Protein AF-A0A1V4W195-F1 (afdb_monomer_lite)

Secondary structure (DSSP, 8-state):
--EEEEEEETTEEEEEE---EEEE-HHHHHHHTTT---S-EEEEES----EEEETTEEEEEEE--EE--TTSS----EEHHHHHHHHHHHHHTT--HHHHHHHHHHHHHHHHTT--EEEEEEEE-TTS-EEEEEEESSS--EEEESTTSPP---EEEEES-HHHHHHHTTS---GGG--HHHHHHHHHHHHHHHHTSGGG-TT----S-SPEEEEEE-TTS-EEEEEESS--TT-----EE------------PPPSS---EEETTEEES--EE-SSTT-SSEEEE-SSTTPPEEEEETTEEEEEEESGGG-EEEEEETTTTEEEEEEEEESTTTSSSEEEEE-B-TT--B-------S------SS-----S----SS-----SS--EEEEEETTEEEEEEPP--SB-EEEE-TTTSEEEEBTTEEEEEPPHHHHTTBPPP-SSS--EEEEEESSS--EEEEEE-SSEEEEEESSTT--EEEEEEEEEEBTT-TT-BS---HHHHHHHHHHHHHHTT-SPPPPPP--------

Foldseek 3Di:
DWKWKWFDEPFWIKIKIWAWDKAADPVQVVCVVVLQDDPRIGTPDGHHDQWFDQQLKIKGKDFDQWDPPPPDPDPDIDGPLVLSLVLSVCVVVVDFPVCSQVVSQVVCCVVCVLGWMKMKIWAAGPVLKTKIWIDISPRPTDIAIDPPGDHDRDMDIDDPQPQLCVVPVPDDDDSHPDDPVRSVLVRLVSVCCVQVVQVVDPSGHNSGHAWMWMWIHGRPRDIWIWIARDDDVVDPDGTDGDDRDNPNPPDDDDDDDDDQFDDDPNDGAQDKDWDDDVPDQFIWIDHRDLAAFGFTGDNVATAWTWHPPQVIKIWGDDRVVSWTQWMKHWDCDDPHPTDIDTFGAIPVGHGDDDDDDDPDDDDDDPPDDDDPDDDDDPDDDDDPPDADWDWDQDPVGIDTAHFDDDLAGKGKDCPPPQKFKDAQFKDKDFADPRVLRFFDFADPQKHKDKDKAWPDPWDKDWDDDDRGITMIGTPDGGDTGMMGMMIMTHTPPRGPRGNDDDVVVVVVVVVVVCVVVVNDDDPDDDPPPPPDDD

Radius of gyration: 39.79 Å; chains: 1; bounding box: 86×90×101 Å

Sequence (534 aa):
MTIALVTAVPQGIILASESRTINGSPEWYANFEKGIYSDDFKVLGDNHPKVHKVGRYGLIYSGVSSLTLSGFGLTSDWTSDQEIANLQCVAANGASFRVLAETFYKRLSTVLNGRGFSFVLCGYDVGGNQVWAEGGSDVPFSINGGPGVRPYYCFQALGAVDVIRKLISDELIRFERMSLQEALTFTLFTISVGCKYLKWFDRLPEVSGGPIYVAVIMPGGGIRGFKFPEYDPAVPGGAIPWQIPDITLQNGSASAGGTCGREIGGNIYASKIRSGEEGATTYTELGAGGSDPLTVVENGKTALNVWASGGGLVQWYDTVLNNMVGQILPTEAYFGSGGLKIHARNNTGTTKNIAIVGDTIYLDSDTEVNVQGNLFVSGRLDVIGRPKNAVEETSQGLVALAAVESPEVLYMDRAPKGVAELVNGECRVDLDPLFLECIIPNSEETPWNIICTPKGPFTLYETEIGDTYFIIKSHEPEINGKFSWVLLAVRKNMAGIRLQKRPELEAKIQEMKLRKAGLVSPAPVAEESQSSPA

Structure (mmCIF, N/CA/C/O backbone):
data_AF-A0A1V4W195-F1
#
_entry.id   AF-A0A1V4W195-F1
#
loop_
_atom_site.group_PDB
_atom_site.id
_atom_site.type_symbol
_atom_site.label_atom_id
_atom_site.label_alt_id
_atom_site.label_comp_id
_atom_site.label_asym_id
_atom_site.label_entity_id
_atom_site.label_seq_id
_atom_site.pdbx_PDB_ins_code
_atom_site.Cartn_x
_atom_site.Cartn_y
_atom_site.Cartn_z
_atom_site.occupancy
_atom_site.B_iso_or_equiv
_atom_site.auth_seq_id
_atom_site.auth_comp_id
_atom_site.auth_asym_id
_atom_site.auth_atom_id
_atom_site.pdbx_PDB_model_num
ATOM 1 N N . MET A 1 1 ? -25.950 25.151 26.278 1.00 69.62 1 MET A N 1
ATOM 2 C CA . MET A 1 1 ? -25.431 26.042 25.215 1.00 69.62 1 MET A CA 1
ATOM 3 C C . MET A 1 1 ? -23.948 25.810 25.049 1.00 69.62 1 MET A C 1
ATOM 5 O O . MET A 1 1 ? -23.298 25.414 26.009 1.00 69.62 1 MET A O 1
ATOM 9 N N . THR A 1 2 ? -23.435 25.904 23.828 1.00 83.25 2 THR A N 1
ATOM 10 C CA . THR A 1 2 ? -22.053 25.528 23.504 1.00 83.25 2 THR A CA 1
ATOM 11 C C . THR A 1 2 ? -21.606 26.249 22.249 1.00 83.25 2 THR A C 1
ATOM 13 O O . THR A 1 2 ? -22.432 26.422 21.358 1.00 83.25 2 THR A O 1
ATOM 16 N N . ILE A 1 3 ? -20.332 26.623 22.155 1.00 91.81 3 ILE A N 1
ATOM 17 C CA . ILE A 1 3 ? -19.717 26.942 20.863 1.00 91.81 3 ILE A CA 1
ATOM 18 C C . ILE A 1 3 ? -18.861 25.761 20.452 1.00 91.81 3 ILE A C 1
ATOM 20 O O . ILE A 1 3 ? -17.918 25.383 21.144 1.00 91.81 3 ILE A O 1
ATOM 24 N N . ALA A 1 4 ? -19.225 25.192 19.312 1.00 93.56 4 ALA A N 1
ATOM 25 C CA . ALA A 1 4 ? -18.619 24.001 18.759 1.00 93.56 4 ALA A CA 1
ATOM 26 C C . ALA A 1 4 ? -18.336 24.241 17.276 1.00 93.56 4 ALA A C 1
ATOM 28 O O . ALA A 1 4 ? -19.238 24.604 16.525 1.00 93.56 4 ALA A O 1
ATOM 29 N N . LEU A 1 5 ? -17.087 24.070 16.860 1.00 96.00 5 LEU A N 1
ATOM 30 C CA . LEU A 1 5 ? -16.614 24.327 15.507 1.00 96.00 5 LEU A CA 1
ATOM 31 C C . LEU A 1 5 ? -16.087 23.045 14.877 1.00 96.00 5 LEU A C 1
ATOM 33 O O . LEU A 1 5 ? -15.430 22.241 15.542 1.00 96.00 5 LEU A O 1
ATOM 37 N N . VAL A 1 6 ? -16.328 22.893 13.580 1.00 96.94 6 VAL A N 1
ATOM 38 C CA . VAL A 1 6 ? -15.704 21.863 12.754 1.00 96.94 6 VAL A CA 1
ATOM 39 C C . VAL A 1 6 ? -15.113 22.513 11.512 1.00 96.94 6 VAL A C 1
ATOM 41 O O . VAL A 1 6 ? -15.837 23.134 10.738 1.00 96.94 6 VAL A O 1
ATOM 44 N N . THR A 1 7 ? -13.810 22.347 11.309 1.00 97.50 7 THR A N 1
ATOM 45 C CA . THR A 1 7 ? -13.084 22.831 10.128 1.00 97.50 7 THR A CA 1
ATOM 46 C C . THR A 1 7 ? -12.507 21.638 9.385 1.00 97.50 7 THR A C 1
ATOM 48 O O . THR A 1 7 ? -11.735 20.869 9.955 1.00 97.50 7 THR A O 1
ATOM 51 N N . ALA A 1 8 ? -12.863 21.473 8.116 1.00 97.12 8 ALA A N 1
ATOM 52 C CA . ALA A 1 8 ? -12.384 20.385 7.277 1.00 97.12 8 ALA A CA 1
ATOM 53 C C . ALA A 1 8 ? -11.541 20.916 6.114 1.00 97.12 8 ALA A C 1
ATOM 55 O O . ALA A 1 8 ? -11.979 21.786 5.361 1.00 97.12 8 ALA A O 1
ATOM 56 N N . VAL A 1 9 ? -10.339 20.361 5.962 1.00 97.44 9 VAL A N 1
ATOM 57 C CA . VAL A 1 9 ? -9.357 20.701 4.922 1.00 97.44 9 VAL A CA 1
ATOM 58 C C . VAL A 1 9 ? -8.800 19.416 4.294 1.00 97.44 9 VAL A C 1
ATOM 60 O O . VAL A 1 9 ? -8.978 18.341 4.869 1.00 97.44 9 VAL A O 1
ATOM 63 N N . PRO A 1 10 ? -8.087 19.470 3.152 1.00 95.62 10 PRO A N 1
ATOM 64 C CA . PRO A 1 10 ? -7.585 18.262 2.483 1.00 95.62 10 PRO A CA 1
ATOM 65 C C . PRO A 1 10 ? -6.725 17.348 3.365 1.00 95.62 10 PRO A C 1
ATOM 67 O O . PRO A 1 10 ? -6.684 16.139 3.162 1.00 95.62 10 PRO A O 1
ATOM 70 N N . GLN A 1 11 ? -6.033 17.925 4.348 1.00 95.94 11 GLN A N 1
ATOM 71 C CA . GLN A 1 11 ? -5.110 17.210 5.229 1.00 95.94 11 GLN A CA 1
ATOM 72 C C . GLN A 1 11 ? -5.768 16.647 6.500 1.00 95.94 11 GLN A C 1
ATOM 74 O O . GLN A 1 11 ? -5.116 15.890 7.216 1.00 95.94 11 GLN A O 1
ATOM 79 N N . GLY A 1 12 ? -7.015 17.010 6.823 1.00 96.81 12 GLY A N 1
ATOM 80 C CA . GLY A 1 12 ? -7.633 16.610 8.088 1.00 96.81 12 GLY A CA 1
ATOM 81 C C . GLY A 1 12 ? -8.916 17.356 8.454 1.00 96.81 12 GLY A C 1
ATOM 82 O O . GLY A 1 12 ? -9.318 18.318 7.804 1.00 96.81 12 GLY A O 1
ATOM 83 N N . ILE A 1 13 ? -9.552 16.901 9.532 1.00 98.00 13 ILE A N 1
ATOM 84 C CA . ILE A 1 13 ? -10.736 17.526 10.134 1.00 98.00 13 ILE A CA 1
ATOM 85 C C . ILE A 1 13 ? -10.390 17.954 11.556 1.00 98.00 13 ILE A C 1
ATOM 87 O O . ILE A 1 13 ? -9.764 17.200 12.298 1.00 98.00 13 ILE A O 1
ATOM 91 N N . ILE A 1 14 ? -10.807 19.151 11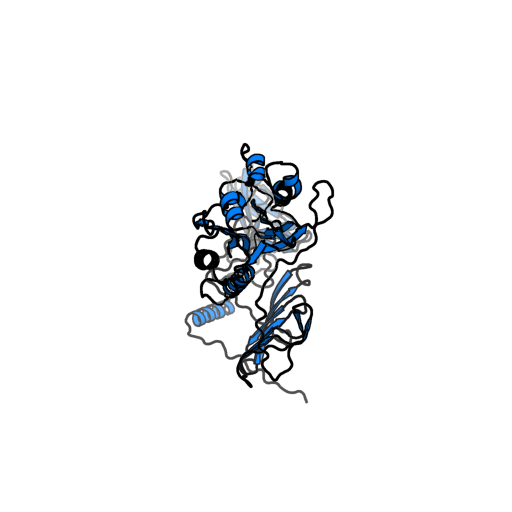.945 1.00 98.00 14 ILE A N 1
ATOM 92 C CA . ILE A 1 14 ? -10.555 19.734 13.258 1.00 98.00 14 ILE A CA 1
ATOM 93 C C . ILE A 1 14 ? -11.896 19.994 13.919 1.00 98.00 14 ILE A C 1
ATOM 95 O O . ILE A 1 14 ? -12.706 20.741 13.385 1.00 98.00 14 ILE A O 1
ATOM 99 N N . LEU A 1 15 ? -12.118 19.389 15.080 1.00 97.69 15 LEU A N 1
ATOM 100 C CA . LEU A 1 15 ? -13.276 19.634 15.928 1.00 97.69 15 LEU A CA 1
ATOM 101 C C . LEU A 1 15 ? -12.787 20.430 17.128 1.00 97.69 15 LEU A C 1
ATOM 103 O O . LEU A 1 15 ? -11.827 20.010 17.768 1.00 97.69 15 LEU A O 1
ATOM 107 N N . ALA A 1 16 ? -13.427 21.547 17.448 1.00 96.38 16 ALA A N 1
ATOM 108 C CA . ALA A 1 16 ? -13.076 22.358 18.605 1.00 96.38 16 ALA A CA 1
ATOM 109 C C . ALA A 1 16 ? -14.325 22.769 19.375 1.00 96.38 16 ALA A C 1
ATOM 111 O O . ALA A 1 16 ? -15.290 23.230 18.778 1.00 96.38 16 ALA A O 1
ATOM 112 N N . SER A 1 17 ? -14.302 22.649 20.698 1.00 95.50 17 SER A N 1
ATOM 113 C CA . SER A 1 17 ? -15.376 23.141 21.559 1.00 95.50 17 SER A CA 1
ATOM 114 C C . SER A 1 17 ? -14.816 23.797 22.807 1.00 95.50 17 SER A C 1
ATOM 116 O O . SER A 1 17 ? -13.797 23.365 23.340 1.00 95.50 17 SER A O 1
ATOM 118 N N . GLU A 1 18 ? -15.528 24.789 23.322 1.00 93.81 18 GLU A N 1
ATOM 119 C CA . GLU A 1 18 ? -15.371 25.223 24.710 1.00 93.81 18 GLU A CA 1
ATOM 120 C C . GLU A 1 18 ? -16.038 24.220 25.673 1.00 93.81 18 GLU A C 1
ATOM 122 O O . GLU A 1 18 ? -16.618 23.220 25.231 1.00 93.81 18 GLU A O 1
ATOM 127 N N . SER A 1 19 ? -15.922 24.439 26.984 1.00 92.50 19 SER A N 1
ATOM 128 C CA . SER A 1 19 ? -16.259 23.426 27.996 1.00 92.50 19 SER A CA 1
ATOM 129 C C . SER A 1 19 ? -17.131 23.902 29.155 1.00 92.50 19 SER A C 1
ATOM 131 O O . SER A 1 19 ? -17.394 23.135 30.091 1.00 92.50 19 SER A O 1
ATOM 133 N N . ARG A 1 20 ? -17.634 25.135 29.084 1.00 92.19 20 ARG A N 1
ATOM 134 C CA . ARG A 1 20 ? -18.584 25.688 30.045 1.00 92.19 20 ARG A CA 1
ATOM 135 C C . ARG A 1 20 ? -19.942 25.022 29.905 1.00 92.19 20 ARG A C 1
ATOM 137 O O . ARG A 1 20 ? -20.515 24.917 28.824 1.00 92.19 20 ARG A O 1
ATOM 144 N N . THR A 1 21 ? -20.492 24.591 31.026 1.00 89.81 21 THR A N 1
ATOM 145 C CA . THR A 1 21 ? -21.859 24.092 31.144 1.00 89.81 21 THR A CA 1
ATOM 146 C C . THR A 1 21 ? -22.643 25.068 32.000 1.00 89.81 21 THR A C 1
ATOM 148 O O . THR A 1 21 ? -22.179 25.474 33.064 1.00 89.81 21 THR A O 1
ATOM 151 N N . ILE A 1 22 ? -23.835 25.440 31.544 1.00 90.75 22 ILE A N 1
ATOM 152 C CA . ILE A 1 22 ? -24.716 26.386 32.229 1.00 90.75 22 ILE A CA 1
ATOM 153 C C . ILE A 1 22 ? -26.100 25.780 32.445 1.00 90.75 22 ILE A C 1
ATOM 155 O O . ILE A 1 22 ? -26.500 24.866 31.724 1.00 90.75 22 ILE A O 1
ATOM 159 N N . ASN A 1 23 ? -26.836 26.342 33.395 1.00 88.56 23 ASN A N 1
ATOM 160 C CA . ASN A 1 23 ? -28.235 26.049 33.655 1.00 88.56 23 ASN A CA 1
ATOM 161 C C . ASN A 1 23 ? -29.032 27.354 33.699 1.00 88.56 23 ASN A C 1
ATOM 163 O O . ASN A 1 23 ? -28.739 28.210 34.534 1.00 88.56 23 ASN A O 1
ATOM 167 N N . GLY A 1 24 ? -30.006 27.503 32.808 1.00 85.81 24 GLY A N 1
ATOM 168 C CA . GLY A 1 24 ? -30.933 28.635 32.790 1.00 85.81 24 GLY A CA 1
ATOM 169 C C . GLY A 1 24 ? -32.322 28.239 33.285 1.00 85.81 24 GLY A C 1
ATOM 170 O O . GLY A 1 24 ? -32.658 27.055 33.361 1.00 85.81 24 GLY A O 1
ATOM 171 N N . SER A 1 25 ? -33.155 29.227 33.604 1.00 86.00 25 SER A N 1
ATOM 172 C CA . SER A 1 25 ? -34.590 28.992 33.790 1.00 86.00 25 SER A CA 1
ATOM 173 C C . SER A 1 25 ? -35.258 28.619 32.448 1.00 86.00 25 SER A C 1
ATOM 175 O O . SER A 1 25 ? -34.724 28.933 31.380 1.00 86.00 25 SER A O 1
ATOM 177 N N . PRO A 1 26 ? -36.434 27.960 32.438 1.00 83.94 26 PRO A N 1
ATOM 178 C CA . PRO A 1 26 ? -37.172 27.707 31.195 1.00 83.94 26 PRO A CA 1
ATOM 179 C C . PRO A 1 26 ? -37.472 28.984 30.394 1.00 83.94 26 PRO A C 1
ATOM 181 O O . PRO A 1 26 ? -37.399 28.976 29.167 1.00 83.94 26 PRO A O 1
ATOM 184 N N . GLU A 1 27 ? -37.767 30.088 31.088 1.00 87.31 27 GLU A N 1
ATOM 185 C CA . GLU A 1 27 ? -37.973 31.404 30.474 1.00 87.31 27 GLU A CA 1
ATOM 186 C C . GLU A 1 27 ? -36.683 31.940 29.845 1.00 87.31 27 GLU A C 1
ATOM 188 O O . GLU A 1 27 ? -36.710 32.434 28.717 1.00 87.31 27 GLU A O 1
ATOM 193 N N . TRP A 1 28 ? -35.545 31.773 30.526 1.00 88.62 28 TRP A N 1
ATOM 194 C CA . TRP A 1 28 ? -34.241 32.130 29.979 1.00 88.62 28 TRP A CA 1
ATOM 195 C C . TRP A 1 28 ? -33.955 31.392 28.668 1.00 88.62 28 TRP A C 1
ATOM 197 O O . TRP A 1 28 ? -33.602 32.037 27.685 1.00 88.62 28 TRP A O 1
ATOM 207 N N . TYR A 1 29 ? -34.177 30.072 28.605 1.00 83.31 29 TYR A N 1
ATOM 208 C CA . TYR A 1 29 ? -33.985 29.301 27.367 1.00 83.31 29 TYR A CA 1
ATOM 209 C C . TYR A 1 29 ? -34.897 29.791 26.233 1.00 83.31 29 TYR A C 1
ATOM 211 O O . TYR A 1 29 ? -34.421 30.019 25.122 1.00 83.31 29 TYR A O 1
ATOM 219 N N . ALA A 1 30 ? -36.181 30.030 26.522 1.00 83.94 30 ALA A N 1
ATOM 220 C CA . ALA A 1 30 ? -37.142 30.518 25.532 1.00 83.94 30 ALA A CA 1
ATOM 221 C C . ALA A 1 30 ? -36.809 31.928 25.006 1.00 83.94 30 ALA A C 1
ATOM 223 O O . ALA A 1 30 ? -37.109 32.251 23.854 1.00 83.94 30 ALA A O 1
ATOM 224 N N . ASN A 1 31 ? -36.214 32.786 25.840 1.00 86.62 31 ASN A N 1
ATOM 225 C CA . ASN A 1 31 ? -35.727 34.107 25.441 1.00 86.62 31 ASN A CA 1
ATOM 226 C C . ASN A 1 31 ? -34.426 34.003 24.640 1.00 86.62 31 ASN A C 1
ATOM 228 O O . ASN A 1 31 ? -34.291 34.646 23.597 1.00 86.62 31 ASN A O 1
ATOM 232 N N . PHE A 1 32 ? -33.513 33.139 25.075 1.00 83.00 32 PHE A N 1
ATOM 233 C CA . PHE A 1 32 ? -32.243 32.901 24.405 1.00 83.00 32 PHE A CA 1
ATOM 234 C C . PHE A 1 32 ? -32.446 32.407 22.964 1.00 83.00 32 PHE A C 1
ATOM 236 O O . PHE A 1 32 ? -31.820 32.932 22.047 1.00 83.00 32 PHE A O 1
ATOM 243 N N . GLU A 1 33 ? -33.370 31.467 22.732 1.00 80.06 33 GLU A N 1
ATOM 244 C CA . GLU A 1 33 ? -33.729 30.973 21.387 1.00 80.06 33 GLU A CA 1
ATOM 245 C C . GLU A 1 33 ? -34.257 32.078 20.454 1.00 80.06 33 GLU A C 1
ATOM 247 O O . GLU A 1 33 ? -34.138 31.982 19.234 1.00 80.06 33 GLU A O 1
ATOM 252 N N . LYS A 1 34 ? -34.793 33.166 21.019 1.00 83.38 34 LYS A N 1
ATOM 253 C CA . LYS A 1 34 ? -35.262 34.350 20.280 1.00 83.38 34 LYS A CA 1
ATOM 254 C C . LYS A 1 34 ? -34.175 35.418 20.105 1.00 83.38 34 LYS A C 1
ATOM 256 O O . LYS A 1 34 ? -34.474 36.508 19.619 1.00 83.38 34 LYS A O 1
ATOM 261 N N . GLY A 1 35 ? -32.938 35.150 20.531 1.00 82.88 35 GLY A N 1
ATOM 262 C CA . GLY A 1 35 ? -31.846 36.129 20.550 1.00 82.88 35 GLY A CA 1
ATOM 263 C C . GLY A 1 35 ? -32.025 37.228 21.605 1.00 82.88 35 GLY A C 1
ATOM 264 O O . GLY A 1 35 ? -31.441 38.308 21.482 1.00 82.88 35 GLY A O 1
ATOM 265 N N . ILE A 1 36 ? -32.859 36.985 22.623 1.00 86.00 36 ILE A N 1
ATOM 266 C CA . ILE A 1 36 ? -33.042 37.871 23.774 1.00 86.00 36 ILE A CA 1
ATOM 267 C C . ILE A 1 36 ? -32.133 37.361 24.885 1.00 86.00 36 ILE A C 1
ATOM 269 O O . ILE A 1 36 ? -32.417 36.373 25.561 1.00 86.00 36 ILE A O 1
ATOM 273 N N . TYR A 1 37 ? -31.013 38.044 25.048 1.00 86.19 37 TYR A N 1
ATOM 274 C CA . TYR A 1 37 ? -29.955 37.621 25.941 1.00 86.19 37 TYR A CA 1
ATOM 275 C C . TYR A 1 37 ? -30.055 38.267 27.330 1.00 86.19 37 TYR A C 1
ATOM 277 O O . TYR A 1 37 ? -30.402 39.441 27.450 1.00 86.19 37 TYR A O 1
ATOM 285 N N . SER A 1 38 ? -29.732 37.503 28.377 1.00 86.94 38 SER A N 1
ATOM 286 C CA . SER A 1 38 ? -29.614 37.984 29.761 1.00 86.94 38 SER A CA 1
ATOM 287 C C . SER A 1 38 ? -28.643 37.114 30.565 1.00 86.94 38 SER A C 1
ATOM 289 O O . SER A 1 38 ? -28.371 35.971 30.183 1.00 86.94 38 SER A O 1
ATOM 291 N N . ASP A 1 39 ? -28.177 37.633 31.701 1.00 86.31 39 ASP A N 1
ATOM 292 C CA . ASP A 1 39 ? -27.274 36.932 32.626 1.00 86.31 39 ASP A CA 1
ATOM 293 C C . ASP A 1 39 ? -28.004 36.018 33.631 1.00 86.31 39 ASP A C 1
ATOM 295 O O . ASP A 1 39 ? -27.411 35.562 34.607 1.00 86.31 39 ASP A O 1
ATOM 299 N N . ASP A 1 40 ? -29.292 35.723 33.408 1.00 89.12 40 ASP A N 1
ATOM 300 C CA . ASP A 1 40 ? -30.110 34.865 34.282 1.00 89.12 40 ASP A CA 1
ATOM 301 C C . ASP A 1 40 ? -29.837 33.361 34.055 1.00 89.12 40 ASP A C 1
ATOM 303 O O . ASP A 1 40 ? -30.704 32.569 33.679 1.00 89.12 40 ASP A O 1
ATOM 307 N N . PHE A 1 41 ? -28.580 32.958 34.251 1.00 90.44 41 PHE A N 1
ATOM 308 C CA . PHE A 1 41 ? -28.137 31.566 34.212 1.00 90.44 41 PHE A CA 1
ATOM 309 C C . PHE A 1 41 ? -27.050 31.293 35.259 1.00 90.44 41 PHE A C 1
ATOM 311 O O . PHE A 1 41 ? -26.327 32.178 35.710 1.00 90.44 41 PHE A O 1
ATOM 318 N N . LYS A 1 42 ? -26.891 30.020 35.630 1.00 91.38 42 LYS A N 1
ATOM 319 C CA . LYS A 1 42 ? -25.843 29.545 36.538 1.00 91.38 42 LYS A CA 1
ATOM 320 C C . LYS A 1 42 ? -24.805 28.733 35.777 1.00 91.38 42 LYS A C 1
ATOM 322 O O . LYS A 1 42 ? -25.154 27.760 35.115 1.00 91.38 42 LYS A O 1
ATOM 327 N N . VAL A 1 43 ? -23.525 29.058 35.938 1.00 91.12 43 VAL A N 1
ATOM 328 C CA . VAL A 1 43 ? -22.429 28.186 35.491 1.00 91.12 43 VAL A CA 1
ATOM 329 C C . VAL A 1 43 ? -22.373 26.950 36.394 1.00 91.12 43 VAL A C 1
ATOM 331 O O . VAL A 1 43 ? -22.222 27.060 37.610 1.00 91.12 43 VAL A O 1
ATOM 334 N N . LEU A 1 44 ? -22.534 25.769 35.799 1.00 88.56 44 LEU A N 1
ATOM 335 C CA . LEU A 1 44 ? -22.442 24.476 36.480 1.00 88.56 44 LEU A CA 1
ATOM 336 C C . LEU A 1 44 ? -20.999 23.961 36.541 1.00 88.56 44 LEU A C 1
ATOM 338 O O . LEU A 1 44 ? -20.634 23.281 37.496 1.00 88.56 44 LEU A O 1
ATOM 342 N N . GLY A 1 45 ? -20.180 24.287 35.539 1.00 88.31 45 GLY A N 1
ATOM 343 C CA . GLY A 1 45 ? -18.763 23.932 35.493 1.00 88.31 45 GLY A CA 1
ATOM 344 C C . GLY A 1 45 ? -18.099 24.375 34.192 1.00 88.31 45 GLY A C 1
ATOM 345 O O . GLY A 1 45 ? -18.778 24.533 33.186 1.00 88.31 45 GLY A O 1
ATOM 346 N N . ASP A 1 46 ? -16.776 24.533 34.216 1.00 89.06 46 ASP A N 1
ATOM 347 C CA . ASP A 1 46 ? -15.965 25.077 33.111 1.00 89.06 46 ASP A CA 1
ATOM 348 C C . ASP A 1 46 ? -14.954 24.054 32.571 1.00 89.06 46 ASP A C 1
ATOM 350 O O . ASP A 1 46 ? -13.862 24.413 32.155 1.00 89.06 46 ASP A O 1
ATOM 354 N N . ASN A 1 47 ? -15.251 22.756 32.654 1.00 89.88 47 ASN A N 1
ATOM 355 C CA . ASN A 1 47 ? -14.303 21.706 32.263 1.00 89.88 47 ASN A CA 1
ATOM 356 C C . ASN A 1 47 ? -14.997 20.445 31.718 1.00 89.88 47 ASN A C 1
ATOM 358 O O . ASN A 1 47 ? -14.487 19.336 31.875 1.00 89.88 47 ASN A O 1
ATOM 362 N N . HIS A 1 48 ? -16.177 20.606 31.115 1.00 88.94 48 HIS A N 1
ATOM 363 C CA . HIS A 1 48 ? -16.917 19.516 30.488 1.00 88.94 48 HIS A CA 1
ATOM 364 C C . HIS A 1 48 ? -16.556 19.426 28.998 1.00 88.94 48 HIS A C 1
ATOM 366 O O . HIS A 1 48 ? -16.957 20.306 28.232 1.00 88.94 48 HIS A O 1
ATOM 372 N N . PRO A 1 49 ? -15.804 18.408 28.544 1.00 91.00 49 PRO A N 1
ATOM 373 C CA . PRO A 1 49 ? -15.498 18.264 27.127 1.00 91.00 49 PRO A CA 1
ATOM 374 C C . PRO A 1 49 ? -16.779 18.006 26.332 1.00 91.00 49 PRO A C 1
ATOM 376 O O . PRO A 1 49 ? -17.707 17.367 26.820 1.00 91.00 49 PRO A O 1
ATOM 379 N N . LYS A 1 50 ? -16.820 18.520 25.105 1.00 92.81 50 LYS A N 1
ATOM 380 C CA . LYS A 1 50 ? -17.961 18.359 24.181 1.00 92.81 50 LYS A CA 1
ATOM 381 C C . LYS A 1 50 ? -17.537 17.824 22.816 1.00 92.81 50 LYS A C 1
ATOM 383 O O . LYS A 1 50 ? -18.341 17.701 21.896 1.00 92.81 50 LYS A O 1
ATOM 388 N N . VAL A 1 51 ? -16.243 17.532 22.702 1.00 95.06 51 VAL A N 1
ATOM 389 C CA . VAL A 1 51 ? -15.621 16.798 21.608 1.00 95.06 51 VAL A CA 1
ATOM 390 C C . VAL A 1 51 ? -15.328 15.402 22.140 1.00 95.06 51 VAL A C 1
ATOM 392 O O . VAL A 1 51 ? -14.766 15.252 23.221 1.00 95.06 51 VAL A O 1
ATOM 395 N N . HIS A 1 52 ? -15.710 14.378 21.397 1.00 95.00 52 HIS A N 1
ATOM 396 C CA . HIS A 1 52 ? -15.601 12.987 21.808 1.00 95.00 52 HIS A CA 1
ATOM 397 C C . HIS A 1 52 ? -15.073 12.153 20.649 1.00 95.00 52 HIS A C 1
ATOM 399 O O . HIS A 1 52 ? -15.258 12.486 19.477 1.00 95.00 52 HIS A O 1
ATOM 405 N N . LYS A 1 53 ? -14.411 11.048 20.976 1.00 94.62 53 LYS A N 1
ATOM 406 C CA . LYS A 1 53 ? -13.980 10.054 19.997 1.00 94.62 53 LYS A CA 1
ATOM 407 C C . LYS A 1 53 ? -14.997 8.921 19.986 1.00 94.62 53 LYS A C 1
ATOM 409 O O . LYS A 1 53 ? -15.343 8.398 21.038 1.00 94.62 53 LYS A O 1
ATOM 414 N N . VAL A 1 54 ? -15.455 8.524 18.806 1.00 94.56 54 VAL A N 1
ATOM 415 C CA . VAL A 1 54 ? -16.399 7.417 18.612 1.00 94.56 54 VAL A CA 1
ATOM 416 C C . VAL A 1 54 ? -15.802 6.478 17.571 1.00 94.56 54 VAL A C 1
ATOM 418 O O . VAL A 1 54 ? -15.889 6.713 16.364 1.00 94.56 54 VAL A O 1
ATOM 421 N N . GLY A 1 55 ? -15.110 5.434 18.033 1.00 92.44 55 GLY A N 1
ATOM 422 C CA . GLY A 1 55 ? -14.307 4.579 17.158 1.00 92.44 55 GLY A CA 1
ATOM 423 C C . GLY A 1 55 ? -13.214 5.381 16.438 1.00 92.44 55 GLY A C 1
ATOM 424 O O . GLY A 1 55 ? -12.309 5.916 17.075 1.00 92.44 55 GLY A O 1
ATOM 425 N N . ARG A 1 56 ? -13.300 5.474 15.105 1.00 93.56 56 ARG A N 1
ATOM 426 C CA . ARG A 1 56 ? -12.377 6.262 14.255 1.00 93.56 56 ARG A CA 1
ATOM 427 C C . ARG A 1 56 ? -12.910 7.644 13.861 1.00 93.56 56 ARG A C 1
ATOM 429 O O . ARG A 1 56 ? -12.310 8.310 13.021 1.00 93.56 56 ARG A O 1
ATOM 436 N N . TYR A 1 57 ? -14.048 8.042 14.419 1.00 96.75 57 TYR A N 1
ATOM 437 C CA . TYR A 1 57 ? -14.735 9.288 14.098 1.00 96.75 57 TYR A CA 1
ATOM 438 C C . TYR A 1 57 ? -14.654 10.253 15.284 1.00 96.75 57 TYR A C 1
ATOM 440 O O . TYR A 1 57 ? -14.547 9.831 16.439 1.00 96.75 57 TYR A O 1
ATOM 448 N N . GLY A 1 58 ? -14.700 11.551 15.004 1.00 96.69 58 GLY A N 1
ATOM 449 C CA . GLY A 1 58 ? -14.917 12.583 16.010 1.00 96.69 58 GLY A CA 1
ATOM 450 C C . GLY A 1 58 ? -16.389 12.958 16.063 1.00 96.69 58 GLY A C 1
ATOM 451 O O . GLY A 1 58 ? -17.042 13.101 15.030 1.00 96.69 58 GLY A O 1
ATOM 452 N N . LEU A 1 59 ? -16.894 13.123 17.275 1.00 97.00 59 LEU A N 1
ATOM 453 C CA . LEU A 1 59 ? -18.225 13.616 17.573 1.00 97.00 59 LEU A CA 1
ATOM 454 C C . LEU A 1 59 ? -18.085 14.950 18.301 1.00 97.00 59 LEU A C 1
ATOM 456 O O . LEU A 1 59 ? -17.336 15.046 19.269 1.00 97.00 59 LEU A O 1
ATOM 460 N N . ILE A 1 60 ? -18.827 15.960 17.872 1.00 95.50 60 ILE A N 1
ATOM 461 C CA . ILE A 1 60 ? -19.022 17.190 18.635 1.00 95.50 60 ILE A CA 1
ATOM 462 C C . ILE A 1 60 ? -20.513 17.378 18.889 1.00 95.50 60 ILE A C 1
ATOM 464 O O . ILE A 1 60 ? -21.325 17.195 17.981 1.00 95.50 60 ILE A O 1
ATOM 468 N N . TYR A 1 61 ? -20.872 17.693 20.131 1.00 92.12 61 TYR A N 1
ATOM 469 C CA . TYR A 1 61 ? -22.259 17.788 20.581 1.00 92.12 61 TYR A CA 1
ATOM 470 C C . TYR A 1 61 ? -22.510 19.115 21.302 1.00 92.12 61 TYR A C 1
ATOM 472 O O . TYR A 1 61 ? -21.742 19.531 22.166 1.00 92.12 61 TYR A O 1
ATOM 480 N N . SER A 1 62 ? -23.615 19.769 20.955 1.00 89.81 62 SER A N 1
ATOM 481 C CA . SER A 1 62 ? -24.117 20.985 21.589 1.00 89.81 62 SER A CA 1
ATOM 482 C C . SER A 1 62 ? -25.579 20.775 21.958 1.00 89.81 62 SER A C 1
ATOM 484 O O . SER A 1 62 ? -26.391 20.421 21.108 1.00 89.81 62 SER A O 1
ATOM 486 N N . GLY A 1 63 ? -25.941 20.999 23.217 1.00 86.69 63 GLY A N 1
ATOM 487 C CA . GLY A 1 63 ? -27.325 20.844 23.652 1.00 86.69 63 GLY A CA 1
ATOM 488 C C . GLY A 1 63 ? -27.450 20.621 25.148 1.00 86.69 63 GLY A C 1
ATOM 489 O O . GLY A 1 63 ? -26.618 21.080 25.937 1.00 86.69 63 GLY A O 1
ATOM 490 N N . VAL A 1 64 ? -28.515 19.922 25.523 1.00 83.81 64 VAL A N 1
ATOM 491 C CA . VAL A 1 64 ? -28.791 19.495 26.897 1.00 83.81 64 VAL A CA 1
ATOM 492 C C . VAL A 1 64 ? -27.797 18.402 27.301 1.00 83.81 64 VAL A C 1
ATOM 494 O O . VAL A 1 64 ? -27.699 17.384 26.621 1.00 83.81 64 VAL A O 1
ATOM 497 N N . SER A 1 65 ? -27.051 18.597 28.391 1.00 78.56 65 SER A N 1
ATOM 498 C CA . SER A 1 65 ? -26.067 17.616 28.885 1.00 78.56 65 SER A CA 1
ATOM 499 C C . SER A 1 65 ? -26.642 16.635 29.910 1.00 78.56 65 SER A C 1
ATOM 501 O O . SER A 1 65 ? -26.127 15.531 30.066 1.00 78.56 65 SER A O 1
ATOM 503 N N . SER A 1 66 ? -27.725 17.008 30.597 1.00 76.12 66 SER A N 1
ATOM 504 C CA . SER A 1 66 ? -28.427 16.131 31.536 1.00 76.12 66 SER A CA 1
ATOM 505 C C . SER A 1 66 ? -29.911 16.471 31.636 1.00 76.12 66 SER A C 1
ATOM 507 O O . SER A 1 66 ? -30.317 17.621 31.454 1.00 76.12 66 SER A O 1
ATOM 509 N N . LEU A 1 67 ? -30.720 15.454 31.926 1.00 65.56 67 LEU A N 1
ATOM 510 C CA . LEU A 1 67 ? -32.135 15.576 32.247 1.00 65.56 67 LEU A CA 1
ATOM 511 C C . LEU A 1 67 ? -32.405 14.843 33.558 1.00 65.56 67 LEU A C 1
ATOM 513 O O . LEU A 1 67 ? -32.442 13.614 33.586 1.00 65.56 67 LEU A O 1
ATOM 517 N N . THR A 1 68 ? -32.639 15.599 34.630 1.00 58.75 68 THR A N 1
ATOM 518 C CA . THR A 1 68 ? -33.239 15.074 35.858 1.00 58.75 68 THR A CA 1
ATOM 519 C C . THR A 1 68 ? -34.758 15.162 35.713 1.00 58.75 68 THR A C 1
ATOM 521 O O . THR A 1 68 ? -35.372 16.222 35.823 1.00 58.75 68 THR A O 1
ATOM 524 N N . LEU A 1 69 ? -35.386 14.039 35.371 1.00 51.31 69 LEU A N 1
ATOM 525 C CA . LEU A 1 69 ? -36.829 13.934 35.126 1.00 51.31 69 LEU A CA 1
ATOM 526 C C . LEU A 1 69 ? -37.625 13.793 36.440 1.00 51.31 69 LEU A C 1
ATOM 528 O O . LEU A 1 69 ? -38.458 12.903 36.587 1.00 51.31 69 LEU A O 1
ATOM 532 N N . SER A 1 70 ? -37.426 14.686 37.412 1.00 43.34 70 SER A N 1
ATOM 533 C CA . SER A 1 70 ? -38.322 14.764 38.573 1.00 43.34 70 SER A CA 1
ATOM 534 C C . SER A 1 70 ? -39.590 15.549 38.206 1.00 43.34 70 SER A C 1
ATOM 536 O O . SER A 1 70 ? -39.664 16.764 38.350 1.00 43.34 70 SER A O 1
ATOM 538 N N . GLY A 1 71 ? -40.608 14.847 37.693 1.00 39.53 71 GLY A N 1
ATOM 539 C CA . GLY A 1 71 ? -41.945 15.435 37.499 1.00 39.53 71 GLY A CA 1
ATOM 540 C C . GLY A 1 71 ? -42.874 14.763 36.483 1.00 39.53 71 GLY A C 1
ATOM 541 O O . GLY A 1 71 ? -44.058 15.079 36.478 1.00 39.53 71 GLY A O 1
ATOM 542 N N . PHE A 1 72 ? -42.387 13.831 35.653 1.00 43.38 72 PHE A N 1
ATOM 543 C CA . PHE A 1 72 ? -43.176 13.268 34.537 1.00 43.38 72 PHE A CA 1
ATOM 544 C C . PHE A 1 72 ? -43.218 11.727 34.461 1.00 43.38 72 PHE A C 1
ATOM 546 O O . PHE A 1 72 ? -43.593 11.174 33.432 1.00 43.38 72 PHE A O 1
ATOM 553 N N . GLY A 1 73 ? -42.874 11.009 35.538 1.00 41.44 73 GLY A N 1
ATOM 554 C CA . GLY A 1 73 ? -43.126 9.560 35.631 1.00 41.44 73 GLY A CA 1
ATOM 555 C C . GLY A 1 73 ? -42.206 8.641 34.809 1.00 41.44 73 GLY A C 1
ATOM 556 O O . GLY A 1 73 ? -42.564 7.491 34.578 1.00 41.44 73 GLY A O 1
ATOM 557 N N . LEU A 1 74 ? -41.021 9.107 34.398 1.00 41.84 74 LEU A N 1
ATOM 558 C CA . LEU A 1 74 ? -39.959 8.284 33.800 1.00 41.84 74 LEU A CA 1
ATOM 559 C C . LEU A 1 74 ? -38.750 8.262 34.750 1.00 41.84 74 LEU A C 1
ATOM 561 O O . LEU A 1 74 ? -38.311 9.310 35.213 1.00 41.84 74 LEU A O 1
ATOM 565 N N . THR A 1 75 ? -38.253 7.071 35.089 1.00 43.59 75 THR A N 1
ATOM 566 C CA . THR A 1 75 ? -37.444 6.809 36.298 1.00 43.59 75 THR A CA 1
ATOM 567 C C . THR A 1 75 ? -35.930 6.718 36.072 1.00 43.59 75 THR A C 1
ATOM 569 O O . THR A 1 75 ? -35.258 6.001 36.811 1.00 43.59 75 THR A O 1
ATOM 572 N N . SER A 1 76 ? -35.358 7.387 35.071 1.00 56.47 76 SER A N 1
ATOM 573 C CA . SER A 1 76 ? -33.900 7.358 34.875 1.00 56.47 76 SER A CA 1
ATOM 574 C C . SER A 1 76 ? -33.333 8.722 34.518 1.00 56.47 76 SER A C 1
ATOM 576 O O . SER A 1 76 ? -33.805 9.361 33.576 1.00 56.47 76 SER A O 1
ATOM 578 N N . ASP A 1 77 ? -32.290 9.118 35.244 1.00 73.75 77 ASP A N 1
ATOM 579 C CA . ASP A 1 77 ? -31.428 10.239 34.891 1.00 73.75 77 ASP A CA 1
ATOM 580 C C . ASP A 1 77 ? -30.789 9.960 33.526 1.00 73.75 77 ASP A C 1
ATOM 582 O O . ASP A 1 77 ? -30.164 8.918 33.325 1.00 73.75 77 ASP A O 1
ATOM 586 N N . TRP A 1 78 ? -30.979 10.869 32.570 1.00 83.94 78 TRP A N 1
ATOM 587 C CA . TRP A 1 78 ? -30.328 10.795 31.264 1.00 83.94 78 TRP A CA 1
ATOM 588 C C . TRP A 1 78 ? -29.171 11.789 31.205 1.00 83.94 78 TRP A C 1
ATOM 590 O O . TRP A 1 78 ? -29.318 12.935 31.641 1.00 83.94 78 TRP A O 1
ATOM 600 N N . THR A 1 79 ? -28.045 11.382 30.618 1.00 85.25 79 THR A N 1
ATOM 601 C CA . THR A 1 79 ? -26.905 12.267 30.347 1.00 85.25 79 THR A CA 1
ATOM 602 C C . THR A 1 79 ? -26.379 12.078 28.930 1.00 85.25 79 THR A C 1
ATOM 604 O O . THR A 1 79 ? -26.436 10.982 28.364 1.00 85.25 79 THR A O 1
ATOM 607 N N . SER A 1 80 ? -25.812 13.142 28.357 1.00 84.75 80 SER A N 1
ATOM 608 C CA . SER A 1 80 ? -25.126 13.057 27.065 1.00 84.75 80 SER A CA 1
ATOM 609 C C . SER A 1 80 ? -23.961 12.068 27.109 1.00 84.75 80 SER A C 1
ATOM 611 O O . SER A 1 80 ? -23.746 11.335 26.146 1.00 84.75 80 SER A O 1
ATOM 613 N N . ASP A 1 81 ? -23.254 11.992 28.238 1.00 86.00 81 ASP A N 1
ATOM 614 C CA . ASP A 1 81 ? -22.119 11.085 28.427 1.00 86.00 81 ASP A CA 1
ATOM 615 C C . ASP A 1 81 ? -22.536 9.616 28.317 1.00 86.00 81 ASP A C 1
ATOM 617 O O . ASP A 1 81 ? -21.834 8.821 27.692 1.00 86.00 81 ASP A O 1
ATOM 621 N N . GLN A 1 82 ? -23.709 9.254 28.849 1.00 87.06 82 GLN A N 1
ATOM 622 C CA . GLN A 1 82 ? -24.242 7.900 28.722 1.00 87.06 82 GLN A CA 1
ATOM 623 C C . GLN A 1 82 ? -24.581 7.557 27.266 1.00 87.06 82 GLN A C 1
ATOM 625 O O . GLN A 1 82 ? -24.331 6.436 26.822 1.00 87.06 82 GLN A O 1
ATOM 630 N N . GLU A 1 83 ? -25.125 8.499 26.492 1.00 88.56 83 GLU A N 1
ATOM 631 C CA . GLU A 1 83 ? -25.397 8.255 25.069 1.00 88.56 83 GLU A CA 1
ATOM 632 C C . GLU A 1 83 ? -24.131 8.165 24.229 1.00 88.56 83 GLU A C 1
ATOM 634 O O . GLU A 1 83 ? -24.058 7.344 23.314 1.00 88.56 83 GLU A O 1
ATOM 639 N N . ILE A 1 84 ? -23.116 8.956 24.561 1.00 90.50 84 ILE A N 1
ATOM 640 C CA . ILE A 1 84 ? -21.811 8.884 23.906 1.00 90.50 84 ILE A CA 1
ATOM 641 C C . ILE A 1 84 ? -21.141 7.540 24.218 1.00 90.50 84 ILE A C 1
ATOM 643 O O . ILE A 1 84 ? -20.644 6.894 23.297 1.00 90.50 84 ILE A O 1
ATOM 647 N N . ALA A 1 85 ? -21.209 7.071 25.467 1.00 87.44 85 ALA A N 1
ATOM 648 C CA . ALA A 1 85 ? -20.731 5.745 25.862 1.00 87.44 85 ALA A CA 1
ATOM 649 C C . ALA A 1 85 ? -21.463 4.621 25.107 1.00 87.44 85 ALA A C 1
ATOM 651 O O . ALA A 1 85 ? -20.838 3.716 24.553 1.00 87.44 85 ALA A O 1
ATOM 652 N N . ASN A 1 86 ? -22.794 4.707 25.000 1.00 88.44 86 ASN A N 1
ATOM 653 C CA . ASN A 1 86 ? -23.585 3.756 24.213 1.00 88.44 86 ASN A CA 1
ATOM 654 C C . ASN A 1 86 ? -23.150 3.753 22.741 1.00 88.44 86 ASN A C 1
ATOM 656 O O . ASN A 1 86 ? -23.005 2.692 22.132 1.00 88.44 86 ASN A O 1
ATOM 660 N N . LEU A 1 87 ? -22.908 4.932 22.164 1.00 91.94 87 LEU A N 1
ATOM 661 C CA . LEU A 1 87 ? -22.455 5.059 20.785 1.00 91.94 87 LEU A CA 1
ATOM 662 C C . LEU A 1 87 ? -21.044 4.481 20.584 1.00 91.94 87 LEU A C 1
ATOM 664 O O . LEU A 1 87 ? -20.781 3.853 19.557 1.00 91.94 87 LEU A O 1
ATOM 668 N N . GLN A 1 88 ? -20.155 4.631 21.568 1.00 90.69 88 GLN A N 1
ATOM 669 C CA . GLN A 1 88 ? -18.837 3.991 21.576 1.00 90.69 88 GLN A CA 1
ATOM 670 C C . GLN A 1 88 ? -18.955 2.463 21.584 1.00 90.69 88 GLN A C 1
ATOM 672 O O . GLN A 1 88 ? -18.271 1.810 20.796 1.00 90.69 88 GLN A O 1
ATOM 677 N N . CYS A 1 89 ? -19.872 1.885 22.368 1.00 87.12 89 CYS A N 1
ATOM 678 C CA . CYS A 1 89 ? -20.146 0.444 22.328 1.00 87.12 89 CYS A CA 1
ATOM 679 C C . CYS A 1 89 ? -20.632 -0.016 20.943 1.00 87.12 89 CYS A C 1
ATOM 681 O O . CYS A 1 89 ? -20.175 -1.037 20.430 1.00 87.12 89 CYS A O 1
ATOM 683 N N . VAL A 1 90 ? -21.521 0.749 20.300 1.00 89.75 90 VAL A N 1
ATOM 684 C CA . VAL A 1 90 ? -21.985 0.448 18.933 1.00 89.75 90 VAL A CA 1
ATOM 685 C C . VAL A 1 90 ? -20.820 0.505 17.936 1.00 89.75 90 VAL A C 1
ATOM 687 O O . VAL A 1 90 ? -20.705 -0.367 17.075 1.00 89.75 90 VAL A O 1
ATOM 690 N N . ALA A 1 91 ? -19.915 1.476 18.077 1.00 91.25 91 ALA A N 1
ATOM 691 C CA . ALA A 1 91 ? -18.729 1.591 17.229 1.00 91.25 91 ALA A CA 1
ATOM 692 C C . ALA A 1 91 ? -17.739 0.434 17.442 1.00 91.25 91 ALA A C 1
ATOM 694 O O . ALA A 1 91 ? -17.206 -0.096 16.467 1.00 91.25 91 ALA A O 1
ATOM 695 N N . ALA A 1 92 ? -17.522 0.011 18.692 1.00 88.44 92 ALA A N 1
ATOM 696 C CA . ALA A 1 92 ? -16.652 -1.113 19.041 1.00 88.44 92 ALA A CA 1
ATOM 697 C C . ALA A 1 92 ? -17.134 -2.443 18.435 1.00 88.44 92 ALA A C 1
ATOM 699 O O . ALA A 1 92 ? -16.319 -3.280 18.059 1.00 88.44 92 ALA A O 1
ATOM 700 N N . ASN A 1 93 ? -18.447 -2.593 18.241 1.00 90.88 93 ASN A N 1
ATOM 701 C CA . ASN A 1 93 ? -19.057 -3.740 17.563 1.00 90.88 93 ASN A CA 1
ATOM 702 C C . ASN A 1 93 ? -18.971 -3.676 16.023 1.00 90.88 93 ASN A C 1
ATOM 704 O O . ASN A 1 93 ? -19.640 -4.444 15.333 1.00 90.88 93 ASN A O 1
ATOM 708 N N . GLY A 1 94 ? -18.173 -2.762 15.459 1.00 91.50 94 GLY A N 1
ATOM 709 C CA . GLY A 1 94 ? -17.924 -2.682 14.018 1.00 91.50 94 GLY A CA 1
ATOM 710 C C . GLY A 1 94 ? -19.039 -2.013 13.211 1.00 91.50 94 GLY A C 1
ATOM 711 O O . GLY A 1 94 ? -19.112 -2.202 11.996 1.00 91.50 94 GLY A O 1
ATOM 712 N N . ALA A 1 95 ? -19.914 -1.231 13.852 1.00 92.94 95 ALA A N 1
ATOM 713 C CA . ALA A 1 95 ? -20.971 -0.512 13.149 1.00 92.94 95 ALA A CA 1
ATOM 714 C C . ALA A 1 95 ? -20.412 0.470 12.103 1.00 92.94 95 ALA A C 1
ATOM 716 O O . ALA A 1 95 ? -19.402 1.148 12.313 1.00 92.94 95 ALA A O 1
ATOM 717 N N . SER A 1 96 ? -21.110 0.579 10.970 1.00 95.06 96 SER A N 1
ATOM 718 C CA . SER A 1 96 ? -20.764 1.548 9.928 1.00 95.06 96 SER A CA 1
ATOM 719 C C . SER A 1 96 ? -21.014 2.988 10.393 1.00 95.06 96 SER A C 1
ATOM 721 O O . SER A 1 96 ? -21.832 3.238 11.280 1.00 95.06 96 SER A O 1
ATOM 723 N N . PHE A 1 97 ? -20.359 3.956 9.744 1.00 96.56 97 PHE A N 1
ATOM 724 C CA . PHE A 1 97 ? -20.569 5.383 10.013 1.00 96.56 97 PHE A CA 1
ATOM 725 C C . PHE A 1 97 ? -22.051 5.785 9.959 1.00 96.56 97 PHE A C 1
ATOM 727 O O . PHE A 1 97 ? -22.545 6.470 10.851 1.00 96.56 97 PHE A O 1
ATOM 734 N N . ARG A 1 98 ? -22.772 5.305 8.936 1.00 96.50 98 ARG A N 1
ATOM 735 C CA . ARG A 1 98 ? -24.207 5.557 8.764 1.00 96.50 98 ARG A CA 1
ATOM 736 C C . ARG A 1 98 ? -25.014 5.054 9.959 1.00 96.50 98 ARG A C 1
ATOM 738 O O . ARG A 1 98 ? -25.822 5.802 10.496 1.00 96.50 98 ARG A O 1
ATOM 745 N N . VAL A 1 99 ? -24.756 3.820 10.396 1.00 96.50 99 VAL A N 1
ATOM 746 C CA . VAL A 1 99 ? -25.454 3.215 11.541 1.00 96.50 99 VAL A CA 1
ATOM 747 C C . VAL A 1 99 ? -25.191 4.011 12.817 1.00 96.50 99 VAL A C 1
ATOM 749 O O . VAL A 1 99 ? -26.128 4.252 13.576 1.00 96.50 99 VAL A O 1
ATOM 752 N N . LEU A 1 100 ? -23.954 4.464 13.043 1.00 96.88 100 LEU A N 1
ATOM 753 C CA . LEU A 1 100 ? -23.621 5.319 14.185 1.00 96.88 100 LEU A CA 1
ATOM 754 C C . LEU A 1 100 ? -24.405 6.638 14.147 1.00 96.88 100 LEU A C 1
ATOM 756 O O . LEU A 1 100 ? -25.067 6.983 15.125 1.00 96.88 100 LEU A O 1
ATOM 760 N N . ALA A 1 101 ? -24.379 7.340 13.012 1.00 97.38 101 ALA A N 1
ATOM 761 C CA . ALA A 1 101 ? -25.064 8.619 12.843 1.00 97.38 101 ALA A CA 1
ATOM 762 C C . ALA A 1 101 ? -26.586 8.505 13.045 1.00 97.38 101 ALA A C 1
ATOM 764 O O . ALA A 1 101 ? -27.171 9.269 13.814 1.00 97.38 101 ALA A O 1
ATOM 765 N N . GLU A 1 102 ? -27.222 7.525 12.394 1.00 97.25 102 GLU A N 1
ATOM 766 C CA . GLU A 1 102 ? -28.669 7.289 12.479 1.00 97.25 102 GLU A CA 1
ATOM 767 C C . GLU A 1 102 ? -29.089 6.876 13.895 1.00 97.25 102 GLU A C 1
ATOM 769 O O . GLU A 1 102 ? -30.094 7.367 14.415 1.00 97.25 102 GLU A O 1
ATOM 774 N N . THR A 1 103 ? -28.300 6.017 14.551 1.00 95.25 103 THR A N 1
ATOM 775 C CA . THR A 1 103 ? -28.560 5.587 15.933 1.00 95.25 103 THR A CA 1
ATOM 776 C C . THR A 1 103 ? -28.510 6.775 16.883 1.00 95.25 103 THR A C 1
ATOM 778 O O . THR A 1 103 ? -29.437 6.969 17.670 1.00 95.25 103 THR A O 1
ATOM 781 N N . PHE A 1 104 ? -27.462 7.597 16.790 1.00 95.56 104 PHE A N 1
ATOM 782 C CA . PHE A 1 104 ? -27.298 8.749 17.667 1.00 95.56 104 PHE A CA 1
ATOM 783 C C . PHE A 1 104 ? -28.420 9.774 17.469 1.00 95.56 104 PHE A C 1
ATOM 785 O O . PHE A 1 104 ? -29.074 10.157 18.440 1.00 95.56 104 PHE A O 1
ATOM 792 N N . TYR A 1 105 ? -28.732 10.137 16.218 1.00 96.00 105 TYR A N 1
ATOM 793 C CA . TYR A 1 105 ? -29.825 11.064 15.916 1.00 96.00 105 TYR A CA 1
ATOM 794 C C . TYR A 1 105 ? -31.181 10.551 16.415 1.00 96.00 105 TYR A C 1
ATOM 796 O O . TYR A 1 105 ? -31.924 11.290 17.066 1.00 96.00 105 TYR A O 1
ATOM 804 N N . LYS A 1 106 ? -31.506 9.276 16.164 1.00 94.44 106 LYS A N 1
ATOM 805 C CA . LYS A 1 106 ? -32.772 8.675 16.603 1.00 94.44 106 LYS A CA 1
ATOM 806 C C . LYS A 1 106 ? -32.908 8.685 18.126 1.00 94.44 106 LYS A C 1
ATOM 808 O O . LYS A 1 106 ? -33.988 8.978 18.638 1.00 94.44 106 LYS A O 1
ATOM 813 N N . ARG A 1 107 ? -31.835 8.382 18.865 1.00 91.31 107 ARG A N 1
ATOM 814 C CA . ARG A 1 107 ? -31.879 8.408 20.335 1.00 91.31 107 ARG A CA 1
ATOM 815 C C . ARG A 1 107 ? -32.007 9.826 20.873 1.00 91.31 107 ARG A C 1
ATOM 817 O O . ARG A 1 107 ? -32.891 10.053 21.694 1.00 91.31 107 ARG A O 1
ATOM 824 N N . LEU A 1 108 ? -31.216 10.775 20.370 1.00 90.75 108 LEU A N 1
ATOM 825 C CA . LEU A 1 108 ? -31.309 12.174 20.796 1.00 90.75 108 LEU A CA 1
ATOM 826 C C . LEU A 1 108 ? -32.693 12.765 20.512 1.00 90.75 108 LEU A C 1
ATOM 828 O O . LEU A 1 108 ? -33.309 13.312 21.419 1.00 90.75 108 LEU A O 1
ATOM 832 N N . SER A 1 109 ? -33.224 12.591 19.300 1.00 90.81 109 SER A N 1
ATOM 833 C CA . SER A 1 109 ? -34.565 13.085 18.943 1.00 90.81 109 SER A CA 1
ATOM 834 C C . SER A 1 109 ? -35.672 12.486 19.816 1.00 90.81 109 SER A C 1
ATOM 836 O O . SER A 1 109 ? -36.601 13.197 20.195 1.00 90.81 109 SER A O 1
ATOM 838 N N . THR A 1 110 ? -35.547 11.211 20.197 1.00 89.19 110 THR A N 1
ATOM 839 C CA . THR A 1 110 ? -36.515 10.539 21.076 1.00 89.19 110 THR A CA 1
ATOM 840 C C . THR A 1 110 ? -36.419 11.036 22.517 1.00 89.19 110 THR A C 1
ATOM 842 O O . THR A 1 110 ? -37.433 11.377 23.118 1.00 89.19 110 THR A O 1
ATOM 845 N N . VAL A 1 111 ? -35.211 11.069 23.090 1.00 86.19 111 VAL A N 1
ATOM 846 C CA . VAL A 1 111 ? -35.020 11.391 24.512 1.00 86.19 111 VAL A CA 1
ATOM 847 C C . VAL A 1 111 ? -35.204 12.880 24.782 1.00 86.19 111 VAL A C 1
ATOM 849 O O . VAL A 1 111 ? -35.812 13.263 25.781 1.00 86.19 111 VAL A O 1
ATOM 852 N N . LEU A 1 112 ? -34.693 13.728 23.891 1.00 85.62 112 LEU A N 1
ATOM 853 C CA . LEU A 1 112 ? -34.755 15.173 24.066 1.00 85.62 112 LEU A CA 1
ATOM 854 C C . LEU A 1 112 ? -36.117 15.745 23.666 1.00 85.62 112 LEU A C 1
ATOM 856 O O . LEU A 1 112 ? -36.460 16.814 24.160 1.00 85.62 112 LEU A O 1
ATOM 860 N N . ASN A 1 113 ? -36.905 15.034 22.849 1.00 83.56 113 ASN A N 1
ATOM 861 C CA . ASN A 1 113 ? -38.315 15.317 22.550 1.00 83.56 113 ASN A CA 1
ATOM 862 C C . ASN A 1 113 ? -38.619 16.817 22.339 1.00 83.56 113 ASN A C 1
ATOM 864 O O . ASN A 1 113 ? -39.376 17.429 23.093 1.00 83.56 113 ASN A O 1
ATOM 868 N N . GLY A 1 114 ? -37.968 17.426 21.346 1.00 78.19 114 GLY A N 1
ATOM 869 C CA . GLY A 1 114 ? -38.144 18.845 21.016 1.00 78.19 114 GLY A CA 1
ATOM 870 C C . GLY A 1 114 ? -37.283 19.824 21.822 1.00 78.19 114 GLY A C 1
ATOM 871 O O . GLY A 1 114 ? -37.368 21.023 21.588 1.00 78.19 114 GLY A O 1
ATOM 872 N N . ARG A 1 115 ? -36.428 19.355 22.740 1.00 82.31 115 ARG A N 1
ATOM 873 C CA . ARG A 1 115 ? -35.393 20.199 23.361 1.00 82.31 115 ARG A CA 1
ATOM 874 C C . ARG A 1 115 ? -34.227 20.410 22.394 1.00 82.31 115 ARG A C 1
ATOM 876 O O . ARG A 1 115 ? -33.840 19.485 21.681 1.00 82.31 115 ARG A O 1
ATOM 883 N N . GLY A 1 116 ? -33.650 21.611 22.417 1.00 83.94 116 GLY A N 1
ATOM 884 C CA . GLY A 1 116 ? -32.572 22.015 21.519 1.00 83.94 116 GLY A CA 1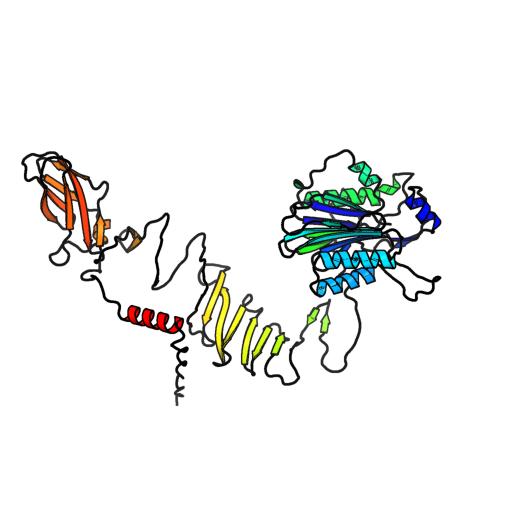
ATOM 885 C C . GLY A 1 116 ? -31.325 21.132 21.616 1.00 83.94 116 GLY A C 1
ATOM 886 O O . GLY A 1 116 ? -30.718 20.999 22.685 1.00 83.94 116 GLY A O 1
ATOM 887 N N . PHE A 1 117 ? -30.916 20.560 20.484 1.00 90.56 117 PHE A N 1
ATOM 888 C CA . PHE A 1 117 ? -29.632 19.876 20.340 1.00 90.56 117 PHE A CA 1
ATOM 889 C C . PHE A 1 117 ? -29.091 20.007 18.922 1.00 90.56 117 PHE A C 1
ATOM 891 O O . PHE A 1 117 ? -29.838 20.205 17.967 1.00 90.56 117 PHE A O 1
ATOM 898 N N . SER A 1 118 ? -27.783 19.844 18.783 1.00 93.12 118 SER A N 1
ATOM 899 C CA . SER A 1 118 ? -27.109 19.683 17.506 1.00 93.12 118 SER A CA 1
ATOM 900 C C . SER A 1 118 ? -25.836 18.868 17.687 1.00 93.12 118 SER A C 1
ATOM 902 O O . SER A 1 118 ? -25.167 18.951 18.719 1.00 93.12 118 SER A O 1
ATOM 904 N N . PHE A 1 119 ? -25.490 18.073 16.684 1.00 95.50 119 PHE A N 1
ATOM 905 C CA . PHE A 1 119 ? -24.223 17.366 16.649 1.00 95.50 119 PHE A CA 1
ATOM 906 C C . PHE A 1 119 ? -23.634 17.345 15.244 1.00 95.50 119 PHE A C 1
ATOM 908 O O . PHE A 1 119 ? -24.351 17.444 14.246 1.00 95.50 119 PHE A O 1
ATOM 915 N N . VAL A 1 120 ? -22.320 17.137 15.193 1.00 96.88 120 VAL A N 1
ATOM 916 C CA . VAL A 1 120 ? -21.608 16.712 13.988 1.00 96.88 120 VAL A CA 1
ATOM 917 C C . VAL A 1 120 ? -20.790 15.475 14.335 1.00 96.88 120 VAL A C 1
ATOM 919 O O . VAL A 1 120 ? -19.982 15.487 15.264 1.00 96.88 120 VAL A O 1
ATOM 922 N N . LEU A 1 121 ? -21.003 14.401 13.582 1.00 97.56 121 LEU A N 1
ATOM 923 C CA . LEU A 1 121 ? -20.176 13.202 13.585 1.00 97.56 121 LEU A CA 1
ATOM 924 C C . LEU A 1 121 ? -19.392 13.194 12.272 1.00 97.56 121 LEU A C 1
ATOM 926 O O . LEU A 1 121 ? -19.985 13.282 11.202 1.00 97.56 121 LEU A O 1
ATOM 930 N N . CYS A 1 122 ? -18.067 13.110 12.320 1.00 97.62 122 CYS A N 1
ATOM 931 C CA . CYS A 1 122 ? -17.248 13.178 11.111 1.00 97.62 122 CYS A CA 1
ATOM 932 C C . CYS A 1 122 ? -15.939 12.396 11.242 1.00 97.62 122 CYS A C 1
ATOM 934 O O . CYS A 1 122 ? -15.484 12.068 12.338 1.00 97.62 122 CYS A O 1
ATOM 936 N N . GLY A 1 123 ? -15.326 12.072 10.108 1.00 96.94 123 GLY A N 1
ATOM 937 C CA . GLY A 1 123 ? -14.024 11.415 10.062 1.00 96.94 123 GLY A CA 1
ATOM 938 C C . GLY A 1 123 ? -13.740 10.825 8.691 1.00 96.94 123 GLY A C 1
ATOM 939 O O . GLY A 1 123 ? -14.183 11.367 7.679 1.00 96.94 123 GLY A O 1
ATOM 940 N N . TYR A 1 124 ? -13.023 9.704 8.672 1.00 96.00 124 TYR A N 1
ATOM 941 C CA . TYR A 1 124 ? -12.694 8.971 7.453 1.00 96.00 124 TYR A CA 1
ATOM 942 C C . TYR A 1 124 ? -13.194 7.529 7.554 1.00 96.00 124 TYR A C 1
ATOM 944 O O . TYR A 1 124 ? -13.031 6.881 8.593 1.00 96.00 124 TYR A O 1
ATOM 952 N N . ASP A 1 125 ? -13.816 7.029 6.487 1.00 93.75 125 ASP A N 1
ATOM 953 C CA . ASP A 1 125 ? -14.235 5.631 6.394 1.00 93.75 125 ASP A CA 1
ATOM 954 C C . ASP A 1 125 ? -13.028 4.677 6.252 1.00 93.75 125 ASP A C 1
ATOM 956 O O . ASP A 1 125 ? -11.861 5.071 6.327 1.00 93.75 125 ASP A O 1
ATOM 960 N N . VAL A 1 126 ? -13.291 3.378 6.090 1.00 89.94 126 VAL A N 1
ATOM 961 C CA . VAL A 1 126 ? -12.232 2.369 5.896 1.00 89.94 126 VAL A CA 1
ATOM 962 C C . VAL A 1 126 ? -11.443 2.547 4.597 1.00 89.94 126 VAL A C 1
ATOM 964 O O . VAL A 1 126 ? -10.301 2.104 4.537 1.00 89.94 126 VAL A O 1
ATOM 967 N N . GLY A 1 127 ? -12.022 3.207 3.593 1.00 91.62 127 GLY A N 1
ATOM 968 C CA . GLY A 1 127 ? -11.375 3.533 2.324 1.00 91.62 127 GLY A CA 1
ATOM 969 C C . GLY A 1 127 ? -10.654 4.882 2.332 1.00 91.62 127 GLY A C 1
ATOM 970 O O . GLY A 1 127 ? -10.137 5.288 1.298 1.00 91.62 127 GLY A O 1
ATOM 971 N N . GLY A 1 128 ? -10.623 5.587 3.468 1.00 92.50 128 GLY A N 1
ATOM 972 C CA . GLY A 1 128 ? -10.020 6.914 3.569 1.00 92.50 128 GLY A CA 1
ATOM 973 C C . GLY A 1 128 ? -10.875 8.038 2.978 1.00 92.50 128 GLY A C 1
ATOM 974 O O . GLY A 1 128 ? -10.382 9.158 2.862 1.00 92.50 128 GLY A O 1
ATOM 975 N N . ASN A 1 129 ? -12.142 7.787 2.632 1.00 93.94 129 ASN A N 1
ATOM 976 C CA . ASN A 1 129 ? -13.049 8.842 2.182 1.00 93.94 129 ASN A CA 1
ATOM 977 C C . ASN A 1 129 ? -13.585 9.607 3.387 1.00 93.94 129 ASN A C 1
ATOM 979 O O . ASN A 1 129 ? -13.964 9.014 4.400 1.00 93.94 129 ASN A O 1
ATOM 983 N N . GLN A 1 130 ? -13.663 10.928 3.260 1.00 95.31 130 GLN A N 1
ATOM 984 C CA . GLN A 1 130 ? -14.280 11.763 4.279 1.00 95.31 130 GLN A CA 1
ATOM 985 C C . GLN A 1 130 ? -15.768 11.417 4.412 1.00 95.31 130 GLN A C 1
ATOM 987 O O . GLN A 1 130 ? -16.477 11.295 3.412 1.00 95.31 130 GLN A O 1
ATOM 992 N N . VAL A 1 131 ? -16.237 11.283 5.649 1.00 96.44 131 VAL A N 1
ATOM 993 C CA . VAL A 1 131 ? -17.642 11.052 5.997 1.00 96.44 131 VAL A CA 1
ATOM 994 C C . VAL A 1 131 ? -18.106 12.090 7.010 1.00 96.44 131 VAL A C 1
ATOM 996 O O . VAL A 1 131 ? -17.350 12.497 7.897 1.00 96.44 131 VAL A O 1
ATOM 999 N N . TRP A 1 132 ? -19.348 12.535 6.854 1.00 96.75 132 TRP A N 1
ATOM 1000 C CA . TRP A 1 132 ? -19.936 13.626 7.618 1.00 96.75 132 TRP A CA 1
ATOM 1001 C C . TRP A 1 132 ? -21.404 13.338 7.899 1.00 96.75 132 TRP A C 1
ATOM 1003 O O . TRP A 1 132 ? -22.146 12.959 7.000 1.00 96.75 132 TRP A O 1
ATOM 1013 N N . ALA A 1 133 ? -21.839 13.531 9.134 1.00 96.94 133 ALA A N 1
ATOM 1014 C CA . ALA A 1 133 ? -23.237 13.490 9.505 1.00 96.94 133 ALA A CA 1
ATOM 1015 C C . ALA A 1 133 ? -23.528 14.628 10.470 1.00 96.94 133 ALA A C 1
ATOM 1017 O O . ALA A 1 133 ? -22.765 14.872 11.405 1.00 96.94 133 ALA A O 1
ATOM 1018 N N . GLU A 1 134 ? -24.643 15.301 10.251 1.00 96.12 134 GLU A N 1
ATOM 1019 C CA . GLU A 1 134 ? -25.112 16.379 11.108 1.00 96.12 134 GLU A CA 1
ATOM 1020 C C . GLU A 1 134 ? -26.606 16.234 11.351 1.00 96.12 134 GLU A C 1
ATOM 1022 O O . GLU A 1 134 ? -27.345 15.675 10.538 1.00 96.12 134 GLU A O 1
ATOM 1027 N N . GLY A 1 135 ? -27.052 16.726 12.495 1.00 94.75 135 GLY A N 1
ATOM 1028 C CA . GLY A 1 135 ? -28.462 16.748 12.838 1.00 94.75 135 GLY A CA 1
ATOM 1029 C C . GLY A 1 135 ? -28.697 17.541 14.107 1.00 94.75 135 GLY A C 1
ATOM 1030 O O . GLY A 1 135 ? -27.794 17.722 14.926 1.00 94.75 135 GLY A O 1
ATOM 1031 N N . GLY A 1 136 ? -29.922 18.017 14.272 1.00 91.75 136 GLY A N 1
ATOM 1032 C CA . GLY A 1 136 ? -30.338 18.740 15.462 1.00 91.75 136 GLY A CA 1
ATOM 1033 C C . GLY A 1 136 ? -31.851 18.833 15.584 1.00 91.75 136 GLY A C 1
ATOM 1034 O O . GLY A 1 136 ? -32.578 18.235 14.792 1.00 91.75 136 GLY A O 1
ATOM 1035 N N . SER A 1 137 ? -32.309 19.606 16.567 1.00 89.06 137 SER A N 1
ATOM 1036 C CA . SER A 1 137 ? -33.715 20.012 16.698 1.00 89.06 137 SER A CA 1
ATOM 1037 C C . SER A 1 137 ? -34.186 20.796 15.472 1.00 89.06 137 SER A C 1
ATOM 1039 O O . SER A 1 137 ? -35.264 20.532 14.949 1.00 89.06 137 SER A O 1
ATOM 1041 N N . ASP A 1 138 ? -33.331 21.696 14.982 1.00 85.69 138 ASP A N 1
ATOM 1042 C CA . ASP A 1 138 ? -33.653 22.658 13.918 1.00 85.69 138 ASP A CA 1
ATOM 1043 C C . ASP A 1 138 ? -32.853 22.417 12.630 1.00 85.69 138 ASP A C 1
ATOM 1045 O O . ASP A 1 138 ? -32.957 23.169 11.661 1.00 85.69 138 ASP A O 1
ATOM 1049 N N . VAL A 1 139 ? -32.032 21.364 12.612 1.00 85.56 139 VAL A N 1
ATOM 1050 C CA . VAL A 1 139 ? -31.190 20.988 11.473 1.00 85.56 139 VAL A CA 1
ATOM 1051 C C . VAL A 1 139 ? -31.642 19.617 10.978 1.00 85.56 139 VAL A C 1
ATOM 1053 O O . VAL A 1 139 ? -31.543 18.648 11.742 1.00 85.56 139 VAL A O 1
ATOM 1056 N N . PRO A 1 140 ? -32.124 19.502 9.723 1.00 91.75 140 PRO A N 1
ATOM 1057 C CA . PRO A 1 140 ? -32.461 18.215 9.136 1.00 91.75 140 PRO A CA 1
ATOM 1058 C C . PRO A 1 140 ? -31.284 17.253 9.239 1.00 91.75 140 PRO A C 1
ATOM 1060 O O . PRO A 1 140 ? -30.144 17.621 8.956 1.00 91.75 140 PRO A O 1
ATOM 1063 N N . PHE A 1 141 ? -31.565 16.013 9.631 1.00 96.25 141 PHE A N 1
ATOM 1064 C CA . PHE A 1 141 ? -30.535 14.989 9.667 1.00 96.25 141 PHE A CA 1
ATOM 1065 C C . PHE A 1 141 ? -30.009 14.723 8.256 1.00 96.25 141 PHE A C 1
ATOM 1067 O O . PHE A 1 141 ? -30.781 14.405 7.348 1.00 96.25 141 PHE A O 1
ATOM 1074 N N . SER A 1 142 ? -28.697 14.844 8.078 1.00 96.19 142 SER A N 1
ATOM 1075 C CA . SER A 1 142 ? -28.034 14.600 6.804 1.00 96.19 142 SER A CA 1
ATOM 1076 C C . SER A 1 142 ? -26.773 13.764 6.996 1.00 96.19 142 SER A C 1
ATOM 1078 O O . SER A 1 142 ? -26.110 13.815 8.034 1.00 96.19 142 SER A O 1
ATOM 1080 N N . ILE A 1 143 ? -26.459 12.959 5.982 1.00 95.00 143 ILE A N 1
ATOM 1081 C CA . ILE A 1 143 ? -25.224 12.183 5.892 1.00 95.00 143 ILE A CA 1
ATOM 1082 C C . ILE A 1 143 ? -24.612 12.474 4.526 1.00 95.00 143 ILE A C 1
ATOM 1084 O O . ILE A 1 143 ? -25.248 12.237 3.500 1.00 95.00 143 ILE A O 1
ATOM 1088 N N . ASN A 1 144 ? -23.374 12.951 4.526 1.00 93.69 144 ASN A N 1
ATOM 1089 C CA . ASN A 1 144 ? -22.594 13.308 3.352 1.00 93.69 144 ASN A CA 1
ATOM 1090 C C . ASN A 1 144 ? -21.246 12.568 3.350 1.00 93.69 144 ASN A C 1
ATOM 1092 O O . ASN A 1 144 ? -20.758 12.106 4.386 1.00 93.69 144 ASN A O 1
ATOM 1096 N N . GLY A 1 145 ? -20.621 12.486 2.176 1.00 90.38 145 GLY A N 1
ATOM 1097 C CA . GLY A 1 145 ? -19.326 11.826 1.993 1.00 90.38 145 GLY A CA 1
ATOM 1098 C C . GLY A 1 145 ? -19.418 10.324 1.700 1.00 90.38 145 GLY A C 1
ATOM 1099 O O . GLY A 1 145 ? -20.485 9.798 1.381 1.00 90.38 145 GLY A O 1
ATOM 1100 N N . GLY A 1 146 ? -18.278 9.639 1.792 1.00 88.25 146 GLY A N 1
ATOM 1101 C CA . GLY A 1 146 ? -18.118 8.229 1.422 1.00 88.25 146 GLY A CA 1
ATOM 1102 C C . GLY A 1 146 ? -17.637 8.007 -0.022 1.00 88.25 146 GLY A C 1
ATOM 1103 O O . GLY A 1 146 ? -17.304 8.965 -0.726 1.00 88.25 146 GLY A O 1
ATOM 1104 N N . PRO A 1 147 ? -17.567 6.741 -0.475 1.00 84.19 147 PRO A N 1
ATOM 1105 C CA . PRO A 1 147 ? -16.993 6.392 -1.772 1.00 84.19 147 PRO A CA 1
ATOM 1106 C C . PRO A 1 147 ? -17.692 7.111 -2.933 1.00 84.19 147 PRO A C 1
ATOM 1108 O O . PRO A 1 147 ? -18.911 7.041 -3.076 1.00 84.19 147 PRO A O 1
ATOM 1111 N N . GLY A 1 148 ? -16.911 7.792 -3.776 1.00 83.94 148 GLY A N 1
ATOM 1112 C CA . GLY A 1 148 ? -17.415 8.502 -4.959 1.00 83.94 148 GLY A CA 1
ATOM 1113 C C . GLY A 1 148 ? -18.018 9.886 -4.688 1.00 83.94 148 GLY A C 1
ATOM 1114 O O . GLY A 1 148 ? -18.439 10.554 -5.632 1.00 83.94 148 GLY A O 1
ATOM 1115 N N . VAL A 1 149 ? -18.033 10.350 -3.436 1.00 87.88 149 VAL A N 1
ATOM 1116 C CA . VAL A 1 149 ? -18.482 11.701 -3.075 1.00 87.88 149 VAL A CA 1
ATOM 1117 C C . VAL A 1 149 ? -17.274 12.630 -2.969 1.00 87.88 149 VAL A C 1
ATOM 1119 O O . VAL A 1 149 ? -16.215 12.243 -2.477 1.00 87.88 149 VAL A O 1
ATOM 1122 N N . ARG A 1 150 ? -17.408 13.872 -3.453 1.00 84.38 150 ARG A N 1
ATOM 1123 C CA . ARG A 1 150 ? -16.337 14.869 -3.318 1.00 84.38 150 ARG A CA 1
ATOM 1124 C C . ARG A 1 150 ? -16.067 15.155 -1.831 1.00 84.38 150 ARG A C 1
ATOM 1126 O O . ARG A 1 150 ? -17.031 15.262 -1.073 1.00 84.38 150 ARG A O 1
ATOM 1133 N N . PRO A 1 151 ? -14.794 15.320 -1.424 1.00 82.69 151 PRO A N 1
ATOM 1134 C CA . PRO A 1 151 ? -14.452 15.725 -0.066 1.00 82.69 151 PRO A CA 1
ATOM 1135 C C . PRO A 1 151 ? -15.176 17.010 0.343 1.00 82.69 151 PRO A C 1
ATOM 1137 O O . PRO A 1 151 ? -15.393 17.908 -0.476 1.00 82.69 151 PRO A O 1
ATOM 1140 N N . TYR A 1 152 ? -15.537 17.086 1.617 1.00 84.38 152 TYR A N 1
ATOM 1141 C CA . TYR A 1 152 ? -16.293 18.181 2.202 1.00 84.38 152 TYR A CA 1
ATOM 1142 C C . TYR A 1 152 ? -15.323 19.127 2.922 1.00 84.38 152 TYR A C 1
ATOM 1144 O O . TYR A 1 152 ? -15.011 18.936 4.097 1.00 84.38 152 TYR A O 1
ATOM 1152 N N . TYR A 1 153 ? -14.795 20.122 2.199 1.00 91.19 153 TYR A N 1
ATOM 1153 C CA . TYR A 1 153 ? -13.932 21.165 2.768 1.00 91.19 153 TYR A CA 1
ATOM 1154 C C . TYR A 1 153 ? -14.786 22.351 3.202 1.00 91.19 153 TYR A C 1
ATOM 1156 O O . TYR A 1 153 ? -15.298 23.096 2.366 1.00 91.19 153 TYR A O 1
ATOM 1164 N N . CYS A 1 154 ? -14.994 22.496 4.505 1.00 93.31 154 CYS A N 1
ATOM 1165 C CA . CYS A 1 154 ? -15.975 23.429 5.039 1.00 93.31 154 CYS A CA 1
ATOM 1166 C C . CYS A 1 154 ? -15.600 23.932 6.431 1.00 93.31 154 CYS A C 1
ATOM 1168 O O . CYS A 1 154 ? -14.722 23.391 7.107 1.00 93.31 154 CYS A O 1
ATOM 1170 N N . PHE A 1 155 ? -16.373 24.912 6.883 1.00 93.31 155 PHE A N 1
ATOM 1171 C CA . PHE A 1 155 ? -16.448 25.328 8.270 1.00 93.31 155 PHE A CA 1
ATOM 1172 C C . PHE A 1 155 ? -17.897 25.251 8.741 1.00 93.31 155 PHE A C 1
ATOM 1174 O O . PHE A 1 155 ? -18.784 25.821 8.108 1.00 93.31 155 PHE A O 1
ATOM 1181 N N . GLN A 1 156 ? -18.119 24.555 9.851 1.00 92.94 156 GLN A N 1
ATOM 1182 C CA . GLN A 1 156 ? -19.415 24.429 10.504 1.00 92.94 156 GLN A CA 1
ATOM 1183 C C . GLN A 1 156 ? -19.304 24.979 11.922 1.00 92.94 156 GLN A C 1
ATOM 1185 O O . GLN A 1 156 ? -18.401 24.604 12.669 1.00 92.94 156 GLN A O 1
ATOM 1190 N N . ALA A 1 157 ? -20.242 25.841 12.304 1.00 91.44 157 ALA A N 1
ATOM 1191 C CA . ALA A 1 157 ? -20.311 26.419 13.639 1.00 91.44 157 ALA A CA 1
ATOM 1192 C C . ALA A 1 157 ? -21.669 26.101 14.275 1.00 91.44 157 ALA A C 1
ATOM 1194 O O . ALA A 1 157 ? -22.719 26.381 13.693 1.00 91.44 157 ALA A O 1
ATOM 1195 N N . LEU A 1 158 ? -21.638 25.522 15.472 1.00 88.06 158 LEU A N 1
ATOM 1196 C CA . LEU A 1 158 ? -22.797 25.074 16.237 1.00 88.06 158 LEU A CA 1
ATOM 1197 C C . LEU A 1 158 ? -22.989 25.941 17.486 1.00 88.06 158 LEU A C 1
ATOM 1199 O O . LEU A 1 158 ? -22.022 26.303 18.160 1.00 88.06 158 LEU A O 1
ATOM 1203 N N . GLY A 1 159 ? -24.255 26.201 17.821 1.00 83.31 159 GLY A N 1
ATOM 1204 C CA . GLY A 1 159 ? -24.683 26.925 19.019 1.00 83.31 159 GLY A CA 1
ATOM 1205 C C . GLY A 1 159 ? -24.602 28.449 18.904 1.00 83.31 159 GLY A C 1
ATOM 1206 O O . GLY A 1 159 ? -25.029 29.007 17.897 1.00 83.31 159 GLY A O 1
ATOM 1207 N N . ALA A 1 160 ? -24.125 29.137 19.948 1.00 79.38 160 ALA A N 1
ATOM 1208 C CA . ALA A 1 160 ? -24.182 30.603 20.054 1.00 79.38 160 ALA A CA 1
ATOM 1209 C C . ALA A 1 160 ? -23.077 31.288 19.225 1.00 79.38 160 ALA A C 1
ATOM 1211 O O . ALA A 1 160 ? -22.074 31.759 19.753 1.00 79.38 160 ALA A O 1
ATOM 1212 N N . VAL A 1 161 ? -23.243 31.299 17.901 1.00 83.25 161 VAL A N 1
ATOM 1213 C CA . VAL A 1 161 ? -22.171 31.627 16.943 1.00 83.25 161 VAL A CA 1
ATOM 1214 C C . VAL A 1 161 ? -22.354 32.976 16.243 1.00 83.25 161 VAL A C 1
ATOM 1216 O O . VAL A 1 161 ? -21.721 33.213 15.221 1.00 83.25 161 VAL A O 1
ATOM 1219 N N . ASP A 1 162 ? -23.189 33.879 16.760 1.00 84.31 162 ASP A N 1
ATOM 1220 C CA . ASP A 1 162 ? -23.515 35.156 16.097 1.00 84.31 162 ASP A CA 1
ATOM 1221 C C . ASP A 1 162 ? -22.278 36.012 15.786 1.00 84.31 162 ASP A C 1
ATOM 1223 O O . ASP A 1 162 ? -22.141 36.540 14.682 1.00 84.31 162 ASP A O 1
ATOM 1227 N N . VAL A 1 163 ? -21.352 36.129 16.744 1.00 84.12 163 VAL A N 1
ATOM 1228 C CA . VAL A 1 163 ? -20.095 36.880 16.559 1.00 84.12 163 VAL A CA 1
ATOM 1229 C C . VAL A 1 163 ? -19.211 36.199 15.524 1.00 84.12 163 VAL A C 1
ATOM 1231 O O . VAL A 1 163 ? -18.653 36.863 14.656 1.00 84.12 163 VAL A O 1
ATOM 1234 N N . ILE A 1 164 ? -19.128 34.869 15.580 1.00 85.50 164 ILE A N 1
ATOM 1235 C CA . ILE A 1 164 ? -18.350 34.067 14.634 1.00 85.50 164 ILE A CA 1
ATOM 1236 C C . ILE A 1 164 ? -18.912 34.221 13.221 1.00 85.50 164 ILE A C 1
ATOM 1238 O O . ILE A 1 164 ? -18.149 34.438 12.290 1.00 85.50 164 ILE A O 1
ATOM 1242 N N . ARG A 1 165 ? -20.239 34.168 13.055 1.00 86.19 165 ARG A N 1
ATOM 1243 C CA . ARG A 1 165 ? -20.893 34.363 11.756 1.00 86.19 165 ARG A CA 1
ATOM 1244 C C . ARG A 1 165 ? -20.575 35.738 11.186 1.00 86.19 165 ARG A C 1
ATOM 1246 O O . ARG A 1 165 ? -20.216 35.811 10.022 1.00 86.19 165 ARG A O 1
ATOM 1253 N N . LYS A 1 166 ? -20.630 36.799 11.997 1.00 85.62 166 LYS A N 1
ATOM 1254 C CA . LYS A 1 166 ? -20.250 38.157 11.565 1.00 85.62 166 LYS A CA 1
ATOM 1255 C C . LYS A 1 166 ? -18.774 38.283 11.196 1.00 85.62 166 LYS A C 1
ATOM 1257 O O . LYS A 1 166 ? -18.446 39.047 10.302 1.00 85.62 166 LYS A O 1
ATOM 1262 N N . LEU A 1 167 ? -17.890 37.548 11.873 1.00 83.69 167 LEU A N 1
ATOM 1263 C CA . LEU A 1 167 ? -16.455 37.557 11.580 1.00 83.69 167 LEU A CA 1
ATOM 1264 C C . LEU A 1 167 ? -16.145 37.021 10.173 1.00 83.69 167 LEU A C 1
ATOM 1266 O O . LEU A 1 167 ? -15.130 37.400 9.598 1.00 83.69 167 LEU A O 1
ATOM 1270 N N . ILE A 1 168 ? -16.997 36.143 9.634 1.00 86.50 168 ILE A N 1
ATOM 1271 C CA . ILE A 1 168 ? -16.728 35.410 8.388 1.00 86.50 168 ILE A CA 1
ATOM 1272 C C . ILE A 1 168 ? -17.797 35.594 7.299 1.00 86.50 168 ILE A C 1
ATOM 1274 O O . ILE A 1 168 ? -17.665 34.994 6.237 1.00 86.50 168 ILE A O 1
ATOM 1278 N N . SER A 1 169 ? -18.865 36.365 7.538 1.00 81.88 169 SER A N 1
ATOM 1279 C CA . SER A 1 169 ? -20.052 36.387 6.662 1.00 81.88 169 SER A CA 1
ATOM 1280 C C . SER A 1 169 ? -19.798 36.950 5.268 1.00 81.88 169 SER A C 1
ATOM 1282 O O . SER A 1 169 ? -20.493 36.562 4.332 1.00 81.88 169 SER A O 1
ATOM 1284 N N . ASP A 1 170 ? -18.818 37.841 5.135 1.00 83.44 170 ASP A N 1
ATOM 1285 C CA . ASP A 1 170 ? -18.609 38.624 3.913 1.00 83.44 170 ASP A CA 1
ATOM 1286 C C . ASP A 1 170 ? -17.444 38.090 3.063 1.00 83.44 170 ASP A C 1
ATOM 1288 O O . ASP A 1 170 ? -17.132 38.646 2.012 1.00 83.44 170 ASP A O 1
ATOM 1292 N N . GLU A 1 171 ? -16.815 36.989 3.486 1.00 82.25 171 GLU A N 1
ATOM 1293 C CA . GLU A 1 171 ? -15.599 36.460 2.872 1.00 82.25 171 GLU A CA 1
ATOM 1294 C C . GLU A 1 171 ? -15.781 35.027 2.366 1.00 82.25 171 GLU A C 1
ATOM 1296 O O . GLU A 1 171 ? -16.294 34.142 3.055 1.00 82.25 171 GLU A O 1
ATOM 1301 N N . LEU A 1 172 ? -15.284 34.760 1.155 1.00 85.88 172 LEU A N 1
ATOM 1302 C CA . LEU A 1 172 ? -15.196 33.397 0.636 1.00 85.88 172 LEU A CA 1
ATOM 1303 C C . LEU A 1 172 ? -13.922 32.733 1.167 1.00 85.88 172 LEU A C 1
ATOM 1305 O O . LEU A 1 172 ? -12.846 32.841 0.570 1.00 85.88 172 LEU A O 1
ATOM 1309 N N . ILE A 1 173 ? -14.050 32.006 2.273 1.00 90.75 173 ILE A N 1
ATOM 1310 C CA . ILE A 1 173 ? -12.930 31.259 2.846 1.00 90.75 173 ILE A CA 1
ATOM 1311 C C . ILE A 1 173 ? -12.662 29.997 2.016 1.00 90.75 173 ILE A C 1
ATOM 1313 O O . ILE A 1 173 ? -13.517 29.126 1.866 1.00 90.75 173 ILE A O 1
ATOM 1317 N N . ARG A 1 174 ? -11.440 29.886 1.486 1.00 94.00 174 ARG A N 1
ATOM 1318 C CA . ARG A 1 174 ? -10.984 28.757 0.660 1.00 94.00 174 ARG A CA 1
ATOM 1319 C C . ARG A 1 174 ? -10.314 27.673 1.500 1.00 94.00 174 ARG A C 1
ATOM 1321 O O . ARG A 1 174 ? -9.086 27.577 1.541 1.00 94.00 174 ARG A O 1
ATOM 1328 N N . PHE A 1 175 ? -11.120 26.868 2.188 1.00 94.31 175 PHE A N 1
ATOM 1329 C CA . PHE A 1 175 ? -10.641 25.783 3.056 1.00 94.31 175 PHE A CA 1
ATOM 1330 C C . PHE A 1 175 ? -9.808 24.734 2.309 1.00 94.31 175 PHE A C 1
ATOM 1332 O O . PHE A 1 175 ? -8.901 24.140 2.884 1.00 94.31 175 PHE A O 1
ATOM 1339 N N . GLU A 1 176 ? -10.036 24.552 1.007 1.00 94.81 176 GLU A N 1
ATOM 1340 C CA . GLU A 1 176 ? -9.265 23.635 0.166 1.00 94.81 176 GLU A CA 1
ATOM 1341 C C . GLU A 1 176 ? -7.795 24.047 -0.016 1.00 94.81 176 GLU A C 1
ATOM 1343 O O . GLU A 1 176 ? -6.985 23.247 -0.481 1.00 94.81 176 GLU A O 1
ATOM 1348 N N . ARG A 1 177 ? -7.447 25.293 0.332 1.00 95.62 177 ARG A N 1
ATOM 1349 C CA . ARG A 1 177 ? -6.085 25.840 0.233 1.00 95.62 177 ARG A CA 1
ATOM 1350 C C . ARG A 1 177 ? -5.365 25.933 1.572 1.00 95.62 177 ARG A C 1
ATOM 1352 O O . ARG A 1 177 ? -4.176 26.230 1.577 1.00 95.62 177 ARG A O 1
ATOM 1359 N N . MET A 1 178 ? -6.067 25.711 2.679 1.00 97.19 178 MET A N 1
ATOM 1360 C CA . MET A 1 178 ? -5.473 25.774 4.009 1.00 97.19 178 MET A CA 1
ATOM 1361 C C . MET A 1 178 ? -4.708 24.486 4.312 1.00 97.19 178 MET A C 1
ATOM 1363 O O . MET A 1 178 ? -5.218 23.375 4.144 1.00 97.19 178 MET A O 1
ATOM 1367 N N . SER A 1 179 ? -3.492 24.637 4.823 1.00 96.31 179 SER A N 1
ATOM 1368 C CA . SER A 1 179 ? -2.796 23.566 5.529 1.00 96.31 179 SER A CA 1
ATOM 1369 C C . SER A 1 179 ? -3.528 23.206 6.825 1.00 96.31 179 SER A C 1
ATOM 1371 O O . SER A 1 179 ? -4.308 23.988 7.376 1.00 96.31 179 SER A O 1
ATOM 1373 N N . LEU A 1 180 ? -3.240 22.025 7.369 1.00 95.31 180 LEU A N 1
ATOM 1374 C CA . LEU A 1 180 ? -3.808 21.584 8.640 1.00 95.31 180 LEU A CA 1
ATOM 1375 C C . LEU A 1 180 ? -3.450 22.524 9.801 1.00 95.31 180 LEU A C 1
ATOM 1377 O O . LEU A 1 180 ? -4.265 22.752 10.692 1.00 95.31 180 LEU A O 1
ATOM 1381 N N . GLN A 1 181 ? -2.240 23.086 9.789 1.00 93.50 181 GLN A N 1
ATOM 1382 C CA . GLN A 1 181 ? -1.788 24.025 10.815 1.00 93.50 181 GLN A CA 1
ATOM 1383 C C . GLN A 1 181 ? -2.538 25.363 10.728 1.00 93.50 181 GLN A C 1
ATOM 1385 O O . GLN A 1 181 ? -2.954 25.901 11.758 1.00 93.50 181 GLN A O 1
ATOM 1390 N N . GLU A 1 182 ? -2.750 25.886 9.518 1.00 94.00 182 GLU A N 1
ATOM 1391 C CA . GLU A 1 182 ? -3.557 27.093 9.299 1.00 94.00 182 GLU A CA 1
ATOM 1392 C C . GLU A 1 182 ? -5.008 26.857 9.712 1.00 94.00 182 GLU A C 1
ATOM 1394 O O . GLU A 1 182 ? -5.574 27.677 10.428 1.00 94.00 182 GLU A O 1
ATOM 1399 N N . ALA A 1 183 ? -5.581 25.703 9.359 1.00 96.06 183 ALA A N 1
ATOM 1400 C CA . ALA A 1 183 ? -6.924 25.318 9.775 1.00 96.06 183 ALA A CA 1
ATOM 1401 C C . ALA A 1 183 ? -7.054 25.228 11.303 1.00 96.06 183 ALA A C 1
ATOM 1403 O O . ALA A 1 183 ? -8.052 25.679 11.869 1.00 96.06 183 ALA A O 1
ATOM 1404 N N . LEU A 1 184 ? -6.045 24.683 11.992 1.00 93.81 184 LEU A N 1
ATOM 1405 C CA . LEU A 1 184 ? -6.019 24.604 13.455 1.00 93.81 184 LEU A CA 1
ATOM 1406 C C . LEU A 1 184 ? -5.974 25.996 14.077 1.00 93.81 184 LEU A C 1
ATOM 1408 O O . LEU A 1 184 ? -6.757 26.296 14.976 1.00 93.81 184 LEU A O 1
ATOM 1412 N N . THR A 1 185 ? -5.100 26.852 13.555 1.00 91.50 185 THR A N 1
ATOM 1413 C CA . THR A 1 185 ? -4.946 28.238 14.008 1.00 91.50 185 THR A CA 1
ATOM 1414 C C . THR A 1 185 ? -6.233 29.026 13.790 1.00 91.50 185 THR A C 1
ATOM 1416 O O . THR A 1 185 ? -6.727 29.672 14.711 1.00 91.50 185 THR A O 1
ATOM 1419 N N . PHE A 1 186 ? -6.825 28.909 12.600 1.00 93.50 186 PHE A N 1
ATOM 1420 C CA . PHE A 1 186 ? -8.108 29.507 12.252 1.00 93.50 186 PHE A CA 1
ATOM 1421 C C . PHE A 1 186 ? -9.216 29.048 13.205 1.00 93.50 186 PHE A C 1
ATOM 1423 O O . PHE A 1 186 ? -9.949 29.874 13.747 1.00 93.50 186 PHE A O 1
ATOM 1430 N N . THR A 1 187 ? -9.308 27.742 13.467 1.00 94.25 187 THR A N 1
ATOM 1431 C CA . THR A 1 187 ? -10.332 27.169 14.353 1.00 94.25 187 THR A CA 1
ATOM 1432 C C . THR A 1 187 ? -10.174 27.678 15.785 1.00 94.25 187 THR A C 1
ATOM 1434 O O . THR A 1 187 ? -11.153 28.109 16.393 1.00 94.25 187 THR A O 1
ATOM 1437 N N . LEU A 1 188 ? -8.945 27.676 16.310 1.00 92.50 188 LEU A N 1
ATOM 1438 C CA . LEU A 1 188 ? -8.633 28.148 17.659 1.00 92.50 188 LEU A CA 1
ATOM 1439 C C . LEU A 1 188 ? -8.872 29.649 17.820 1.00 92.50 188 LEU A C 1
ATOM 1441 O O . LEU A 1 188 ? -9.442 30.076 18.822 1.00 92.50 188 LEU A O 1
ATOM 1445 N N . PHE A 1 189 ? -8.490 30.454 16.832 1.00 90.62 189 PHE A N 1
ATOM 1446 C CA . PHE A 1 189 ? -8.789 31.881 16.821 1.00 90.62 189 PHE A CA 1
ATOM 1447 C C . PHE A 1 189 ? -10.301 32.125 16.838 1.00 90.62 189 PHE A C 1
ATOM 1449 O O . PHE A 1 189 ? -10.809 32.837 17.702 1.00 90.62 189 PHE A O 1
ATOM 1456 N N . THR A 1 190 ? -11.028 31.462 15.939 1.00 91.94 190 THR A N 1
ATOM 1457 C CA . THR A 1 190 ? -12.469 31.658 15.760 1.00 91.94 190 THR A CA 1
ATOM 1458 C C . THR A 1 190 ? -13.263 31.265 17.003 1.00 91.94 190 THR A C 1
ATOM 1460 O O . THR A 1 190 ? -14.124 32.024 17.451 1.00 91.94 190 THR A O 1
ATOM 1463 N N . ILE A 1 191 ? -12.958 30.116 17.618 1.00 91.88 191 ILE A N 1
ATOM 1464 C CA . ILE A 1 191 ? -13.649 29.709 18.847 1.00 91.88 191 ILE A CA 1
ATOM 1465 C C . ILE A 1 191 ? -13.320 30.640 20.012 1.00 91.88 191 ILE A C 1
ATOM 1467 O O . ILE A 1 191 ? -14.204 30.952 20.804 1.00 91.88 191 ILE A O 1
ATOM 1471 N N . SER A 1 192 ? -12.088 31.149 20.076 1.00 89.00 192 SER A N 1
ATOM 1472 C CA . SER A 1 192 ? -11.656 32.079 21.125 1.00 89.00 192 SER A CA 1
ATOM 1473 C C . SER A 1 192 ? -12.364 33.427 21.027 1.00 89.00 192 SER A C 1
ATOM 1475 O O . SER A 1 192 ? -12.744 33.988 22.053 1.00 89.00 192 SER A O 1
ATOM 1477 N N . VAL A 1 193 ? -12.627 33.911 19.807 1.00 86.94 193 VAL A N 1
ATOM 1478 C CA . VAL A 1 193 ? -13.526 35.056 19.576 1.00 86.94 193 VAL A CA 1
ATOM 1479 C C . VAL A 1 193 ? -14.927 34.766 20.094 1.00 86.94 193 VAL A C 1
ATOM 1481 O O . VAL A 1 193 ? -15.518 35.606 20.771 1.00 86.94 193 VAL A O 1
ATOM 1484 N N . GLY A 1 194 ? -15.423 33.558 19.836 1.00 86.19 194 GLY A N 1
ATOM 1485 C CA . GLY A 1 194 ? -16.731 33.116 20.295 1.00 86.19 194 GLY A CA 1
ATOM 1486 C C . GLY A 1 194 ? -16.865 32.943 21.806 1.00 86.19 194 GLY A C 1
ATOM 1487 O O . GLY A 1 194 ? -17.970 33.101 22.297 1.00 86.19 194 GLY A O 1
ATOM 1488 N N . CYS A 1 195 ? -15.807 32.620 22.556 1.00 86.88 195 CYS A N 1
ATOM 1489 C CA . CYS A 1 195 ? -15.931 32.315 23.989 1.00 86.88 195 CYS A CA 1
ATOM 1490 C C . CYS A 1 195 ? -15.222 33.310 24.923 1.00 86.88 195 CYS A C 1
ATOM 1492 O O . CYS A 1 195 ? -15.787 33.683 25.945 1.00 86.88 195 CYS A O 1
ATOM 1494 N N . LYS A 1 196 ? -14.011 33.780 24.595 1.00 80.06 196 LYS A N 1
ATOM 1495 C CA . LYS A 1 196 ? -13.190 34.617 25.496 1.00 80.06 196 LYS A CA 1
ATOM 1496 C C . LYS A 1 196 ? -13.519 36.104 25.386 1.00 80.06 196 LYS A C 1
ATOM 1498 O O . LYS A 1 196 ? -13.376 36.850 26.358 1.00 80.06 196 LYS A O 1
ATOM 1503 N N . TYR A 1 197 ? -13.936 36.538 24.201 1.00 81.38 197 TYR A N 1
ATOM 1504 C CA . TYR A 1 197 ? -14.145 37.951 23.889 1.00 81.38 197 TYR A CA 1
ATOM 1505 C C . TYR A 1 197 ? -15.623 38.368 23.886 1.00 81.38 197 TYR A C 1
ATOM 1507 O O . TYR A 1 197 ? -15.912 39.534 23.634 1.00 81.38 197 TYR A O 1
ATOM 1515 N N . LEU A 1 198 ? -16.555 37.469 24.249 1.00 79.25 198 LEU A N 1
ATOM 1516 C CA . LEU A 1 198 ? -17.980 37.812 24.399 1.00 79.25 198 LEU A CA 1
ATOM 1517 C C . LEU A 1 198 ? -18.212 38.947 25.396 1.00 79.25 198 LEU A C 1
ATOM 1519 O O . LEU A 1 198 ? -19.033 39.817 25.138 1.00 79.25 198 LEU A O 1
ATOM 1523 N N . LYS A 1 199 ? -17.416 38.994 26.469 1.00 80.44 199 LYS A N 1
ATOM 1524 C CA . LYS A 1 199 ? -17.459 40.035 27.506 1.00 80.44 199 LYS A CA 1
ATOM 1525 C C . LYS A 1 199 ? -17.247 41.468 27.003 1.00 80.44 199 LYS A C 1
ATOM 1527 O O . LYS A 1 199 ? -17.428 42.415 27.757 1.00 80.44 199 LYS A O 1
ATOM 1532 N N . TRP A 1 200 ? -16.786 41.640 25.764 1.00 83.06 200 TRP A N 1
ATOM 1533 C CA . TRP A 1 200 ? -16.618 42.951 25.134 1.00 83.06 200 TRP A CA 1
ATOM 1534 C C . TRP A 1 200 ? -17.868 43.420 24.379 1.00 83.06 200 TRP A C 1
ATOM 1536 O O . TRP A 1 200 ? -17.872 44.526 23.844 1.00 83.06 200 TRP A O 1
ATOM 1546 N N . PHE A 1 201 ? -18.917 42.596 24.315 1.00 83.25 201 PHE A N 1
ATOM 1547 C CA . PHE A 1 201 ? -20.171 42.915 23.648 1.00 83.25 201 PHE A CA 1
ATOM 1548 C C . PHE A 1 201 ? -21.298 43.037 24.677 1.00 83.25 201 PHE A C 1
ATOM 1550 O O . PHE A 1 201 ? -21.759 42.033 25.209 1.00 83.25 201 PHE A O 1
ATOM 1557 N N . ASP A 1 202 ? -21.832 44.246 24.863 1.00 80.25 202 ASP A N 1
ATOM 1558 C CA . ASP A 1 202 ? -22.896 44.546 25.845 1.00 80.25 202 ASP A CA 1
ATOM 1559 C C . ASP A 1 202 ? -24.176 43.704 25.686 1.00 80.25 202 ASP A C 1
ATOM 1561 O O . ASP A 1 202 ? -25.011 43.638 26.583 1.00 80.25 202 ASP A O 1
ATOM 1565 N N . ARG A 1 203 ? -24.371 43.089 24.514 1.00 82.25 203 ARG A N 1
ATOM 1566 C CA . ARG A 1 203 ? -25.564 42.299 24.185 1.00 82.25 203 ARG A CA 1
ATOM 1567 C C . ARG A 1 203 ? -25.378 40.794 24.356 1.00 82.25 203 ARG A C 1
ATOM 1569 O O . ARG A 1 203 ? -26.363 40.085 24.185 1.00 82.25 203 ARG A O 1
ATOM 1576 N N . LEU A 1 204 ? -24.162 40.298 24.597 1.00 83.19 204 LEU A N 1
ATOM 1577 C CA . LEU A 1 204 ? -23.869 38.864 24.560 1.00 83.19 204 LEU A CA 1
ATOM 1578 C C . LEU A 1 204 ? -23.378 38.359 25.926 1.00 83.19 204 LEU A C 1
ATOM 1580 O O . LEU A 1 204 ? -22.304 38.756 26.367 1.00 83.19 204 LEU A O 1
ATOM 1584 N N . PRO A 1 205 ? -24.125 37.454 26.575 1.00 84.00 205 PRO A N 1
ATOM 1585 C CA . PRO A 1 205 ? -23.776 36.931 27.879 1.00 84.00 205 PRO A CA 1
ATOM 1586 C C . PRO A 1 205 ? -22.644 35.911 27.735 1.00 84.00 205 PRO A C 1
ATOM 1588 O O . PRO A 1 205 ? -22.527 35.232 26.711 1.00 84.00 205 PRO A O 1
ATOM 1591 N N . GLU A 1 206 ? -21.836 35.735 28.780 1.00 88.00 206 GLU A N 1
ATOM 1592 C CA . GLU A 1 206 ? -20.716 34.779 28.808 1.00 88.00 206 GLU A CA 1
ATOM 1593 C C . GLU A 1 206 ? -21.179 33.313 28.976 1.00 88.00 206 GLU A C 1
ATOM 1595 O O . GLU A 1 206 ? -20.714 32.560 29.837 1.00 88.00 206 GLU A O 1
ATOM 1600 N N . VAL A 1 207 ? -22.110 32.870 28.131 1.00 87.50 207 VAL A N 1
ATOM 1601 C CA . VAL A 1 207 ? -22.690 31.514 28.148 1.00 87.50 207 VAL A CA 1
ATOM 1602 C C . VAL A 1 207 ? -21.722 30.421 27.689 1.00 87.50 207 VAL A C 1
ATOM 1604 O O . VAL A 1 207 ? -22.032 29.237 27.803 1.00 87.50 207 VAL A O 1
ATOM 1607 N N . SER A 1 208 ? -20.567 30.812 27.153 1.00 90.00 208 SER A N 1
ATOM 1608 C CA . SER A 1 208 ? -19.506 29.954 26.619 1.00 90.00 208 SER A CA 1
ATOM 1609 C C . SER A 1 208 ? -18.176 30.316 27.278 1.00 90.00 208 SER A C 1
ATOM 1611 O O . SER A 1 208 ? -17.932 31.492 27.532 1.00 90.00 208 SER A O 1
ATOM 1613 N N . GLY A 1 209 ? -17.318 29.334 27.571 1.00 90.06 209 GLY A N 1
ATOM 1614 C CA . GLY A 1 209 ? -16.067 29.588 28.292 1.00 90.06 209 GLY A CA 1
ATOM 1615 C C . GLY A 1 209 ? -15.303 28.332 28.724 1.00 90.06 209 GLY A C 1
ATOM 1616 O O . GLY A 1 209 ? -15.579 27.220 28.277 1.00 90.06 209 GLY A O 1
ATOM 1617 N N . GLY A 1 210 ? -14.322 28.517 29.607 1.00 90.12 210 GLY A N 1
ATOM 1618 C CA . GLY A 1 210 ? -13.423 27.446 30.050 1.00 90.12 210 GLY A CA 1
ATOM 1619 C C . GLY A 1 210 ? -12.379 27.042 28.993 1.00 90.12 210 GLY A C 1
ATOM 1620 O O . GLY A 1 210 ? -12.228 27.718 27.971 1.00 90.12 210 GLY A O 1
ATOM 1621 N N . PRO A 1 211 ? -11.635 25.945 29.227 1.00 91.75 211 PRO A N 1
ATOM 1622 C CA . PRO A 1 211 ? -10.676 25.410 28.273 1.00 91.75 211 PRO A CA 1
ATOM 1623 C C . PRO A 1 211 ? -11.314 25.024 26.939 1.00 91.75 211 PRO A C 1
ATOM 1625 O O . PRO A 1 211 ? -12.450 24.541 26.888 1.00 91.75 211 PRO A O 1
ATOM 1628 N N . ILE A 1 212 ? -10.532 25.162 25.870 1.00 93.19 212 ILE A N 1
ATOM 1629 C CA . ILE A 1 212 ? -10.900 24.709 24.529 1.00 93.19 212 ILE A CA 1
ATOM 1630 C C . ILE A 1 212 ? -10.356 23.297 24.317 1.00 93.19 212 ILE A C 1
ATOM 1632 O O . ILE A 1 212 ? -9.161 23.036 24.467 1.00 93.19 212 ILE A O 1
ATOM 1636 N N . TYR A 1 213 ? -11.246 22.388 23.949 1.00 94.12 213 TYR A N 1
ATOM 1637 C CA . TYR A 1 213 ? -10.950 21.007 23.606 1.00 94.12 213 TYR A CA 1
ATOM 1638 C C . TYR A 1 213 ? -10.923 20.861 22.095 1.00 94.12 213 TYR A C 1
ATOM 1640 O O . TYR A 1 213 ? -11.885 21.236 21.430 1.00 94.12 213 TYR A O 1
ATOM 1648 N N . VAL A 1 214 ? -9.838 20.307 21.561 1.00 95.69 214 VAL A N 1
ATOM 1649 C CA . VAL A 1 214 ? -9.643 20.118 20.123 1.00 95.69 214 VAL A CA 1
ATOM 1650 C C . VAL A 1 214 ? -9.364 18.656 19.814 1.00 95.69 214 VAL A C 1
ATOM 1652 O O . VAL A 1 214 ? -8.545 18.030 20.481 1.00 95.69 214 VAL A O 1
ATOM 1655 N N . ALA A 1 215 ? -9.995 18.129 18.770 1.00 96.69 215 ALA A N 1
ATOM 1656 C CA . ALA A 1 215 ? -9.631 16.867 18.144 1.00 96.69 215 ALA A CA 1
ATOM 1657 C C . ALA A 1 215 ? -9.219 17.104 16.689 1.00 96.69 215 ALA A C 1
ATOM 1659 O O . ALA A 1 215 ? -9.948 17.735 15.929 1.00 96.69 215 ALA A O 1
ATOM 1660 N N . VAL A 1 216 ? -8.063 16.571 16.301 1.00 97.06 216 VAL A N 1
ATOM 1661 C CA . VAL A 1 216 ? -7.561 16.582 14.924 1.00 97.06 216 VAL A CA 1
ATOM 1662 C C . VAL A 1 216 ? -7.644 15.166 14.367 1.00 97.06 216 VAL A C 1
ATOM 1664 O O . VAL A 1 216 ? -7.000 14.259 14.895 1.00 97.06 216 VAL A O 1
ATOM 1667 N N . ILE A 1 217 ? -8.438 14.984 13.316 1.00 97.06 217 ILE A N 1
ATOM 1668 C CA . ILE A 1 217 ? -8.664 13.719 12.614 1.00 97.06 217 ILE A CA 1
ATOM 1669 C C . ILE A 1 217 ? -7.892 13.743 11.295 1.00 97.06 217 ILE A C 1
ATOM 1671 O O . ILE A 1 217 ? -8.159 14.575 10.428 1.00 97.06 217 ILE A O 1
ATOM 1675 N N . MET A 1 218 ? -6.969 12.804 11.125 1.00 95.69 218 MET A N 1
ATOM 1676 C CA . MET A 1 218 ? -6.144 12.664 9.925 1.00 95.69 218 MET A CA 1
ATOM 1677 C C . MET A 1 218 ? -6.714 11.602 8.972 1.00 95.69 218 MET A C 1
ATOM 1679 O O . MET A 1 218 ? -7.278 10.602 9.443 1.00 95.69 218 MET A O 1
ATOM 1683 N N . PRO A 1 219 ? -6.495 11.740 7.650 1.00 91.31 219 PRO A N 1
ATOM 1684 C CA . PRO A 1 219 ? -6.629 10.628 6.715 1.00 91.31 219 PRO A CA 1
ATOM 1685 C C . PRO A 1 219 ? -5.829 9.418 7.227 1.00 91.31 219 PRO A C 1
ATOM 1687 O O . PRO A 1 219 ? -4.691 9.562 7.671 1.00 91.31 219 PRO A O 1
ATOM 1690 N N . GLY A 1 220 ? -6.441 8.232 7.238 1.00 85.88 220 GLY A N 1
ATOM 1691 C CA . GLY A 1 220 ? -5.859 7.022 7.846 1.00 85.88 220 GLY A CA 1
ATOM 1692 C C . GLY A 1 220 ? -6.349 6.706 9.267 1.00 85.88 220 GLY A C 1
ATOM 1693 O O . GLY A 1 220 ? -5.935 5.706 9.846 1.00 85.88 220 GLY A O 1
ATOM 1694 N N . GLY A 1 221 ? -7.262 7.509 9.827 1.00 77.25 221 GLY A N 1
ATOM 1695 C CA . GLY A 1 221 ? -7.999 7.171 11.056 1.00 77.25 221 GLY A CA 1
ATOM 1696 C C . GLY A 1 221 ? -7.305 7.552 12.368 1.00 77.25 221 GLY A C 1
ATOM 1697 O O . GLY A 1 221 ? -7.803 7.220 13.444 1.00 77.25 221 GLY A O 1
ATOM 1698 N N . GLY A 1 222 ? -6.178 8.267 12.305 1.00 90.31 222 GLY A N 1
ATOM 1699 C CA . GLY A 1 222 ? -5.533 8.832 13.489 1.00 90.31 222 GLY A CA 1
ATOM 1700 C C . GLY A 1 222 ? -6.321 10.023 14.038 1.00 90.31 222 GLY A C 1
ATOM 1701 O O . GLY A 1 222 ? -6.586 10.970 13.301 1.00 90.31 222 GLY A O 1
ATOM 1702 N N . ILE A 1 223 ? -6.656 10.002 15.332 1.00 94.25 223 ILE A N 1
ATOM 1703 C CA . ILE A 1 223 ? -7.270 11.136 16.041 1.00 94.25 223 ILE A CA 1
ATOM 1704 C C . ILE A 1 223 ? -6.346 11.570 17.178 1.00 94.25 223 ILE A C 1
ATOM 1706 O O . ILE A 1 223 ? -5.946 10.740 17.996 1.00 94.25 223 ILE A O 1
ATOM 1710 N N . ARG A 1 224 ? -6.023 12.865 17.249 1.00 92.81 224 ARG A N 1
ATOM 1711 C CA . ARG A 1 224 ? -5.227 13.463 18.334 1.00 92.81 224 ARG A CA 1
ATOM 1712 C C . ARG A 1 224 ? -6.028 14.525 19.073 1.00 92.81 224 ARG A C 1
ATOM 1714 O O . ARG A 1 224 ? -6.619 15.391 18.435 1.00 92.81 224 ARG A O 1
ATOM 1721 N N . GLY A 1 225 ? -6.033 14.451 20.401 1.00 92.19 225 GLY A N 1
ATOM 1722 C CA . GLY A 1 225 ? -6.713 15.404 21.272 1.00 92.19 225 GLY A CA 1
ATOM 1723 C C . GLY A 1 225 ? -5.757 16.411 21.902 1.00 92.19 225 GLY 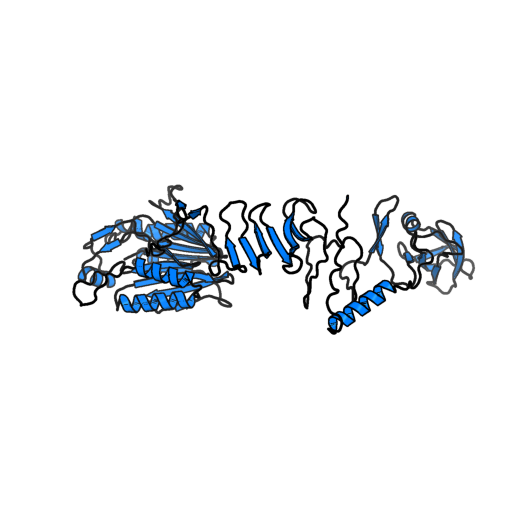A C 1
ATOM 1724 O O . GLY A 1 225 ? -4.651 16.067 22.323 1.00 92.19 225 GLY A O 1
ATOM 1725 N N . PHE A 1 226 ? -6.210 17.654 22.004 1.00 91.12 226 PHE A N 1
ATOM 1726 C CA . PHE A 1 226 ? -5.503 18.745 22.660 1.00 91.12 226 PHE A CA 1
ATOM 1727 C C . PHE A 1 226 ? -6.469 19.496 23.570 1.00 91.12 226 PHE A C 1
ATOM 1729 O O . PHE A 1 226 ? -7.638 19.684 23.233 1.00 91.12 226 PHE A O 1
ATOM 1736 N N . LYS A 1 227 ? -5.970 19.946 24.717 1.00 91.12 227 LYS A N 1
ATOM 1737 C CA . LYS A 1 227 ? -6.676 20.857 25.611 1.00 91.12 227 LYS A CA 1
ATOM 1738 C C . LYS A 1 227 ? -5.881 22.149 25.719 1.00 91.12 227 LYS A C 1
ATOM 1740 O O . LYS A 1 227 ? -4.682 22.119 25.984 1.00 91.12 227 LYS A O 1
ATOM 1745 N N . PHE A 1 228 ? -6.569 23.270 25.560 1.00 88.12 228 PHE A N 1
ATOM 1746 C CA . PHE A 1 228 ? -6.020 24.614 25.681 1.00 88.12 228 PHE A CA 1
ATOM 1747 C C . PHE A 1 228 ? -6.673 25.285 26.895 1.00 88.12 228 PHE A C 1
ATOM 1749 O O . PHE A 1 228 ? -7.817 25.729 26.785 1.00 88.12 228 PHE A O 1
ATOM 1756 N N . PRO A 1 229 ? -6.001 25.312 28.065 1.00 79.69 229 PRO A N 1
ATOM 1757 C CA . PRO A 1 229 ? -6.536 25.922 29.286 1.00 79.69 229 PRO A CA 1
ATOM 1758 C C . PRO A 1 229 ? -6.858 27.402 29.100 1.00 79.69 229 PRO A C 1
ATOM 1760 O O . PRO A 1 229 ? -7.870 27.885 29.594 1.00 79.69 229 PRO A O 1
ATOM 1763 N N . GLU A 1 230 ? -6.009 28.087 28.339 1.00 67.94 230 GLU A N 1
ATOM 1764 C CA . GLU A 1 230 ? -6.178 29.472 27.955 1.00 67.94 230 GLU A CA 1
ATOM 1765 C C . GLU A 1 230 ? -5.560 29.644 26.565 1.00 67.94 230 GLU A C 1
ATOM 1767 O O . GLU A 1 230 ? -4.341 29.708 26.424 1.00 67.94 230 GLU A O 1
ATOM 1772 N N . TYR A 1 231 ? -6.377 29.636 25.507 1.00 59.41 231 TYR A N 1
ATOM 1773 C CA . TYR A 1 231 ? -5.860 30.039 24.202 1.00 59.41 231 TYR A CA 1
ATOM 1774 C C . TYR A 1 231 ? -5.651 31.554 24.232 1.00 59.41 231 TYR A C 1
ATOM 1776 O O . TYR A 1 231 ? -6.605 32.333 24.326 1.00 59.41 231 TYR A O 1
ATOM 1784 N N . ASP A 1 232 ? -4.388 31.959 24.208 1.00 62.81 232 ASP A N 1
ATOM 1785 C CA . ASP A 1 232 ? -3.968 33.322 23.934 1.00 62.81 232 ASP A CA 1
ATOM 1786 C C . ASP A 1 232 ? -3.204 33.304 22.603 1.00 62.81 232 ASP A C 1
ATOM 1788 O O . ASP A 1 232 ? -2.119 32.718 22.540 1.00 62.81 232 ASP A O 1
ATOM 1792 N N . PRO A 1 233 ? -3.739 33.910 21.525 1.00 56.78 233 PRO A N 1
ATOM 1793 C CA . PRO A 1 233 ? -3.036 33.959 20.247 1.00 56.78 233 PRO A CA 1
ATOM 1794 C C . PRO A 1 233 ? -1.674 34.675 20.342 1.00 56.78 233 PRO A C 1
ATOM 1796 O O . PRO A 1 233 ? -0.849 34.500 19.447 1.00 56.78 233 PRO A O 1
ATOM 1799 N N . ALA A 1 234 ? -1.417 35.447 21.407 1.00 52.47 234 ALA A N 1
ATOM 1800 C CA . ALA A 1 234 ? -0.149 36.128 21.657 1.00 52.47 234 ALA A CA 1
ATOM 1801 C C . ALA A 1 234 ? 0.874 35.303 22.467 1.00 52.47 234 ALA A C 1
ATOM 1803 O O . ALA A 1 234 ? 2.040 35.697 22.527 1.00 52.47 234 ALA A O 1
ATOM 1804 N N . VAL A 1 235 ? 0.490 34.166 23.068 1.00 53.12 235 VAL A N 1
ATOM 1805 C CA . VAL A 1 235 ? 1.388 33.331 23.890 1.00 53.12 235 VAL A CA 1
ATOM 1806 C C . VAL A 1 235 ? 1.460 31.910 23.314 1.00 53.12 235 VAL A C 1
ATOM 1808 O O . VAL A 1 235 ? 0.612 31.065 23.610 1.00 53.12 235 VAL A O 1
ATOM 1811 N N . PRO A 1 236 ? 2.479 31.598 22.488 1.00 46.41 236 PRO A N 1
ATOM 1812 C CA . PRO A 1 236 ? 2.646 30.281 21.884 1.00 46.41 236 PRO A CA 1
ATOM 1813 C C . PRO A 1 236 ? 3.205 29.291 22.917 1.00 46.41 236 PRO A C 1
ATOM 1815 O O . PRO A 1 236 ? 4.391 28.977 22.930 1.00 46.41 236 PRO A O 1
ATOM 1818 N N . GLY A 1 237 ? 2.359 28.806 23.823 1.00 47.47 237 GLY A N 1
ATOM 1819 C CA . GLY A 1 237 ? 2.777 27.834 24.831 1.00 47.47 237 GLY A CA 1
ATOM 1820 C C . GLY A 1 237 ? 1.662 27.468 25.798 1.00 47.47 237 GLY A C 1
ATOM 1821 O O . GLY A 1 237 ? 1.577 28.031 26.881 1.00 47.47 237 GLY A O 1
ATOM 1822 N N . GLY A 1 238 ? 0.808 26.514 25.423 1.00 57.38 238 GLY A N 1
ATOM 1823 C CA . GLY A 1 238 ? -0.249 26.053 26.331 1.00 57.38 238 GLY A CA 1
ATOM 1824 C C . GLY A 1 238 ? -1.052 24.828 25.899 1.00 57.38 238 GLY A C 1
ATOM 1825 O O . GLY A 1 238 ? -1.968 24.437 26.618 1.00 57.38 238 GLY A O 1
ATOM 1826 N N . ALA A 1 239 ? -0.752 24.207 24.753 1.00 62.88 239 ALA A N 1
ATOM 1827 C CA . ALA A 1 239 ? -1.441 22.984 24.351 1.00 62.88 239 ALA A CA 1
ATOM 1828 C C . ALA A 1 239 ? -0.992 21.825 25.247 1.00 62.88 239 ALA A C 1
ATOM 1830 O O . ALA A 1 239 ? 0.159 21.392 25.186 1.00 62.88 239 ALA A O 1
ATOM 1831 N N . ILE A 1 240 ? -1.901 21.308 26.066 1.00 69.94 240 ILE A N 1
ATOM 1832 C CA . ILE A 1 240 ? -1.666 20.099 26.850 1.00 69.94 240 ILE A CA 1
ATOM 1833 C C . ILE A 1 240 ? -2.220 18.925 26.034 1.00 69.94 240 ILE A C 1
ATOM 1835 O O . ILE A 1 240 ? -3.380 18.995 25.603 1.00 69.94 240 ILE A O 1
ATOM 1839 N N . PRO A 1 241 ? -1.440 17.851 25.797 1.00 69.44 241 PRO A N 1
ATOM 1840 C CA . PRO A 1 241 ? -1.981 16.625 25.227 1.00 69.44 241 PRO A CA 1
ATOM 1841 C C . PRO A 1 241 ? -3.194 16.179 26.039 1.00 69.44 241 PRO A C 1
ATOM 1843 O O . PRO A 1 241 ? -3.130 16.063 27.262 1.00 69.44 241 PRO A O 1
ATOM 1846 N N . TRP A 1 242 ? -4.311 15.954 25.361 1.00 66.75 242 TRP A N 1
ATOM 1847 C CA . TRP A 1 242 ? -5.540 15.531 26.006 1.00 66.75 242 TRP A CA 1
ATOM 1848 C C . TRP A 1 242 ? -5.983 14.210 25.411 1.00 66.75 242 TRP A C 1
ATOM 1850 O O . TRP A 1 242 ? -6.216 14.092 24.207 1.00 66.75 242 TRP A O 1
ATOM 1860 N N . GLN A 1 243 ? -6.093 13.204 26.272 1.00 72.19 243 GLN A N 1
ATOM 1861 C CA . GLN A 1 243 ? -6.701 11.947 25.887 1.00 72.19 243 GLN A CA 1
ATOM 1862 C C . GLN A 1 243 ? -8.201 12.192 25.733 1.00 72.19 243 GLN A C 1
ATOM 1864 O O . GLN A 1 243 ? -8.902 12.446 26.712 1.00 72.19 243 GLN A O 1
ATOM 1869 N N . ILE A 1 244 ? -8.666 12.177 24.484 1.00 70.00 244 ILE A N 1
ATOM 1870 C CA . ILE A 1 244 ? -10.084 12.343 24.166 1.00 70.00 244 ILE A CA 1
ATOM 1871 C C . ILE A 1 244 ? -10.847 11.234 24.908 1.00 70.00 244 ILE A C 1
ATOM 1873 O O . ILE A 1 244 ? -10.473 10.072 24.733 1.00 70.00 244 ILE A O 1
ATOM 1877 N N . PRO A 1 245 ? -11.861 11.565 25.731 1.00 61.44 245 PRO A N 1
ATOM 1878 C CA . PRO A 1 245 ? -12.593 10.615 26.544 1.00 61.44 245 PRO A CA 1
ATOM 1879 C C . PRO A 1 245 ? -13.079 9.440 25.705 1.00 61.44 245 PRO A C 1
ATOM 1881 O O . PRO A 1 245 ? -13.888 9.601 24.788 1.00 61.44 245 PRO A O 1
ATOM 1884 N N . ASP A 1 246 ? -12.565 8.265 26.047 1.00 51.88 246 ASP A N 1
ATOM 1885 C CA . ASP A 1 246 ? -13.110 6.973 25.662 1.00 51.88 246 ASP A CA 1
ATOM 1886 C C . ASP A 1 246 ? -13.956 6.539 26.864 1.00 51.88 246 ASP A C 1
ATOM 1888 O O . ASP A 1 246 ? -13.428 6.093 27.882 1.00 51.88 246 ASP A O 1
ATOM 1892 N N . ILE A 1 247 ? -15.255 6.841 26.839 1.00 49.56 247 ILE A N 1
ATOM 1893 C CA . ILE A 1 247 ? -16.169 6.542 27.943 1.00 49.56 247 ILE A CA 1
ATOM 1894 C C . ILE A 1 247 ? -16.644 5.102 27.738 1.00 49.56 247 ILE A C 1
ATOM 1896 O O . ILE A 1 247 ? -17.801 4.824 27.433 1.00 49.56 247 ILE A O 1
ATOM 1900 N N . THR A 1 248 ? -15.740 4.140 27.902 1.00 43.47 248 THR A N 1
ATOM 1901 C CA . THR A 1 248 ? -16.161 2.753 28.094 1.00 43.47 248 THR A CA 1
ATOM 1902 C C . THR A 1 248 ? -16.892 2.663 29.428 1.00 43.47 2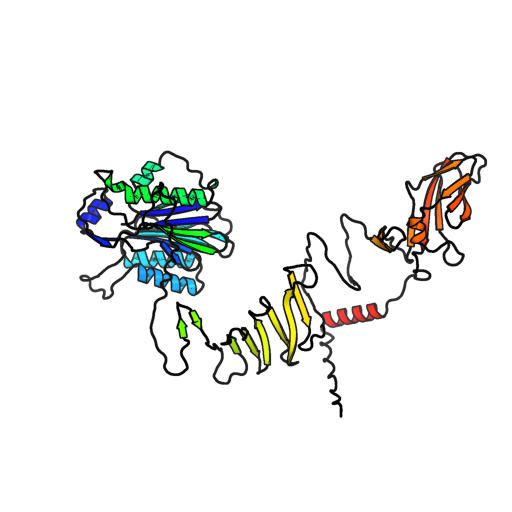48 THR A C 1
ATOM 1904 O O . THR A 1 248 ? -16.307 2.938 30.476 1.00 43.47 248 THR A O 1
ATOM 1907 N N . LEU A 1 249 ? -18.175 2.290 29.389 1.00 40.94 249 LEU A N 1
ATOM 1908 C CA . LEU A 1 249 ? -18.959 1.909 30.564 1.00 40.94 249 LEU A CA 1
ATOM 1909 C C . LEU A 1 249 ? -18.136 0.944 31.435 1.00 40.94 249 LEU A C 1
ATOM 1911 O O . LEU A 1 249 ? -17.926 -0.208 31.056 1.00 40.94 249 LEU A O 1
ATOM 1915 N N . GLN A 1 250 ? -17.701 1.400 32.614 1.00 41.34 250 GLN A N 1
ATOM 1916 C CA . GLN A 1 250 ? -17.281 0.515 33.700 1.00 41.34 250 GLN A CA 1
ATOM 1917 C C . GLN A 1 250 ? -18.524 -0.211 34.231 1.00 41.34 250 GLN A C 1
ATOM 1919 O O . GLN A 1 250 ? -19.075 0.134 35.273 1.00 41.34 250 GLN A O 1
ATOM 1924 N N . ASN A 1 251 ? -18.992 -1.217 33.496 1.00 36.12 251 ASN A N 1
ATOM 1925 C CA . ASN A 1 251 ? -19.921 -2.193 34.041 1.00 36.12 251 ASN A CA 1
ATOM 1926 C C . ASN A 1 251 ? -19.108 -3.243 34.792 1.00 36.12 251 ASN A C 1
ATOM 1928 O O . ASN A 1 251 ? -18.444 -4.093 34.202 1.00 36.12 251 ASN A O 1
ATOM 1932 N N . GLY A 1 252 ? -19.156 -3.152 36.118 1.00 36.47 252 GLY A N 1
ATOM 1933 C CA . GLY A 1 252 ? -18.663 -4.193 36.996 1.00 36.47 252 GLY A CA 1
ATOM 1934 C C . GLY A 1 252 ? -19.465 -5.482 36.830 1.00 36.47 252 GLY A C 1
ATOM 1935 O O . GLY A 1 252 ? -20.688 -5.489 36.925 1.00 36.47 252 GLY A O 1
ATOM 1936 N N . SER A 1 253 ? -18.750 -6.590 36.682 1.00 32.66 253 SER A N 1
ATOM 1937 C CA . SER A 1 253 ? -19.146 -7.868 37.262 1.00 32.66 253 SER A CA 1
ATOM 1938 C C . SER A 1 253 ? -17.885 -8.687 37.498 1.00 32.66 253 SER A C 1
ATOM 1940 O O . SER A 1 253 ? -17.294 -9.236 36.568 1.00 32.66 253 SER A O 1
ATOM 1942 N N . ALA A 1 254 ? -17.467 -8.735 38.761 1.00 37.81 254 ALA A N 1
ATOM 1943 C CA . ALA A 1 254 ? -16.539 -9.735 39.247 1.00 37.81 254 ALA A CA 1
ATOM 1944 C C . ALA A 1 254 ? -17.148 -11.122 38.993 1.00 37.81 254 ALA A C 1
ATOM 1946 O O . ALA A 1 254 ? -18.207 -11.440 39.534 1.00 37.81 254 ALA A O 1
ATOM 1947 N N . SER A 1 255 ? -16.481 -11.938 38.180 1.00 34.19 255 SER A N 1
ATOM 1948 C CA . SER A 1 255 ? -16.631 -13.388 38.250 1.00 34.19 255 SER A CA 1
ATOM 1949 C C . SER A 1 255 ? -15.505 -13.923 39.129 1.00 34.19 255 SER A C 1
ATOM 1951 O O . SER A 1 255 ? -14.340 -13.544 39.009 1.00 34.19 255 SER A O 1
ATOM 1953 N N . ALA A 1 256 ? -15.902 -14.717 40.114 1.00 35.97 256 ALA A N 1
ATOM 1954 C CA . ALA A 1 256 ? -15.022 -15.321 41.089 1.00 35.97 256 ALA A CA 1
ATOM 1955 C C . ALA A 1 256 ? -14.193 -16.447 40.452 1.00 35.97 256 ALA A C 1
ATOM 1957 O O . ALA A 1 256 ? -14.736 -17.282 39.737 1.00 35.97 256 ALA A O 1
ATOM 1958 N N . GLY A 1 257 ? -12.908 -16.506 40.814 1.00 37.50 257 GLY A N 1
ATOM 1959 C CA . GLY A 1 257 ? -12.093 -17.721 40.731 1.00 37.50 257 GLY A CA 1
ATOM 1960 C C . GLY A 1 257 ? -11.166 -17.823 39.521 1.00 37.50 257 GLY A C 1
ATOM 1961 O O . GLY A 1 257 ? -11.470 -18.525 38.568 1.00 37.50 257 GLY A O 1
ATOM 1962 N N . GLY A 1 258 ? -9.987 -17.200 39.611 1.00 40.91 258 GLY A N 1
ATOM 1963 C CA . GLY A 1 258 ? -8.864 -17.446 38.699 1.00 40.91 258 GLY A CA 1
ATOM 1964 C C . GLY A 1 258 ? -8.091 -16.168 38.401 1.00 40.91 258 GLY A C 1
ATOM 1965 O O . GLY A 1 258 ? -8.549 -15.367 37.602 1.00 40.91 258 GLY A O 1
ATOM 1966 N N . THR A 1 259 ? -6.963 -15.966 39.098 1.00 43.12 259 THR A N 1
ATOM 1967 C CA . THR A 1 259 ? -5.943 -14.908 38.895 1.00 43.12 259 THR A CA 1
ATOM 1968 C C . THR A 1 259 ? -6.350 -13.779 37.939 1.00 43.12 259 THR A C 1
ATOM 1970 O O . THR A 1 259 ? -5.997 -13.797 36.761 1.00 43.12 259 THR A O 1
ATOM 1973 N N . CYS A 1 260 ? -7.089 -12.790 38.456 1.00 43.94 260 CYS A N 1
ATOM 1974 C CA . CYS A 1 260 ? -7.402 -11.577 37.706 1.00 43.94 260 CYS A CA 1
ATOM 1975 C C . CYS A 1 260 ? -6.105 -10.872 37.303 1.00 43.94 260 CYS A C 1
ATOM 1977 O O . CYS A 1 260 ? -5.248 -10.599 38.150 1.00 43.94 260 CYS A O 1
ATOM 1979 N N . GLY A 1 261 ? -5.989 -10.573 36.010 1.00 49.25 261 GLY A N 1
ATOM 1980 C CA . GLY A 1 261 ? -4.914 -9.766 35.454 1.00 49.25 261 GLY A CA 1
ATOM 1981 C C . GLY A 1 261 ? -4.731 -8.462 36.223 1.00 49.25 261 GLY A C 1
ATOM 1982 O O . GLY A 1 261 ? -5.692 -7.845 36.685 1.00 49.25 261 GLY A O 1
ATOM 1983 N N . ARG A 1 262 ? -3.477 -8.043 36.387 1.00 47.50 262 ARG A N 1
ATOM 1984 C CA . ARG A 1 262 ? -3.158 -6.778 37.046 1.00 47.50 262 ARG A CA 1
ATOM 1985 C C . ARG A 1 262 ? -3.357 -5.650 36.039 1.00 47.50 262 ARG A C 1
ATOM 1987 O O . ARG A 1 262 ? -2.554 -5.501 35.119 1.00 47.50 262 ARG A O 1
ATOM 1994 N N . GLU A 1 263 ? -4.413 -4.868 36.227 1.00 52.38 263 GLU A N 1
ATOM 1995 C CA . GLU A 1 263 ? -4.622 -3.623 35.493 1.00 52.38 263 GLU A CA 1
ATOM 1996 C C . GLU A 1 263 ? -3.710 -2.531 36.075 1.00 52.38 263 GLU A C 1
ATOM 1998 O O . GLU A 1 263 ? -3.761 -2.234 37.270 1.00 52.38 263 GLU A O 1
ATOM 2003 N N . ILE A 1 264 ? -2.835 -1.945 35.254 1.00 53.94 264 ILE A N 1
ATOM 2004 C CA . ILE A 1 264 ? -2.021 -0.782 35.637 1.00 53.94 264 ILE A CA 1
ATOM 2005 C C . ILE A 1 264 ? -2.134 0.260 34.527 1.00 53.94 264 ILE A C 1
ATOM 2007 O O . ILE A 1 264 ? -1.706 0.023 33.399 1.00 53.94 264 ILE A O 1
ATOM 2011 N N . GLY A 1 265 ? -2.716 1.421 34.843 1.00 58.69 265 GLY A N 1
ATOM 2012 C CA . GLY A 1 265 ? -2.856 2.523 33.884 1.00 58.69 265 GLY A CA 1
ATOM 2013 C C . GLY A 1 265 ? -3.659 2.155 32.629 1.00 58.69 265 GLY A C 1
ATOM 2014 O O . GLY A 1 265 ? -3.289 2.586 31.542 1.00 58.69 265 GLY A O 1
ATOM 2015 N N . GLY A 1 266 ? -4.700 1.322 32.765 1.00 62.75 266 GLY A N 1
ATOM 2016 C CA . GLY A 1 266 ? -5.550 0.871 31.654 1.00 62.75 266 GLY A CA 1
ATOM 2017 C C . GLY A 1 266 ? -4.973 -0.273 30.809 1.00 62.75 266 GLY A C 1
ATOM 2018 O O . GLY A 1 266 ? -5.560 -0.637 29.795 1.00 62.75 266 GLY A O 1
ATOM 2019 N N . ASN A 1 267 ? -3.837 -0.852 31.208 1.00 64.06 267 ASN A N 1
ATOM 2020 C CA . ASN A 1 267 ? -3.227 -1.999 30.537 1.00 64.06 267 ASN A CA 1
ATOM 2021 C C . ASN A 1 267 ? -3.353 -3.258 31.403 1.00 64.06 267 ASN A C 1
ATOM 2023 O O . ASN A 1 267 ? -3.084 -3.211 32.604 1.00 64.06 267 ASN A O 1
ATOM 2027 N N . ILE A 1 268 ? -3.706 -4.388 30.787 1.00 68.06 268 ILE A N 1
ATOM 2028 C CA . ILE A 1 268 ? -3.731 -5.708 31.429 1.00 68.06 268 ILE A CA 1
ATOM 2029 C C . ILE A 1 268 ? -2.360 -6.361 31.227 1.00 68.06 268 ILE A C 1
ATOM 2031 O O . ILE A 1 268 ? -1.969 -6.641 30.096 1.00 68.06 268 ILE A O 1
ATOM 2035 N N . TYR A 1 269 ? -1.629 -6.613 32.314 1.00 69.62 269 TYR A N 1
ATOM 2036 C CA . TYR A 1 269 ? -0.305 -7.244 32.263 1.00 69.62 269 TYR A CA 1
ATOM 2037 C C . TYR A 1 269 ? -0.329 -8.699 32.739 1.00 69.62 269 TYR A C 1
ATOM 2039 O O . TYR A 1 269 ? -1.168 -9.088 33.556 1.00 69.62 269 TYR A O 1
ATOM 2047 N N . ALA A 1 270 ? 0.648 -9.480 32.259 1.00 65.88 270 ALA A N 1
ATOM 2048 C CA . ALA A 1 270 ? 0.982 -10.823 32.747 1.00 65.88 270 ALA A CA 1
ATOM 2049 C C . ALA A 1 270 ? -0.203 -11.807 32.777 1.00 65.88 270 ALA A C 1
ATOM 2051 O O . ALA A 1 270 ? -0.296 -12.660 33.658 1.00 65.88 270 ALA A O 1
ATOM 2052 N N . SER A 1 271 ? -1.131 -11.663 31.829 1.00 74.31 271 SER A N 1
ATOM 2053 C CA . SER A 1 271 ? -2.347 -12.471 31.749 1.00 74.31 271 SER A CA 1
ATOM 2054 C C . SER A 1 271 ? -2.276 -13.402 30.551 1.00 74.31 271 SER A C 1
ATOM 2056 O O . SER A 1 271 ? -1.964 -12.969 29.447 1.00 74.31 271 SER A O 1
ATOM 2058 N N . LYS A 1 272 ? -2.588 -14.676 30.776 1.00 83.81 272 LYS A N 1
ATOM 2059 C CA . LYS A 1 272 ? -2.766 -15.664 29.717 1.00 83.81 272 LYS A CA 1
ATOM 2060 C C . LYS A 1 272 ? -4.231 -15.665 29.308 1.00 83.81 272 LYS A C 1
ATOM 2062 O O . LYS A 1 272 ? -5.087 -15.943 30.145 1.00 83.81 272 LYS A O 1
ATOM 2067 N N . ILE A 1 273 ? -4.519 -15.380 28.043 1.00 88.12 273 ILE A N 1
ATOM 2068 C CA . ILE A 1 273 ? -5.887 -15.429 27.512 1.00 88.12 273 ILE A CA 1
ATOM 2069 C C . ILE A 1 273 ? -5.940 -16.549 26.483 1.00 88.12 273 ILE A C 1
ATOM 2071 O O . ILE A 1 273 ? -5.192 -16.530 25.510 1.00 88.12 273 ILE A O 1
ATOM 2075 N N . ARG A 1 274 ? -6.808 -17.535 26.702 1.00 91.38 274 ARG A N 1
ATOM 2076 C CA . ARG A 1 274 ? -6.927 -18.733 25.865 1.00 91.38 274 ARG A CA 1
ATOM 2077 C C . ARG A 1 274 ? -8.390 -18.965 25.496 1.00 91.38 274 ARG A C 1
ATOM 2079 O O . ARG A 1 274 ? -9.259 -18.840 26.352 1.00 91.38 274 ARG A O 1
ATOM 2086 N N . SER A 1 275 ? -8.649 -19.309 24.237 1.00 93.19 275 SER A N 1
ATOM 2087 C CA . SER A 1 275 ? -9.972 -19.742 23.770 1.00 93.19 275 SER A CA 1
ATOM 2088 C C . SER A 1 275 ? -10.200 -21.247 23.968 1.00 93.19 275 SER A C 1
ATOM 2090 O O . SER A 1 275 ? -9.257 -22.001 24.183 1.00 93.19 275 SER A O 1
ATOM 2092 N N . GLY A 1 276 ? -11.434 -21.705 23.759 1.00 89.62 276 GLY A N 1
ATOM 2093 C CA . GLY A 1 276 ? -11.791 -23.126 23.835 1.00 89.62 276 GLY A CA 1
ATOM 2094 C C . GLY A 1 276 ? -12.239 -23.555 25.232 1.00 89.62 276 GLY A C 1
ATOM 2095 O O . GLY A 1 276 ? -12.105 -22.810 26.201 1.00 89.62 276 GLY A O 1
ATOM 2096 N N . GLU A 1 277 ? -12.823 -24.747 25.309 1.00 90.44 277 GLU A N 1
ATOM 2097 C CA . GLU A 1 277 ? -13.243 -25.348 26.575 1.00 90.44 277 GLU A CA 1
ATOM 2098 C C . GLU A 1 277 ? -12.033 -25.762 27.422 1.00 90.44 277 GLU A C 1
ATOM 2100 O O . GLU A 1 277 ? -10.903 -25.889 26.935 1.00 90.44 277 GLU A O 1
ATOM 2105 N N . GLU A 1 278 ? -12.265 -25.986 28.712 1.00 89.50 278 GLU A N 1
ATOM 2106 C CA . GLU A 1 278 ? -11.235 -26.511 29.599 1.00 89.50 278 GLU A CA 1
ATOM 2107 C C . GLU A 1 278 ? -10.697 -27.849 29.060 1.00 89.50 278 GLU A C 1
ATOM 2109 O O . GLU A 1 278 ? -11.451 -28.766 28.747 1.00 89.50 278 GLU A O 1
ATOM 2114 N N . GLY A 1 279 ? -9.373 -27.946 28.902 1.00 90.88 279 GLY A N 1
ATOM 2115 C CA . GLY A 1 279 ? -8.722 -29.128 28.328 1.00 90.88 279 GLY A CA 1
ATOM 2116 C C . GLY A 1 279 ? -8.734 -29.217 26.796 1.00 90.88 279 GLY A C 1
ATOM 2117 O O . GLY A 1 279 ? -8.216 -30.195 26.258 1.00 90.88 279 GLY A O 1
ATOM 2118 N N . ALA A 1 280 ? -9.257 -28.217 26.075 1.00 94.38 280 ALA A N 1
ATOM 2119 C CA . ALA A 1 280 ? -9.224 -28.210 24.614 1.00 94.38 280 ALA A CA 1
ATOM 2120 C C . ALA A 1 280 ? -7.786 -28.304 24.068 1.00 94.38 280 ALA A C 1
ATOM 2122 O O . ALA A 1 280 ? -6.879 -27.587 24.497 1.00 94.38 280 ALA A O 1
ATOM 2123 N N . THR A 1 281 ? -7.585 -29.165 23.067 1.00 96.25 281 THR A N 1
ATOM 2124 C CA . THR A 1 281 ? -6.308 -29.320 22.346 1.00 96.25 281 THR A CA 1
ATOM 2125 C C . THR A 1 281 ? -6.198 -28.405 21.128 1.00 96.25 281 THR A C 1
ATOM 2127 O O . THR A 1 281 ? -5.143 -28.341 20.507 1.00 96.25 281 THR A O 1
ATOM 2130 N N . THR A 1 282 ? -7.271 -27.699 20.780 1.00 97.44 282 THR A N 1
ATOM 2131 C CA . THR A 1 282 ? -7.325 -26.753 19.663 1.00 97.44 282 THR A CA 1
ATOM 2132 C C . THR A 1 282 ? -7.807 -25.410 20.193 1.00 97.44 282 THR A C 1
ATOM 2134 O O . THR A 1 282 ? -8.906 -25.329 20.741 1.00 97.44 282 THR A O 1
ATOM 2137 N N . TYR A 1 283 ? -6.977 -24.373 20.084 1.00 96.69 283 TYR A N 1
ATOM 2138 C CA . TYR A 1 283 ? -7.245 -23.057 20.665 1.00 96.69 283 TYR A CA 1
ATOM 2139 C C . TYR A 1 283 ? -6.349 -21.961 20.077 1.00 96.69 283 TYR A C 1
ATOM 2141 O O . TYR A 1 283 ? -5.302 -22.233 19.494 1.00 96.69 283 TYR A O 1
ATOM 2149 N N . THR A 1 284 ? -6.732 -20.709 20.315 1.00 97.31 284 THR A N 1
ATOM 2150 C CA . THR A 1 284 ? -5.883 -19.527 20.143 1.00 97.31 284 THR A CA 1
ATOM 2151 C C . THR A 1 284 ? -5.517 -18.973 21.516 1.00 97.31 284 THR A C 1
ATOM 2153 O O . THR A 1 284 ? -6.340 -18.961 22.435 1.00 97.31 284 THR A O 1
ATOM 2156 N N . GLU A 1 285 ? -4.276 -18.525 21.672 1.00 94.38 285 GLU A N 1
ATOM 2157 C CA . GLU A 1 285 ? -3.720 -18.068 22.940 1.00 94.38 285 GLU A CA 1
ATOM 2158 C C . GLU A 1 285 ? -2.928 -16.769 22.777 1.00 94.38 285 GLU A C 1
ATOM 2160 O O . GLU A 1 285 ? -2.089 -16.647 21.886 1.00 94.38 285 GLU A O 1
ATOM 2165 N N . LEU A 1 286 ? -3.176 -15.821 23.680 1.00 90.81 286 LEU A N 1
ATOM 2166 C CA . LEU A 1 286 ? -2.295 -14.698 23.972 1.00 90.81 286 LEU A CA 1
ATOM 2167 C C . LEU A 1 286 ? -1.450 -15.088 25.187 1.00 90.81 286 LEU A C 1
ATOM 2169 O O . LEU A 1 286 ? -1.981 -15.261 26.291 1.00 90.81 286 LEU A O 1
ATOM 2173 N N . GLY A 1 287 ? -0.152 -15.280 24.960 1.00 84.25 287 GLY A N 1
ATOM 2174 C CA . GLY A 1 287 ? 0.794 -15.632 26.010 1.00 84.25 287 GLY A CA 1
ATOM 2175 C C . GLY A 1 287 ? 0.963 -14.525 27.055 1.00 84.25 287 GLY A C 1
ATOM 2176 O O . GLY A 1 287 ? 0.722 -13.349 26.787 1.00 84.25 287 GLY A O 1
ATOM 2177 N N . ALA A 1 288 ? 1.350 -14.911 28.270 1.00 78.69 288 ALA A N 1
ATOM 2178 C CA . ALA A 1 288 ? 1.421 -13.992 29.407 1.00 78.69 288 ALA A CA 1
ATOM 2179 C C . ALA A 1 288 ? 2.764 -13.246 29.501 1.00 78.69 288 ALA A C 1
ATOM 2181 O O . ALA A 1 288 ? 2.842 -12.209 30.164 1.00 78.69 288 ALA A O 1
ATOM 2182 N N . GLY A 1 289 ? 3.827 -13.775 28.887 1.00 71.12 289 GLY A N 1
ATOM 2183 C CA . GLY A 1 289 ? 5.170 -13.202 28.913 1.00 71.12 289 GLY A CA 1
ATOM 2184 C C . GLY A 1 289 ? 5.487 -12.319 27.706 1.00 71.12 289 GLY A C 1
ATOM 2185 O O . GLY A 1 289 ? 4.987 -12.533 26.608 1.00 71.12 289 GLY A O 1
ATOM 2186 N N . GLY A 1 290 ? 6.414 -11.368 27.876 1.00 68.75 290 GLY A N 1
ATOM 2187 C CA . GLY A 1 290 ? 6.960 -10.582 26.754 1.00 68.75 290 GLY A CA 1
ATOM 2188 C C . GLY A 1 290 ? 7.736 -11.420 25.724 1.00 68.75 290 GLY A C 1
ATOM 2189 O O . GLY A 1 290 ? 8.055 -10.932 24.643 1.00 68.75 290 GLY A O 1
ATOM 2190 N N . SER A 1 291 ? 8.033 -12.677 26.060 1.00 75.62 291 SER A N 1
ATOM 2191 C CA . SER A 1 291 ? 8.625 -13.690 25.189 1.00 75.62 291 SER A CA 1
ATOM 2192 C C . SER A 1 291 ? 7.609 -14.677 24.617 1.00 75.62 291 SER A C 1
ATOM 2194 O O . SER A 1 291 ? 8.029 -15.574 23.900 1.00 75.62 291 SER A O 1
ATOM 2196 N N . ASP A 1 292 ? 6.318 -14.566 24.927 1.00 86.25 292 ASP A N 1
ATOM 2197 C CA . ASP A 1 292 ? 5.328 -15.532 24.456 1.00 86.25 292 ASP A CA 1
ATOM 2198 C C . ASP A 1 292 ? 4.602 -14.977 23.219 1.00 86.25 292 ASP A C 1
ATOM 2200 O O . ASP A 1 292 ? 4.143 -13.831 23.236 1.00 86.25 292 ASP A O 1
ATOM 2204 N N . PRO A 1 293 ? 4.485 -15.749 22.128 1.00 91.31 293 PRO A N 1
ATOM 2205 C CA . PRO A 1 293 ? 3.768 -15.301 20.945 1.00 91.31 293 PRO A CA 1
ATOM 2206 C C . PRO A 1 293 ? 2.251 -15.377 21.139 1.00 91.31 293 PRO A C 1
ATOM 2208 O O . PRO A 1 293 ? 1.732 -16.130 21.969 1.00 91.31 293 PRO A O 1
ATOM 2211 N N . LEU A 1 294 ? 1.520 -14.676 20.273 1.00 94.38 294 LEU A N 1
ATOM 2212 C CA . LEU A 1 294 ? 0.165 -15.107 19.945 1.00 94.38 294 LEU A CA 1
ATOM 2213 C C . LEU A 1 294 ? 0.281 -16.444 19.213 1.00 94.38 294 LEU A C 1
ATOM 2215 O O . LEU A 1 294 ? 0.940 -16.529 18.176 1.00 94.38 294 LEU A O 1
ATOM 2219 N N . THR A 1 295 ? -0.355 -17.477 19.755 1.00 96.50 295 THR A N 1
ATOM 2220 C CA . THR A 1 295 ? -0.236 -18.855 19.271 1.00 96.50 295 THR A CA 1
ATOM 2221 C C . THR A 1 295 ? -1.589 -19.384 18.822 1.00 96.50 295 THR A C 1
ATOM 2223 O O . THR A 1 295 ? -2.586 -19.215 19.521 1.00 96.50 295 THR A O 1
ATOM 2226 N N . VAL A 1 296 ? -1.621 -20.085 17.691 1.00 97.81 296 VAL A N 1
ATOM 2227 C CA . VAL A 1 296 ? -2.736 -20.954 17.294 1.00 97.81 296 VAL A CA 1
ATOM 2228 C C . VAL A 1 296 ? -2.272 -22.400 17.411 1.00 97.81 296 VAL A C 1
ATOM 2230 O O . VAL A 1 296 ? -1.220 -22.764 16.880 1.00 97.81 296 VAL A O 1
ATOM 2233 N N . VAL A 1 297 ? -3.056 -23.215 18.109 1.00 97.25 297 VAL A N 1
ATOM 2234 C CA . VAL A 1 297 ? -2.805 -24.636 18.357 1.00 97.25 297 VAL A CA 1
ATOM 2235 C C . VAL A 1 297 ? -3.939 -25.454 17.750 1.00 97.25 297 VAL A C 1
ATOM 2237 O O . VAL A 1 297 ? -5.108 -25.132 17.944 1.00 97.25 297 VAL A O 1
ATOM 2240 N N . GLU A 1 298 ? -3.592 -26.529 17.052 1.00 97.94 298 GLU A N 1
ATOM 2241 C CA . GLU A 1 298 ? -4.512 -27.526 16.511 1.00 97.94 298 GLU A CA 1
ATOM 2242 C C . GLU A 1 298 ? -4.078 -28.914 16.992 1.00 97.94 298 GLU A C 1
ATOM 2244 O O . GLU A 1 298 ? -2.936 -29.325 16.786 1.00 97.94 298 GLU A O 1
ATOM 2249 N N . ASN A 1 299 ? -4.983 -29.648 17.648 1.00 96.62 299 ASN A N 1
ATOM 2250 C CA . ASN A 1 299 ? -4.737 -31.010 18.144 1.00 96.62 299 ASN A CA 1
ATOM 2251 C C . ASN A 1 299 ? -3.443 -31.146 18.977 1.00 96.62 299 ASN A C 1
ATOM 2253 O O . ASN A 1 299 ? -2.701 -32.120 18.858 1.00 96.62 299 ASN A O 1
ATOM 2257 N N . GLY A 1 300 ? -3.162 -30.149 19.817 1.00 96.12 300 GLY A N 1
ATOM 2258 C CA . GLY A 1 300 ? -2.003 -30.098 20.709 1.00 96.12 300 GLY A CA 1
ATOM 2259 C C . GLY A 1 300 ? -0.699 -29.681 20.029 1.00 96.12 300 GLY A C 1
ATOM 2260 O O . GLY A 1 300 ? 0.342 -29.672 20.682 1.00 96.12 300 GLY A O 1
ATOM 2261 N N . LYS A 1 301 ? -0.735 -29.328 18.740 1.00 97.62 301 LYS A N 1
ATOM 2262 C CA . LYS A 1 301 ? 0.432 -28.925 17.951 1.00 97.62 301 LYS A CA 1
ATOM 2263 C C . LYS A 1 301 ? 0.301 -27.474 17.508 1.00 97.62 301 LYS A C 1
ATOM 2265 O O . LYS A 1 301 ? -0.788 -27.010 17.177 1.00 97.62 301 LYS A O 1
ATOM 2270 N N . THR A 1 302 ? 1.410 -26.746 17.495 1.00 97.31 302 THR A N 1
ATOM 2271 C CA . THR A 1 302 ? 1.433 -25.366 16.999 1.00 97.31 302 THR A CA 1
ATOM 2272 C C . THR A 1 302 ? 1.098 -25.347 15.511 1.00 97.31 302 THR A C 1
ATOM 2274 O O . THR A 1 302 ? 1.679 -26.113 14.748 1.00 97.31 302 THR A O 1
ATOM 2277 N N . ALA A 1 303 ? 0.188 -24.460 15.112 1.00 97.69 303 ALA A N 1
ATOM 2278 C CA . ALA A 1 303 ? -0.180 -24.195 13.722 1.00 97.69 303 ALA A CA 1
ATOM 2279 C C . ALA A 1 303 ? 0.344 -22.825 13.247 1.00 97.69 303 ALA A C 1
ATOM 2281 O O . ALA A 1 303 ? 0.792 -22.679 12.109 1.00 97.69 303 ALA A O 1
ATOM 2282 N N . LEU A 1 304 ? 0.330 -21.818 14.128 1.00 98.00 304 LEU A N 1
ATOM 2283 C CA . LEU A 1 304 ? 0.761 -20.447 13.833 1.00 98.00 304 LEU A CA 1
ATOM 2284 C C . LEU A 1 304 ? 1.345 -19.790 15.086 1.00 98.00 304 LEU A C 1
ATOM 2286 O O . LEU A 1 304 ? 0.759 -19.913 16.159 1.00 98.00 304 LEU A O 1
ATOM 2290 N N . ASN A 1 305 ? 2.427 -19.026 14.924 1.00 96.50 305 ASN A N 1
ATOM 2291 C CA . ASN A 1 305 ? 2.927 -18.094 15.936 1.00 96.50 305 ASN A CA 1
ATOM 2292 C C . ASN A 1 305 ? 3.062 -16.683 15.357 1.00 96.50 305 ASN A C 1
ATOM 2294 O O . ASN A 1 305 ? 3.535 -16.517 14.232 1.00 96.50 305 ASN A O 1
ATOM 2298 N N . VAL A 1 306 ? 2.734 -15.671 16.157 1.00 95.75 306 VAL A N 1
ATOM 2299 C CA . VAL A 1 306 ? 3.036 -14.259 15.893 1.00 95.75 306 VAL A CA 1
ATOM 2300 C C . VAL A 1 306 ? 3.816 -13.707 17.082 1.00 95.75 306 VAL A C 1
ATOM 2302 O O . VAL A 1 306 ? 3.275 -13.587 18.181 1.00 95.75 306 VAL A O 1
ATOM 2305 N N . TRP A 1 307 ? 5.090 -13.383 16.876 1.00 92.81 307 TRP A N 1
ATOM 2306 C CA . TRP A 1 307 ? 5.972 -12.879 17.928 1.00 92.81 307 TRP A CA 1
ATOM 2307 C C . TRP A 1 307 ? 6.161 -11.375 17.826 1.00 92.81 307 TRP A C 1
ATOM 2309 O O . TRP A 1 307 ? 6.212 -10.824 16.730 1.00 92.81 307 TRP A O 1
ATOM 2319 N N . ALA A 1 308 ? 6.371 -10.739 18.978 1.00 87.75 308 ALA A N 1
ATOM 2320 C CA . ALA A 1 308 ? 6.857 -9.364 19.068 1.00 87.75 308 ALA A CA 1
ATOM 2321 C C . ALA A 1 308 ? 8.399 -9.271 19.095 1.00 87.75 308 ALA A C 1
ATOM 2323 O O . ALA A 1 308 ? 8.965 -8.211 18.830 1.00 87.75 308 ALA A O 1
ATOM 2324 N N . SER A 1 309 ? 9.095 -10.366 19.416 1.00 82.56 309 SER A N 1
ATOM 2325 C CA . SER A 1 309 ? 10.559 -10.423 19.431 1.00 82.56 309 SER A CA 1
ATOM 2326 C C . SER A 1 309 ? 11.143 -10.462 18.010 1.00 82.56 309 SER A C 1
ATOM 2328 O O . SER A 1 309 ? 10.454 -10.777 17.041 1.00 82.56 309 SER A O 1
ATOM 2330 N N . GLY A 1 310 ? 12.421 -10.088 17.866 1.00 77.75 310 GLY A N 1
ATOM 2331 C CA . GLY A 1 310 ? 13.113 -10.107 16.568 1.00 77.75 310 GLY A CA 1
ATOM 2332 C C . GLY A 1 310 ? 12.600 -9.081 15.548 1.00 77.75 310 GLY A C 1
ATOM 2333 O O . GLY A 1 310 ? 12.754 -9.295 14.350 1.00 77.75 310 GLY A O 1
ATOM 2334 N N . GLY A 1 311 ? 11.971 -7.993 16.012 1.00 82.81 311 GLY A N 1
ATOM 2335 C CA . GLY A 1 311 ? 11.359 -6.968 15.154 1.00 82.81 311 GLY A CA 1
ATOM 2336 C C . GLY A 1 311 ? 9.945 -7.312 14.667 1.00 82.81 311 GLY A C 1
ATOM 2337 O O . GLY A 1 311 ? 9.397 -6.581 13.847 1.00 82.81 311 GLY A O 1
ATOM 2338 N N . GLY A 1 312 ? 9.356 -8.393 15.189 1.00 88.44 312 GLY A N 1
ATOM 2339 C CA . GLY A 1 312 ? 8.046 -8.908 14.801 1.00 88.44 312 GLY A CA 1
ATOM 2340 C C . GLY A 1 312 ? 8.168 -10.020 13.762 1.00 88.44 312 GLY A C 1
ATOM 2341 O O . GLY A 1 312 ? 8.753 -9.805 12.709 1.00 88.44 312 GLY A O 1
ATOM 2342 N N . LEU A 1 313 ? 7.636 -11.217 14.018 1.00 92.25 313 LEU A N 1
ATOM 2343 C CA . LEU A 1 313 ? 7.698 -12.318 13.044 1.00 92.25 313 LEU A CA 1
ATOM 2344 C C . LEU A 1 313 ? 6.452 -13.202 13.090 1.00 92.25 313 LEU A C 1
ATOM 2346 O O . LEU A 1 313 ? 5.848 -13.389 14.144 1.00 92.25 313 LEU A O 1
ATOM 2350 N N . VAL A 1 314 ? 6.099 -13.779 11.943 1.00 96.56 314 VAL A N 1
ATOM 2351 C CA . VAL A 1 314 ? 4.987 -14.728 11.795 1.00 96.56 314 VAL A CA 1
ATOM 2352 C C . VAL A 1 314 ? 5.537 -16.065 11.318 1.00 96.56 314 VAL A C 1
ATOM 2354 O O . VAL A 1 314 ? 6.330 -16.092 10.380 1.00 96.56 314 VAL A O 1
ATOM 2357 N N . GLN A 1 315 ? 5.137 -17.167 11.949 1.00 96.81 315 GLN A N 1
ATOM 2358 C CA . GLN A 1 315 ? 5.598 -18.525 11.641 1.00 96.81 315 GLN A CA 1
ATOM 2359 C C . GLN A 1 315 ? 4.423 -19.465 11.419 1.00 96.81 315 GLN A C 1
ATOM 2361 O O . GLN A 1 315 ? 3.537 -19.541 12.264 1.00 96.81 315 GLN A O 1
ATOM 2366 N N . TRP A 1 316 ? 4.470 -20.234 10.335 1.00 97.81 316 TRP A N 1
ATOM 2367 C CA . TRP A 1 316 ? 3.488 -21.263 10.005 1.00 97.81 316 TRP A CA 1
ATOM 2368 C C . TRP A 1 316 ? 4.076 -22.647 10.223 1.00 97.81 316 TRP A C 1
ATOM 2370 O O . TRP A 1 316 ? 5.230 -22.914 9.869 1.00 97.81 316 TRP A O 1
ATOM 2380 N N . TYR A 1 317 ? 3.245 -23.534 10.751 1.00 97.69 317 TYR A N 1
ATOM 2381 C CA . TYR A 1 317 ? 3.584 -24.913 11.052 1.00 97.69 317 TYR A CA 1
ATOM 2382 C C . TYR A 1 317 ? 2.622 -25.851 10.331 1.00 97.69 317 TYR A C 1
ATOM 2384 O O . TYR A 1 317 ? 1.429 -25.581 10.223 1.00 97.69 317 TYR A O 1
ATOM 2392 N N . ASP A 1 318 ? 3.156 -26.967 9.851 1.00 96.69 318 ASP A N 1
ATOM 2393 C CA . ASP A 1 318 ? 2.354 -28.100 9.407 1.00 96.69 318 ASP A CA 1
ATOM 2394 C C . ASP A 1 318 ? 2.075 -28.979 10.631 1.00 96.69 318 ASP A C 1
ATOM 2396 O O . ASP A 1 318 ? 2.998 -29.541 11.229 1.00 96.69 318 ASP A O 1
ATOM 2400 N N . THR A 1 319 ? 0.808 -29.071 11.035 1.00 96.38 319 THR A N 1
ATOM 2401 C CA . THR A 1 319 ? 0.374 -29.816 12.226 1.00 96.38 319 THR A CA 1
ATOM 2402 C C . THR A 1 319 ? 0.382 -31.329 12.007 1.00 96.38 319 THR A C 1
ATOM 2404 O O . THR A 1 319 ? 0.431 -32.094 12.972 1.00 96.38 319 THR A O 1
ATOM 2407 N N . VAL A 1 320 ? 0.428 -31.815 10.767 1.00 95.19 320 VAL A N 1
ATOM 2408 C CA . VAL A 1 320 ? 0.644 -33.240 10.490 1.00 95.19 320 VAL A CA 1
ATOM 2409 C C . VAL A 1 320 ? 2.105 -33.577 10.772 1.00 95.19 320 VAL A C 1
ATOM 2411 O O . VAL A 1 320 ? 2.384 -34.439 11.610 1.00 95.19 320 VAL A O 1
ATOM 2414 N N . LEU A 1 321 ? 3.025 -32.822 10.167 1.00 93.19 321 LEU A N 1
ATOM 2415 C CA . LEU A 1 321 ? 4.475 -32.997 10.320 1.00 93.19 321 LEU A CA 1
ATOM 2416 C C . LEU A 1 321 ? 5.013 -32.512 11.676 1.00 93.19 321 LEU A C 1
ATOM 2418 O O . LEU A 1 321 ? 6.142 -32.838 12.038 1.00 93.19 321 LEU A O 1
ATOM 2422 N N . ASN A 1 322 ? 4.223 -31.726 12.411 1.00 94.06 322 ASN A N 1
ATOM 2423 C CA . ASN A 1 322 ? 4.613 -31.045 13.644 1.00 94.06 322 ASN A CA 1
ATOM 2424 C C . ASN A 1 322 ? 5.920 -30.243 13.492 1.00 94.06 322 ASN A C 1
ATOM 2426 O O . ASN A 1 322 ? 6.836 -30.332 14.313 1.00 94.06 322 ASN A O 1
ATOM 2430 N N . ASN A 1 323 ? 6.041 -29.492 12.396 1.00 95.81 323 ASN A N 1
ATOM 2431 C CA . ASN A 1 323 ? 7.256 -28.754 12.063 1.00 95.81 323 ASN A CA 1
ATOM 2432 C C . ASN A 1 323 ? 6.915 -27.407 11.427 1.00 95.81 323 ASN A C 1
ATOM 2434 O O . ASN A 1 323 ? 5.907 -27.281 10.733 1.00 95.81 323 ASN A O 1
ATOM 2438 N N . MET A 1 324 ? 7.771 -26.404 11.635 1.00 96.50 324 MET A N 1
ATOM 2439 C CA . MET A 1 324 ? 7.652 -25.138 10.915 1.00 96.50 324 MET A CA 1
ATOM 2440 C C . MET A 1 324 ? 7.838 -25.397 9.415 1.00 96.50 324 MET A C 1
ATOM 2442 O O . MET A 1 324 ? 8.662 -26.221 9.011 1.00 96.50 324 MET A O 1
ATOM 2446 N N . VAL A 1 325 ? 7.070 -24.698 8.587 1.00 96.94 325 VAL A N 1
ATOM 2447 C CA . VAL A 1 325 ? 7.168 -24.775 7.121 1.00 96.94 325 VAL A CA 1
ATOM 2448 C C . VAL A 1 325 ? 7.488 -23.429 6.485 1.00 96.94 325 VAL A C 1
ATOM 2450 O O . VAL A 1 325 ? 8.004 -23.381 5.368 1.00 96.94 325 VAL A O 1
ATOM 2453 N N . GLY A 1 326 ? 7.272 -22.329 7.205 1.00 97.19 326 GLY A N 1
ATOM 2454 C CA . GLY A 1 326 ? 7.669 -21.014 6.735 1.00 97.19 326 GLY A CA 1
ATOM 2455 C C . GLY A 1 326 ? 7.524 -19.922 7.776 1.00 97.19 326 GLY A C 1
ATOM 2456 O O . GLY A 1 326 ? 6.910 -20.105 8.825 1.00 97.19 326 GLY A O 1
ATOM 2457 N N . GLN A 1 327 ? 8.107 -18.772 7.462 1.00 95.94 327 GLN A N 1
ATOM 2458 C CA . GLN A 1 327 ? 8.036 -17.579 8.286 1.00 95.94 327 GLN A CA 1
ATOM 2459 C C . GLN A 1 327 ? 8.143 -16.296 7.458 1.00 95.94 327 GLN A C 1
ATOM 2461 O O . GLN A 1 327 ? 8.745 -16.284 6.382 1.00 95.94 327 GLN A O 1
ATOM 2466 N N . ILE A 1 328 ? 7.597 -15.213 8.001 1.00 95.88 328 ILE A N 1
ATOM 2467 C CA . ILE A 1 328 ? 7.758 -13.843 7.522 1.00 95.88 328 ILE A CA 1
ATOM 2468 C C . ILE A 1 328 ? 8.412 -13.049 8.649 1.00 95.88 328 ILE A C 1
ATOM 2470 O O . ILE A 1 328 ? 7.917 -13.057 9.775 1.00 95.88 328 ILE A O 1
ATOM 2474 N N . LEU A 1 329 ? 9.539 -12.403 8.354 1.00 93.44 329 LEU A N 1
ATOM 2475 C CA . LEU A 1 329 ? 10.337 -11.677 9.341 1.00 93.44 329 LEU A CA 1
ATOM 2476 C C . LEU A 1 329 ? 11.083 -10.488 8.719 1.00 93.44 329 LEU A C 1
ATOM 2478 O O . LEU A 1 329 ? 11.418 -10.541 7.531 1.00 93.44 329 LEU A O 1
ATOM 2482 N N . PRO A 1 330 ? 11.407 -9.454 9.510 1.00 90.75 330 PRO A N 1
ATOM 2483 C CA . PRO A 1 330 ? 12.366 -8.431 9.140 1.00 90.75 330 PRO A CA 1
ATOM 2484 C C . PRO A 1 330 ? 13.711 -9.041 8.751 1.00 90.75 330 PRO A C 1
ATOM 2486 O O . PRO A 1 330 ? 14.130 -10.081 9.266 1.00 90.75 330 PRO A O 1
ATOM 2489 N N . THR A 1 331 ? 14.414 -8.387 7.835 1.00 85.69 331 THR A N 1
ATOM 2490 C CA . THR A 1 331 ? 15.768 -8.775 7.456 1.00 85.69 331 THR A CA 1
ATOM 2491 C C . THR A 1 331 ? 16.651 -7.550 7.270 1.00 85.69 331 THR A C 1
ATOM 2493 O O . THR A 1 331 ? 16.263 -6.576 6.631 1.00 85.69 331 THR A O 1
ATOM 2496 N N . GLU A 1 332 ? 17.855 -7.618 7.832 1.00 69.75 332 GLU A N 1
ATOM 2497 C CA . GLU A 1 332 ? 18.925 -6.634 7.608 1.00 69.75 332 GLU A CA 1
ATOM 2498 C C . GLU A 1 332 ? 20.030 -7.186 6.695 1.00 69.75 332 GLU A C 1
ATOM 2500 O O . GLU A 1 332 ? 20.859 -6.449 6.173 1.00 69.75 332 GLU A O 1
ATOM 2505 N N . ALA A 1 333 ? 20.068 -8.509 6.515 1.00 59.19 333 ALA A N 1
ATOM 2506 C CA . ALA A 1 333 ? 21.288 -9.204 6.117 1.00 59.19 333 ALA A CA 1
ATOM 2507 C C . ALA A 1 333 ? 21.495 -9.328 4.601 1.00 59.19 333 ALA A C 1
ATOM 2509 O O . ALA A 1 333 ? 22.618 -9.576 4.179 1.00 59.19 333 ALA A O 1
ATOM 2510 N N . TYR A 1 334 ? 20.444 -9.206 3.784 1.00 57.62 334 TYR A N 1
ATOM 2511 C CA . TYR A 1 334 ? 20.551 -9.517 2.350 1.00 57.62 334 TYR A CA 1
ATOM 2512 C C . TYR A 1 334 ? 20.556 -8.295 1.416 1.00 57.62 334 TYR A C 1
ATOM 2514 O O . TYR A 1 334 ? 21.073 -8.420 0.312 1.00 57.62 334 TYR A O 1
ATOM 2522 N N . PHE A 1 335 ? 20.038 -7.128 1.831 1.00 55.59 335 PHE A N 1
ATOM 2523 C CA . PHE A 1 335 ? 19.829 -5.976 0.926 1.00 55.59 335 PHE A CA 1
ATOM 2524 C C . PHE A 1 335 ? 20.042 -4.588 1.574 1.00 55.59 335 PHE A C 1
ATOM 2526 O O . PHE A 1 335 ? 19.634 -3.578 1.006 1.00 55.59 335 PHE A O 1
ATOM 2533 N N . GLY A 1 336 ? 20.664 -4.517 2.757 1.00 62.62 336 GLY A N 1
ATOM 2534 C CA . GLY A 1 336 ? 20.775 -3.290 3.563 1.00 62.62 336 GLY A CA 1
ATOM 2535 C C . GLY A 1 336 ? 19.788 -3.250 4.739 1.00 62.62 336 GLY A C 1
ATOM 2536 O O . GLY A 1 336 ? 19.036 -4.198 4.971 1.00 62.62 336 GLY A O 1
ATOM 2537 N N . SER A 1 337 ? 19.804 -2.164 5.520 1.00 70.12 337 SER A N 1
ATOM 2538 C CA . SER A 1 337 ? 18.966 -2.029 6.720 1.00 70.12 337 SER A CA 1
ATOM 2539 C C . SER A 1 337 ? 17.498 -1.746 6.369 1.00 70.12 337 SER A C 1
ATOM 2541 O O . SER A 1 337 ? 17.208 -0.694 5.799 1.00 70.12 337 SER A O 1
ATOM 2543 N N . GLY A 1 338 ? 16.579 -2.641 6.772 1.00 75.06 338 GLY A N 1
ATOM 2544 C CA . GLY A 1 338 ? 15.128 -2.376 6.810 1.00 75.06 338 GLY A CA 1
ATOM 2545 C C . GLY A 1 338 ? 14.225 -3.148 5.830 1.00 75.06 338 GLY A C 1
ATOM 2546 O O . GLY A 1 338 ? 13.254 -2.571 5.349 1.00 75.06 338 GLY A O 1
ATOM 2547 N N . GLY A 1 339 ? 14.496 -4.426 5.525 1.00 86.75 339 GLY A N 1
ATOM 2548 C CA . GLY A 1 339 ? 13.682 -5.236 4.600 1.00 86.75 339 GLY A CA 1
ATOM 2549 C C . GLY A 1 339 ? 12.720 -6.240 5.257 1.00 86.75 339 GLY A C 1
ATOM 2550 O O . GLY A 1 339 ? 12.765 -6.477 6.464 1.00 86.75 339 GLY A O 1
ATOM 2551 N N . LEU A 1 340 ? 11.890 -6.898 4.435 1.00 91.12 340 LEU A N 1
ATOM 2552 C CA . LEU A 1 340 ? 11.013 -8.015 4.817 1.00 91.12 340 LEU A CA 1
ATOM 2553 C C . LEU A 1 340 ? 11.401 -9.282 4.042 1.00 91.12 340 LEU A C 1
ATOM 2555 O O . LEU A 1 340 ? 11.589 -9.238 2.828 1.00 91.12 340 LEU A O 1
ATOM 2559 N N . LYS A 1 341 ? 11.489 -10.425 4.725 1.00 91.81 341 LYS A N 1
ATOM 2560 C CA . LYS A 1 341 ? 11.810 -11.723 4.124 1.00 91.81 341 LYS A CA 1
ATOM 2561 C C . LYS A 1 341 ? 10.653 -12.701 4.295 1.00 91.81 341 LYS A C 1
ATOM 2563 O O . LYS A 1 341 ? 10.229 -12.962 5.417 1.00 91.81 341 LYS A O 1
ATOM 2568 N N . ILE A 1 342 ? 10.226 -13.316 3.193 1.00 94.88 342 ILE A N 1
ATOM 2569 C CA . ILE A 1 342 ? 9.393 -14.525 3.199 1.00 94.88 342 ILE A CA 1
ATOM 2570 C C . ILE A 1 342 ? 10.333 -15.725 3.065 1.00 94.88 342 ILE A C 1
ATOM 2572 O O . ILE A 1 342 ? 11.110 -15.807 2.116 1.00 94.88 342 ILE A O 1
ATOM 2576 N N . HIS A 1 343 ? 10.317 -16.637 4.036 1.00 94.06 343 HIS A N 1
ATOM 2577 C CA . HIS A 1 343 ? 11.278 -17.735 4.110 1.00 94.06 343 HIS A CA 1
ATOM 2578 C C . HIS A 1 343 ? 10.584 -19.059 4.420 1.00 94.06 343 HIS A C 1
ATOM 2580 O O . HIS A 1 343 ? 10.169 -19.292 5.553 1.00 94.06 343 HIS A O 1
ATOM 2586 N N . ALA A 1 344 ? 10.518 -19.954 3.436 1.00 96.62 344 ALA A N 1
ATOM 2587 C CA . ALA A 1 344 ? 10.125 -21.340 3.661 1.00 96.62 344 ALA A CA 1
ATOM 2588 C C . ALA A 1 344 ? 11.305 -22.104 4.287 1.00 96.62 344 ALA A C 1
ATOM 2590 O O . ALA A 1 344 ? 12.327 -22.318 3.635 1.00 96.62 344 ALA A O 1
ATOM 2591 N N . ARG A 1 345 ? 11.197 -22.468 5.568 1.00 95.38 345 ARG A N 1
ATOM 2592 C CA . ARG A 1 345 ? 12.208 -23.239 6.311 1.00 95.38 345 ARG A CA 1
ATOM 2593 C C . ARG A 1 345 ? 11.567 -24.015 7.453 1.00 95.38 345 ARG A C 1
ATOM 2595 O O . ARG A 1 345 ? 10.493 -23.647 7.919 1.00 95.38 345 ARG A O 1
ATOM 2602 N N . ASN A 1 346 ? 12.263 -25.040 7.930 1.00 94.94 346 ASN A N 1
ATOM 2603 C CA . ASN A 1 346 ? 11.863 -25.801 9.112 1.00 94.94 346 ASN A CA 1
ATOM 2604 C C . ASN A 1 346 ? 12.517 -25.299 10.413 1.00 94.94 346 ASN A C 1
ATOM 2606 O O . ASN A 1 346 ? 13.327 -24.361 10.406 1.00 94.94 346 ASN A O 1
ATOM 2610 N N . ASN A 1 347 ? 12.176 -25.947 11.534 1.00 91.94 347 ASN A N 1
ATOM 2611 C CA . ASN A 1 347 ? 12.711 -25.620 12.861 1.00 91.94 347 ASN A CA 1
ATOM 2612 C C . ASN A 1 347 ? 14.245 -25.726 12.938 1.00 91.94 347 ASN A C 1
ATOM 2614 O O . ASN A 1 347 ? 14.876 -24.929 13.626 1.00 91.94 347 ASN A O 1
ATOM 2618 N N . THR A 1 348 ? 14.861 -26.642 12.181 1.00 93.50 348 THR A N 1
ATOM 2619 C CA . THR A 1 348 ? 16.326 -26.815 12.127 1.00 93.50 348 THR A CA 1
ATOM 2620 C C . THR A 1 348 ? 17.020 -25.820 11.194 1.00 93.50 348 THR A C 1
ATOM 2622 O O . THR A 1 348 ? 18.243 -25.775 11.134 1.00 93.50 348 THR A O 1
ATOM 2625 N N . GLY A 1 349 ? 16.255 -25.005 10.465 1.00 91.50 349 GLY A N 1
ATOM 2626 C CA . GLY A 1 349 ? 16.772 -23.994 9.546 1.00 91.50 349 GLY A CA 1
ATOM 2627 C C . GLY A 1 349 ? 17.071 -24.456 8.132 1.00 91.50 349 GLY A C 1
ATOM 2628 O O . GLY A 1 349 ? 17.587 -23.670 7.344 1.00 91.50 349 GLY A O 1
ATOM 2629 N N . THR A 1 350 ? 16.679 -25.674 7.783 1.00 95.19 350 THR A N 1
ATOM 2630 C CA . THR A 1 350 ? 16.722 -26.178 6.414 1.00 95.19 350 THR A CA 1
ATOM 2631 C C . THR A 1 350 ? 15.660 -25.481 5.566 1.00 95.19 350 THR A C 1
ATOM 2633 O O . THR A 1 350 ? 14.472 -25.508 5.905 1.00 95.19 350 THR A O 1
ATOM 2636 N N . THR A 1 351 ? 16.082 -24.886 4.449 1.00 94.81 351 THR A N 1
ATOM 2637 C CA . THR A 1 351 ? 15.193 -24.258 3.463 1.00 94.81 351 THR A CA 1
ATOM 2638 C C . THR A 1 351 ? 14.228 -25.279 2.861 1.00 94.81 351 THR A C 1
ATOM 2640 O O . THR A 1 351 ? 14.579 -26.437 2.625 1.00 94.81 351 THR A O 1
ATOM 2643 N N . LYS A 1 352 ? 12.994 -24.845 2.615 1.00 93.81 352 LYS A N 1
ATOM 2644 C CA . LYS A 1 352 ? 11.921 -25.610 1.977 1.00 93.81 352 LYS A CA 1
ATOM 2645 C C . LYS A 1 352 ? 11.457 -24.892 0.709 1.00 93.81 352 LYS A C 1
ATOM 2647 O O . LYS A 1 352 ? 11.816 -23.743 0.463 1.00 93.81 352 LYS A O 1
ATOM 2652 N N . ASN A 1 353 ? 10.656 -25.577 -0.101 1.00 93.38 353 ASN A N 1
ATOM 2653 C CA . ASN A 1 353 ? 10.070 -24.977 -1.296 1.00 93.38 353 ASN A CA 1
ATOM 2654 C C . ASN A 1 353 ? 8.984 -23.967 -0.906 1.00 93.38 353 ASN A C 1
ATOM 2656 O O . ASN A 1 353 ? 8.193 -24.228 -0.001 1.00 93.38 353 ASN A O 1
ATOM 2660 N N . ILE A 1 354 ? 8.918 -22.853 -1.632 1.00 94.38 354 ILE A N 1
ATOM 2661 C CA . ILE A 1 354 ? 7.807 -21.902 -1.571 1.00 94.38 354 ILE A CA 1
ATOM 2662 C C . ILE A 1 354 ? 6.993 -21.998 -2.860 1.00 94.38 354 ILE A C 1
ATOM 2664 O O . ILE A 1 354 ? 7.555 -22.063 -3.952 1.00 94.38 354 ILE A O 1
ATOM 2668 N N . ALA A 1 355 ? 5.669 -22.007 -2.730 1.00 93.31 355 ALA A N 1
ATOM 2669 C CA . ALA A 1 355 ? 4.752 -21.920 -3.857 1.00 93.31 355 ALA A CA 1
ATOM 2670 C C . ALA A 1 355 ? 3.959 -20.613 -3.748 1.00 93.31 355 ALA A C 1
ATOM 2672 O O . ALA A 1 355 ? 3.282 -20.386 -2.748 1.00 93.31 355 ALA A O 1
ATOM 2673 N N . ILE A 1 356 ? 4.045 -19.768 -4.777 1.00 94.62 356 ILE A N 1
ATOM 2674 C CA . ILE A 1 356 ? 3.213 -18.571 -4.936 1.00 94.62 356 ILE A CA 1
ATOM 2675 C C . ILE A 1 356 ? 2.310 -18.847 -6.131 1.00 94.62 356 ILE A C 1
ATOM 2677 O O . ILE A 1 356 ? 2.797 -19.048 -7.243 1.00 94.62 356 ILE A O 1
ATOM 2681 N N . VAL A 1 357 ? 1.006 -18.935 -5.885 1.00 93.31 357 VAL A N 1
ATOM 2682 C CA . VAL A 1 357 ? 0.018 -19.350 -6.883 1.00 93.31 357 VAL A CA 1
ATOM 2683 C C . VAL A 1 357 ? -1.105 -18.325 -6.911 1.00 93.31 357 VAL A C 1
ATOM 2685 O O . VAL A 1 357 ? -1.659 -17.975 -5.874 1.00 93.31 357 VAL A O 1
ATOM 2688 N N . GLY A 1 358 ? -1.440 -17.862 -8.107 1.00 92.88 358 GLY A N 1
ATOM 2689 C CA . GLY A 1 358 ? -2.559 -16.969 -8.380 1.00 92.88 358 GLY A CA 1
ATOM 2690 C C . GLY A 1 358 ? -2.770 -16.863 -9.887 1.00 92.88 358 GLY A C 1
ATOM 2691 O O . GLY A 1 358 ? -1.897 -17.265 -10.658 1.00 92.88 358 GLY A O 1
ATOM 2692 N N . ASP A 1 359 ? -3.911 -16.320 -10.311 1.00 94.25 359 ASP A N 1
ATOM 2693 C CA . ASP A 1 359 ? -4.201 -16.104 -11.738 1.00 94.25 359 ASP A CA 1
ATOM 2694 C C . ASP A 1 359 ? -3.230 -15.098 -12.369 1.00 94.25 359 ASP A C 1
ATOM 2696 O O . ASP A 1 359 ? -2.897 -15.178 -13.551 1.00 94.25 359 ASP A O 1
ATOM 2700 N N . THR A 1 360 ? -2.753 -14.137 -11.578 1.00 95.44 360 THR A N 1
ATOM 2701 C CA . THR A 1 360 ? -1.718 -13.176 -11.963 1.00 95.44 360 THR A CA 1
ATOM 2702 C C . THR A 1 360 ? -0.871 -12.834 -10.742 1.00 95.44 360 THR A C 1
ATOM 2704 O O . THR A 1 360 ? -1.404 -12.604 -9.657 1.00 95.44 360 THR A O 1
ATOM 2707 N N . ILE A 1 361 ? 0.452 -12.803 -10.919 1.00 95.88 361 ILE A N 1
ATOM 2708 C CA . ILE A 1 361 ? 1.424 -12.414 -9.891 1.00 95.88 361 ILE A CA 1
ATOM 2709 C C . ILE A 1 361 ? 2.220 -11.231 -10.437 1.00 95.88 361 ILE A C 1
ATOM 2711 O O . ILE A 1 361 ? 2.864 -11.352 -11.478 1.00 95.88 361 ILE A O 1
ATOM 2715 N N . TYR A 1 362 ? 2.184 -10.104 -9.727 1.00 95.88 362 TYR A N 1
ATOM 2716 C CA . TYR A 1 362 ? 2.992 -8.926 -10.035 1.00 95.88 362 TYR A CA 1
ATOM 2717 C C . TYR A 1 362 ? 4.230 -8.906 -9.136 1.00 95.88 362 TYR A C 1
ATOM 2719 O O . TYR A 1 362 ? 4.108 -8.933 -7.912 1.00 95.88 362 TYR A O 1
ATOM 2727 N N . LEU A 1 363 ? 5.411 -8.866 -9.752 1.00 94.94 363 LEU A N 1
ATOM 2728 C CA . LEU A 1 363 ? 6.685 -8.602 -9.087 1.00 94.94 363 LEU A CA 1
ATOM 2729 C C . LEU A 1 363 ? 7.193 -7.262 -9.620 1.00 94.94 363 LEU A C 1
ATOM 2731 O O . LEU A 1 363 ? 7.671 -7.200 -10.751 1.00 94.94 363 LEU A O 1
ATOM 2735 N N . ASP A 1 364 ? 7.018 -6.206 -8.831 1.00 95.44 364 ASP A N 1
ATOM 2736 C CA . ASP A 1 364 ? 7.316 -4.826 -9.218 1.00 95.44 364 ASP A CA 1
ATOM 2737 C C . ASP A 1 364 ? 8.439 -4.252 -8.344 1.00 95.44 364 ASP A C 1
ATOM 2739 O O . ASP A 1 364 ? 8.470 -4.484 -7.133 1.00 95.44 364 ASP A O 1
ATOM 2743 N N . SER A 1 365 ? 9.389 -3.560 -8.968 1.00 91.69 365 SER A N 1
ATOM 2744 C CA . SER A 1 365 ? 10.582 -3.009 -8.322 1.00 91.69 365 SER A CA 1
ATOM 2745 C C . SER A 1 365 ? 11.121 -1.837 -9.136 1.00 91.69 365 SER A C 1
ATOM 2747 O O . SER A 1 365 ? 11.362 -1.974 -10.335 1.00 91.69 365 SER A O 1
ATOM 2749 N N . ASP A 1 366 ? 11.384 -0.711 -8.468 1.00 90.44 366 ASP A N 1
ATOM 2750 C CA . ASP A 1 366 ? 11.983 0.480 -9.088 1.00 90.44 366 ASP A CA 1
ATOM 2751 C C . ASP A 1 366 ? 13.450 0.263 -9.503 1.00 90.44 366 ASP A C 1
ATOM 2753 O O . ASP A 1 366 ? 14.009 1.053 -10.268 1.00 90.44 366 ASP A O 1
ATOM 2757 N N . THR A 1 367 ? 14.099 -0.783 -8.978 1.00 90.38 367 THR A N 1
ATOM 2758 C CA . THR A 1 367 ? 15.535 -1.028 -9.156 1.00 90.38 367 THR A CA 1
ATOM 2759 C C . THR A 1 367 ? 15.813 -2.342 -9.878 1.00 90.38 367 THR A C 1
ATOM 2761 O O . THR A 1 367 ? 16.327 -2.335 -10.995 1.00 90.38 367 THR A O 1
ATOM 2764 N N . GLU A 1 368 ? 15.495 -3.473 -9.251 1.00 90.94 368 GLU A N 1
ATOM 2765 C CA . GLU A 1 368 ? 15.803 -4.809 -9.763 1.00 90.94 368 GLU A CA 1
ATOM 2766 C C . GLU A 1 368 ? 14.863 -5.875 -9.176 1.00 90.94 368 GLU A C 1
ATOM 2768 O O . GLU A 1 368 ? 14.484 -5.819 -8.003 1.00 90.94 368 GLU A O 1
ATOM 2773 N N . VAL A 1 369 ? 14.537 -6.888 -9.988 1.00 93.25 369 VAL A N 1
ATOM 2774 C CA . VAL A 1 369 ? 14.052 -8.196 -9.524 1.00 93.25 369 VAL A CA 1
ATOM 2775 C C . VAL A 1 369 ? 15.171 -9.213 -9.747 1.00 93.25 369 VAL A C 1
ATOM 2777 O O . VAL A 1 369 ? 15.456 -9.592 -10.882 1.00 93.25 369 VAL A O 1
ATOM 2780 N N . ASN A 1 370 ? 15.813 -9.646 -8.662 1.00 92.00 370 ASN A N 1
ATOM 2781 C CA . ASN A 1 370 ? 16.961 -10.549 -8.713 1.00 92.00 370 ASN A CA 1
ATOM 2782 C C . ASN A 1 370 ? 16.529 -12.008 -8.506 1.00 92.00 370 ASN A C 1
ATOM 2784 O O . ASN A 1 370 ? 15.960 -12.356 -7.468 1.00 92.00 370 ASN A O 1
ATOM 2788 N N . VAL A 1 371 ? 16.824 -12.869 -9.483 1.00 94.06 371 VAL A N 1
ATOM 2789 C CA . VAL A 1 371 ? 16.604 -14.318 -9.396 1.00 94.06 371 VAL A CA 1
ATOM 2790 C C . VAL A 1 371 ? 17.957 -15.018 -9.333 1.00 94.06 371 VAL A C 1
ATOM 2792 O O . VAL A 1 371 ? 18.681 -15.075 -10.324 1.00 94.06 371 VAL A O 1
ATOM 2795 N N . GLN A 1 372 ? 18.287 -15.584 -8.172 1.00 91.56 372 GLN A N 1
ATOM 2796 C CA . GLN A 1 372 ? 19.491 -16.400 -8.005 1.00 91.56 372 GLN A CA 1
ATOM 2797 C C . GLN A 1 372 ? 19.229 -17.849 -8.440 1.00 91.56 372 GLN A C 1
ATOM 2799 O O . GLN A 1 372 ? 18.219 -18.449 -8.068 1.00 91.56 372 GLN A O 1
ATOM 2804 N N . GLY A 1 373 ? 20.161 -18.428 -9.201 1.00 92.12 373 GLY A N 1
ATOM 2805 C CA . GLY A 1 373 ? 20.017 -19.762 -9.789 1.00 92.12 373 GLY A CA 1
ATOM 2806 C C . GLY A 1 373 ? 19.327 -19.735 -11.157 1.00 92.12 373 GLY A C 1
ATOM 2807 O O . GLY A 1 373 ? 19.490 -18.793 -11.925 1.00 92.12 373 GLY A O 1
ATOM 2808 N N . ASN A 1 374 ? 18.578 -20.791 -11.484 1.00 90.75 374 ASN A N 1
ATOM 2809 C CA . ASN A 1 374 ? 17.941 -20.941 -12.796 1.00 90.75 374 ASN A CA 1
ATOM 2810 C C . ASN A 1 374 ? 16.497 -20.417 -12.791 1.00 90.75 374 ASN A C 1
ATOM 2812 O O . ASN A 1 374 ? 15.690 -20.849 -11.967 1.00 90.75 374 ASN A O 1
ATOM 2816 N N . LEU A 1 375 ? 16.142 -19.584 -13.776 1.00 92.81 375 LEU A N 1
ATOM 2817 C CA . LEU A 1 375 ? 14.756 -19.207 -14.069 1.00 92.81 375 LEU A CA 1
ATOM 2818 C C . LEU A 1 375 ? 14.180 -20.121 -15.159 1.00 92.81 375 LEU A C 1
ATOM 2820 O O . LEU A 1 375 ? 14.682 -20.160 -16.281 1.00 92.81 375 LEU A O 1
ATOM 2824 N N . PHE A 1 376 ? 13.100 -20.834 -14.840 1.00 89.88 376 PHE A N 1
ATOM 2825 C CA . PHE A 1 376 ? 12.345 -21.631 -15.807 1.00 89.88 376 PHE A CA 1
ATOM 2826 C C . PHE A 1 376 ? 10.983 -20.985 -16.078 1.00 89.88 376 PHE A C 1
ATOM 2828 O O . PHE A 1 376 ? 10.172 -20.839 -15.166 1.00 89.88 376 PHE A O 1
ATOM 2835 N N . VAL A 1 377 ? 10.721 -20.639 -17.341 1.00 91.56 377 VAL A N 1
ATOM 2836 C CA . VAL A 1 377 ? 9.449 -20.068 -17.802 1.00 91.56 377 VAL A CA 1
ATOM 2837 C C . VAL A 1 377 ? 8.791 -21.072 -18.744 1.00 91.56 377 VAL A C 1
ATOM 2839 O O . VAL A 1 377 ? 9.301 -21.337 -19.827 1.00 91.56 377 VAL A O 1
ATOM 2842 N N . SER A 1 378 ? 7.666 -21.656 -18.327 1.00 87.50 378 SER A N 1
ATOM 2843 C CA . SER A 1 378 ? 6.909 -22.619 -19.148 1.00 87.50 378 SER A CA 1
ATOM 2844 C C . SER A 1 378 ? 6.046 -21.956 -20.227 1.00 87.50 378 SER A C 1
ATOM 2846 O O . SER A 1 378 ? 5.561 -22.638 -21.128 1.00 87.50 378 SER A O 1
ATOM 2848 N N . GLY A 1 379 ? 5.826 -20.645 -20.107 1.00 87.50 379 GLY A N 1
ATOM 2849 C CA . GLY A 1 379 ? 5.101 -19.817 -21.063 1.00 87.50 379 GLY A CA 1
ATOM 2850 C C . GLY A 1 379 ? 6.029 -18.905 -21.864 1.00 87.50 379 GLY A C 1
ATOM 2851 O O . GLY A 1 379 ? 7.167 -19.247 -22.174 1.00 87.50 379 GLY A O 1
ATOM 2852 N N . ARG A 1 380 ? 5.526 -17.718 -22.196 1.00 90.38 380 ARG A N 1
ATOM 2853 C CA . ARG A 1 380 ? 6.262 -16.691 -22.935 1.00 90.38 380 ARG A CA 1
ATOM 2854 C C . ARG A 1 380 ? 7.050 -15.792 -21.976 1.00 90.38 380 ARG A C 1
ATOM 2856 O O . ARG A 1 380 ? 6.533 -15.427 -20.925 1.00 90.38 380 ARG A O 1
ATOM 2863 N N . LEU A 1 381 ? 8.271 -15.418 -22.365 1.00 92.12 381 LEU A N 1
ATOM 2864 C CA . LEU A 1 381 ? 9.057 -14.362 -21.720 1.00 92.12 381 LEU A CA 1
ATOM 2865 C C . LEU A 1 381 ? 9.081 -13.129 -22.629 1.00 92.12 381 LEU A C 1
ATOM 2867 O O . LEU A 1 381 ? 9.746 -13.135 -23.666 1.00 92.12 381 LEU A O 1
ATOM 2871 N N . ASP A 1 382 ? 8.361 -12.085 -22.228 1.00 90.25 382 ASP A N 1
ATOM 2872 C CA . ASP A 1 382 ? 8.341 -10.791 -22.908 1.00 90.25 382 ASP A CA 1
ATOM 2873 C C . ASP A 1 382 ? 9.276 -9.797 -22.225 1.00 90.25 382 ASP A C 1
ATOM 2875 O O . ASP A 1 382 ? 9.253 -9.646 -21.007 1.00 90.25 382 ASP A O 1
ATOM 2879 N N . VAL A 1 383 ? 10.090 -9.101 -23.022 1.00 89.25 383 VAL A N 1
ATOM 2880 C CA . VAL A 1 383 ? 11.013 -8.062 -22.550 1.00 89.25 383 VAL A CA 1
ATOM 2881 C C . VAL A 1 383 ? 10.759 -6.794 -23.357 1.00 89.25 383 VAL A C 1
ATOM 2883 O O . VAL A 1 383 ? 10.814 -6.816 -24.585 1.00 89.25 383 VAL A O 1
ATOM 2886 N N . ILE A 1 384 ? 10.457 -5.692 -22.667 1.00 87.81 384 ILE A N 1
ATOM 2887 C CA . ILE A 1 384 ? 10.119 -4.397 -23.271 1.00 87.81 384 ILE A CA 1
ATOM 2888 C C . ILE A 1 384 ? 11.147 -3.353 -22.824 1.00 87.81 384 ILE A C 1
ATOM 2890 O O . ILE A 1 384 ? 11.578 -3.338 -21.674 1.00 87.81 384 ILE A O 1
ATOM 2894 N N . GLY A 1 385 ? 11.549 -2.468 -23.738 1.00 85.50 385 GLY A N 1
ATOM 2895 C CA . GLY A 1 385 ? 12.394 -1.304 -23.446 1.00 85.50 385 GLY A CA 1
ATOM 2896 C C . GLY A 1 385 ? 13.899 -1.574 -23.328 1.00 85.50 385 GLY A C 1
ATOM 2897 O O . GLY A 1 385 ? 14.678 -0.637 -23.488 1.00 85.50 385 GLY A O 1
ATOM 2898 N N . ARG A 1 386 ? 14.336 -2.821 -23.095 1.00 84.62 386 ARG A N 1
ATOM 2899 C CA . ARG A 1 386 ? 15.758 -3.210 -22.993 1.00 84.62 386 ARG A CA 1
ATOM 2900 C C . ARG A 1 386 ? 16.044 -4.560 -23.678 1.00 84.62 386 ARG A C 1
ATOM 2902 O O . ARG A 1 386 ? 15.119 -5.353 -23.840 1.00 84.62 386 ARG A O 1
ATOM 2909 N N . PRO A 1 387 ? 17.293 -4.829 -24.109 1.00 84.56 387 PRO A N 1
ATOM 2910 C CA . PRO A 1 387 ? 17.655 -6.093 -24.756 1.00 84.56 387 PRO A CA 1
ATOM 2911 C C . PRO A 1 387 ? 17.717 -7.276 -23.775 1.00 84.56 387 PRO A C 1
ATOM 2913 O O . PRO A 1 387 ? 18.001 -7.110 -22.589 1.00 84.56 387 PRO A O 1
ATOM 2916 N N . LYS A 1 388 ? 17.511 -8.491 -24.303 1.00 88.38 388 LYS A N 1
ATOM 2917 C CA . LYS A 1 388 ? 17.876 -9.747 -23.631 1.00 88.38 388 LYS A CA 1
ATOM 2918 C C . LYS A 1 388 ? 19.387 -9.921 -23.750 1.00 88.38 388 LYS A C 1
ATOM 2920 O O . LYS A 1 388 ? 19.871 -10.230 -24.835 1.00 88.38 388 LYS A O 1
ATOM 2925 N N . ASN A 1 389 ? 20.115 -9.699 -22.663 1.00 90.38 389 ASN A N 1
ATOM 2926 C CA . ASN A 1 389 ? 21.572 -9.765 -22.674 1.00 90.38 389 ASN A CA 1
ATOM 2927 C C . ASN A 1 389 ? 22.090 -11.108 -22.156 1.00 90.38 389 ASN A C 1
ATOM 2929 O O . ASN A 1 389 ? 21.590 -11.635 -21.164 1.00 90.38 389 ASN A O 1
ATOM 2933 N N . ALA A 1 390 ? 23.141 -11.609 -22.792 1.00 91.75 390 ALA A N 1
ATOM 2934 C CA . ALA A 1 390 ? 24.102 -12.510 -22.184 1.00 91.75 390 ALA A CA 1
ATOM 2935 C C . ALA A 1 390 ? 25.277 -11.669 -21.665 1.00 91.75 390 ALA A C 1
ATOM 2937 O O . ALA A 1 390 ? 25.744 -10.763 -22.353 1.00 91.75 390 ALA A O 1
ATOM 2938 N N . VAL A 1 391 ? 25.714 -11.930 -20.436 1.00 92.75 391 VAL A N 1
ATOM 2939 C CA . VAL A 1 391 ? 26.824 -11.204 -19.805 1.00 92.75 391 VAL A CA 1
ATOM 2940 C C . VAL A 1 391 ? 28.058 -12.096 -19.792 1.00 92.75 391 VAL A C 1
ATOM 2942 O O . VAL A 1 391 ? 27.945 -13.284 -19.476 1.00 92.75 391 VAL A O 1
ATOM 2945 N N . GLU A 1 392 ? 29.203 -11.513 -20.136 1.00 94.12 392 GLU A N 1
ATOM 2946 C CA . GLU A 1 392 ? 30.519 -12.152 -20.136 1.00 94.12 392 GLU A CA 1
ATOM 2947 C C . GLU A 1 392 ? 31.485 -11.426 -19.214 1.00 94.12 392 GLU A C 1
ATOM 2949 O O . GLU A 1 392 ? 31.445 -10.201 -19.091 1.00 94.12 392 GLU A O 1
ATOM 2954 N N . GLU A 1 393 ? 32.387 -12.190 -18.610 1.00 94.19 393 GLU A N 1
ATOM 2955 C CA . GLU A 1 393 ? 33.557 -11.656 -17.926 1.00 94.19 393 GLU A CA 1
ATOM 2956 C C . GLU A 1 393 ? 34.712 -11.509 -18.921 1.00 94.19 393 GLU A C 1
ATOM 2958 O O . GLU A 1 393 ? 35.083 -12.460 -19.613 1.00 94.19 393 GLU A O 1
ATOM 2963 N N . THR A 1 394 ? 35.268 -10.303 -18.987 1.00 95.50 394 THR A N 1
ATOM 2964 C CA . THR A 1 394 ? 36.357 -9.924 -19.894 1.00 95.50 394 THR A CA 1
ATOM 2965 C C . THR A 1 394 ? 37.475 -9.230 -19.118 1.00 95.50 394 THR A C 1
ATOM 2967 O O . THR A 1 394 ? 37.311 -8.860 -17.952 1.00 95.50 394 THR A O 1
ATOM 2970 N N . SER A 1 395 ? 38.599 -8.976 -19.780 1.00 95.88 395 SER A N 1
ATOM 2971 C CA . SER A 1 395 ? 39.717 -8.194 -19.253 1.00 95.88 395 SER A CA 1
ATOM 2972 C C . SER A 1 395 ? 39.329 -6.760 -18.855 1.00 95.88 395 SER A C 1
ATOM 2974 O O . SER A 1 395 ? 40.009 -6.156 -18.026 1.00 95.88 395 SER A O 1
ATOM 2976 N N . GLN A 1 396 ? 38.223 -6.226 -19.391 1.00 94.00 396 GLN A N 1
ATOM 2977 C CA . GLN A 1 396 ? 37.688 -4.895 -19.073 1.00 94.00 396 GLN A CA 1
ATOM 2978 C C . GLN A 1 396 ? 36.474 -4.930 -18.126 1.00 94.00 396 GLN A C 1
ATOM 2980 O O . GLN A 1 396 ? 35.825 -3.907 -17.908 1.00 94.00 396 GLN A O 1
ATOM 2985 N N . GLY A 1 397 ? 36.174 -6.089 -17.531 1.00 95.06 397 GLY A N 1
ATOM 2986 C CA . GLY A 1 397 ? 35.040 -6.292 -16.631 1.00 95.06 397 GLY A CA 1
ATOM 2987 C C . GLY A 1 397 ? 33.857 -6.985 -17.306 1.00 95.06 397 GLY A C 1
ATOM 2988 O O . GLY A 1 397 ? 34.019 -7.731 -18.271 1.00 95.06 397 GLY A O 1
ATOM 2989 N N . LEU A 1 398 ? 32.655 -6.779 -16.762 1.00 95.75 398 LEU A N 1
ATOM 2990 C CA . LEU A 1 398 ? 31.440 -7.418 -17.268 1.00 95.75 398 LEU A CA 1
ATOM 2991 C C . LEU A 1 398 ? 30.907 -6.685 -18.500 1.00 95.75 398 LEU A C 1
ATOM 2993 O O . LEU A 1 398 ? 30.612 -5.491 -18.438 1.00 95.75 398 LEU A O 1
ATOM 2997 N N . VAL A 1 399 ? 30.719 -7.420 -19.593 1.00 93.75 399 VAL A N 1
ATOM 2998 C CA . VAL A 1 399 ? 30.189 -6.889 -20.854 1.00 93.75 399 VAL A CA 1
ATOM 2999 C C . VAL A 1 399 ? 28.880 -7.590 -21.182 1.00 93.75 399 VAL A C 1
ATOM 3001 O O . VAL A 1 399 ? 28.765 -8.807 -21.062 1.00 93.75 399 VAL A O 1
ATOM 3004 N N . ALA A 1 400 ? 27.873 -6.817 -21.582 1.00 92.88 400 ALA A N 1
ATOM 3005 C CA . ALA A 1 400 ? 26.566 -7.331 -21.968 1.00 92.88 400 ALA A CA 1
ATOM 3006 C C . ALA A 1 400 ? 26.428 -7.356 -23.496 1.00 92.88 400 ALA A C 1
ATOM 3008 O O . ALA A 1 400 ? 26.529 -6.317 -24.147 1.00 92.88 400 ALA A O 1
ATOM 3009 N N . LEU A 1 401 ? 26.139 -8.531 -24.052 1.00 91.31 401 LEU A N 1
ATOM 3010 C CA . LEU A 1 401 ? 25.881 -8.745 -25.472 1.00 91.31 401 LEU A CA 1
ATOM 3011 C C . LEU A 1 401 ? 24.425 -9.160 -25.671 1.00 91.31 401 LEU A C 1
ATOM 3013 O O . LEU A 1 401 ? 23.909 -10.007 -24.943 1.00 91.31 401 LEU A O 1
ATOM 3017 N N . ALA A 1 402 ? 23.750 -8.592 -26.669 1.00 87.94 402 ALA A N 1
ATOM 3018 C CA . ALA A 1 402 ? 22.388 -9.003 -26.993 1.00 87.94 402 ALA A CA 1
ATOM 3019 C C . ALA A 1 402 ? 22.380 -10.463 -27.478 1.00 87.94 402 ALA A C 1
ATOM 3021 O O . ALA A 1 402 ? 23.088 -10.821 -28.419 1.00 87.94 402 ALA A O 1
ATOM 3022 N N . ALA A 1 403 ? 21.571 -11.304 -26.837 1.00 85.12 403 ALA A N 1
ATOM 3023 C CA . ALA A 1 403 ? 21.461 -12.714 -27.175 1.00 85.12 403 ALA A CA 1
ATOM 3024 C C . ALA A 1 403 ? 20.694 -12.901 -28.492 1.00 85.12 403 ALA A C 1
ATOM 3026 O O . ALA A 1 403 ? 19.606 -12.347 -28.675 1.00 85.12 403 ALA A O 1
ATOM 3027 N N . VAL A 1 404 ? 21.243 -13.722 -29.386 1.00 87.56 404 VAL A N 1
ATOM 3028 C CA . VAL A 1 404 ? 20.579 -14.144 -30.623 1.00 87.56 404 VAL A CA 1
ATOM 3029 C C . VAL A 1 404 ? 19.882 -15.479 -30.377 1.00 87.56 404 VAL A C 1
ATOM 3031 O O . VAL A 1 404 ? 20.463 -16.402 -29.810 1.00 87.56 404 VAL A O 1
ATOM 3034 N N . GLU A 1 405 ? 18.625 -15.595 -30.802 1.00 86.94 405 GLU A N 1
ATOM 3035 C CA . GLU A 1 405 ? 17.902 -16.866 -30.756 1.00 86.94 405 GLU A CA 1
ATOM 3036 C C . GLU A 1 405 ? 18.375 -17.760 -31.907 1.00 86.94 405 GLU A C 1
ATOM 3038 O O . GLU A 1 405 ? 18.075 -17.511 -33.073 1.00 86.94 405 GLU A O 1
ATOM 3043 N N . SER A 1 406 ? 19.145 -18.794 -31.575 1.00 89.62 406 SER A N 1
ATOM 3044 C CA . SER A 1 406 ? 19.706 -19.753 -32.525 1.00 89.62 406 SER A CA 1
ATOM 3045 C C . SER A 1 406 ? 19.719 -21.157 -31.906 1.00 89.62 406 SER A C 1
ATOM 3047 O O . SER A 1 406 ? 19.765 -21.288 -30.679 1.00 89.62 406 SER A O 1
ATOM 3049 N N . PRO A 1 407 ? 19.670 -22.232 -32.719 1.00 88.38 407 PRO A N 1
ATOM 3050 C CA . PRO A 1 407 ? 19.925 -23.593 -32.248 1.00 88.38 407 PRO A CA 1
ATOM 3051 C C . PRO A 1 407 ? 21.273 -23.764 -31.538 1.00 88.38 407 PRO A C 1
ATOM 3053 O O . PRO A 1 407 ? 21.393 -24.666 -30.708 1.00 88.38 407 PRO A O 1
ATOM 3056 N N . GLU A 1 408 ? 22.255 -22.932 -31.891 1.00 90.88 408 GLU A N 1
ATOM 3057 C CA . GLU A 1 408 ? 23.594 -22.857 -31.302 1.00 90.88 408 GLU A CA 1
ATOM 3058 C C . GLU A 1 408 ? 23.757 -21.570 -30.492 1.00 90.88 408 GLU A C 1
ATOM 3060 O O . GLU A 1 408 ? 23.116 -20.556 -30.771 1.00 90.88 408 GLU A O 1
ATOM 3065 N N . VAL A 1 409 ? 24.643 -21.587 -29.496 1.00 93.12 409 VAL A N 1
ATOM 3066 C CA . VAL A 1 409 ? 24.897 -20.415 -28.650 1.00 93.12 409 VAL A CA 1
ATOM 3067 C C . VAL A 1 409 ? 25.902 -19.495 -29.344 1.00 93.12 409 VAL A C 1
ATOM 3069 O O . VAL A 1 409 ? 27.112 -19.669 -29.211 1.00 93.12 409 VAL A O 1
ATOM 3072 N N . LEU A 1 410 ? 25.389 -18.530 -30.106 1.00 93.56 410 LEU A N 1
ATOM 3073 C CA . LEU A 1 410 ? 26.185 -17.638 -30.950 1.00 93.56 410 LEU A CA 1
ATOM 3074 C C . LEU A 1 410 ? 26.143 -16.188 -30.460 1.00 93.56 410 LEU A C 1
ATOM 3076 O O . LEU A 1 410 ? 25.121 -15.721 -29.949 1.00 93.56 410 LEU A O 1
ATOM 3080 N N . TYR A 1 411 ? 27.224 -15.458 -30.727 1.00 94.75 411 TYR A N 1
ATOM 3081 C CA . TYR A 1 411 ? 27.201 -14.004 -30.816 1.00 94.75 411 TYR A CA 1
ATOM 3082 C C . TYR A 1 411 ? 27.275 -13.541 -32.263 1.00 94.75 411 TYR A C 1
ATOM 3084 O O . TYR A 1 411 ? 27.819 -14.221 -33.134 1.00 94.75 411 TYR A O 1
ATOM 3092 N N . MET A 1 412 ? 26.703 -12.362 -32.495 1.00 93.44 412 MET A N 1
ATOM 3093 C CA . MET A 1 412 ? 26.694 -11.693 -33.783 1.00 93.44 412 MET A CA 1
ATOM 3094 C C . MET A 1 412 ? 27.365 -10.331 -33.647 1.00 93.44 412 MET A C 1
ATOM 3096 O O . MET A 1 412 ? 26.937 -9.533 -32.812 1.00 93.44 412 MET A O 1
ATOM 3100 N N . ASP A 1 413 ? 28.339 -10.045 -34.508 1.00 93.69 413 ASP A N 1
ATOM 3101 C CA . ASP A 1 413 ? 28.933 -8.716 -34.630 1.00 93.69 413 ASP A CA 1
ATOM 3102 C C . ASP A 1 413 ? 28.760 -8.133 -36.038 1.00 93.69 413 ASP A C 1
ATOM 3104 O O . ASP A 1 413 ? 28.675 -8.838 -37.046 1.00 93.69 413 ASP A O 1
ATOM 3108 N N . ARG A 1 414 ? 28.653 -6.807 -36.078 1.00 90.19 414 ARG A N 1
ATOM 3109 C CA . ARG A 1 414 ? 28.592 -5.969 -37.276 1.00 90.19 414 ARG A CA 1
ATOM 3110 C C . ARG A 1 414 ? 29.208 -4.590 -37.010 1.00 90.19 414 ARG A C 1
ATOM 3112 O O . ARG A 1 414 ? 28.761 -3.601 -37.586 1.00 90.19 414 ARG A O 1
ATOM 3119 N N . ALA A 1 415 ? 30.110 -4.439 -36.048 1.00 73.00 415 ALA A N 1
ATOM 3120 C CA . ALA A 1 415 ? 30.528 -3.122 -35.578 1.00 73.00 415 ALA A CA 1
ATOM 3121 C C . ALA A 1 415 ? 31.324 -2.301 -36.623 1.00 73.00 415 ALA A C 1
ATOM 3123 O O . ALA A 1 415 ? 31.919 -2.845 -37.548 1.00 73.00 415 ALA A O 1
ATOM 3124 N N . PRO A 1 416 ? 31.333 -0.954 -36.523 1.00 59.19 416 PRO A N 1
ATOM 3125 C CA . PRO A 1 416 ? 30.338 -0.109 -35.856 1.00 59.19 416 PRO A CA 1
ATOM 3126 C C . PRO A 1 416 ? 29.098 0.167 -36.737 1.00 59.19 416 PRO A C 1
ATOM 3128 O O . PRO A 1 416 ? 28.098 0.687 -36.249 1.00 59.19 416 PRO A O 1
ATOM 3131 N N . LYS A 1 417 ? 29.138 -0.147 -38.042 1.00 74.50 417 LYS A N 1
ATOM 3132 C CA . LYS A 1 417 ? 28.034 0.112 -38.999 1.00 74.50 417 LYS A CA 1
ATOM 3133 C C . LYS A 1 417 ? 27.655 -1.093 -39.862 1.00 74.50 417 LYS A C 1
ATOM 3135 O O . LYS A 1 417 ? 26.703 -1.000 -40.634 1.00 74.50 417 LYS A O 1
ATOM 3140 N N . GLY A 1 418 ? 28.407 -2.186 -39.772 1.00 81.31 418 GLY A N 1
ATOM 3141 C CA . GLY A 1 418 ? 28.245 -3.381 -40.593 1.00 81.31 418 GLY A CA 1
ATOM 3142 C C . GLY A 1 418 ? 28.457 -3.046 -42.054 1.00 81.31 418 GLY A C 1
ATOM 3143 O O . GLY A 1 418 ? 27.695 -3.507 -42.899 1.00 81.31 418 GLY A O 1
ATOM 3144 N N . VAL A 1 419 ? 29.388 -2.127 -42.332 1.00 92.62 419 VAL A N 1
ATOM 3145 C CA . VAL A 1 419 ? 29.756 -1.669 -43.670 1.00 92.62 419 VAL A CA 1
ATOM 3146 C C . VAL A 1 419 ? 31.263 -1.502 -43.721 1.00 92.62 419 VAL A C 1
ATOM 3148 O O . VAL A 1 419 ? 31.818 -0.774 -42.901 1.00 92.62 419 VAL A O 1
ATOM 3151 N N . ALA A 1 420 ? 31.886 -2.131 -44.704 1.00 93.62 420 ALA A N 1
ATOM 3152 C CA . ALA A 1 420 ? 33.299 -2.004 -45.015 1.00 93.62 420 ALA A CA 1
ATOM 3153 C C . ALA A 1 420 ? 33.471 -1.615 -46.494 1.00 93.62 420 ALA A C 1
ATOM 3155 O O . ALA A 1 420 ? 32.502 -1.619 -47.263 1.00 93.62 420 ALA A O 1
ATOM 3156 N N . GLU A 1 421 ? 34.676 -1.202 -46.876 1.00 95.25 421 GLU A N 1
ATOM 3157 C CA . GLU A 1 421 ? 34.979 -0.668 -48.204 1.00 95.25 421 GLU A CA 1
ATOM 3158 C C . GLU A 1 421 ? 36.173 -1.404 -48.801 1.00 95.25 421 GLU A C 1
ATOM 3160 O O . GLU A 1 421 ? 37.237 -1.477 -48.189 1.00 95.25 421 GLU A O 1
ATOM 3165 N N . LEU A 1 422 ? 35.967 -1.966 -49.988 1.00 96.19 422 LEU A N 1
ATOM 3166 C CA . LEU A 1 422 ? 37.028 -2.506 -50.820 1.00 96.19 422 LEU A CA 1
ATOM 3167 C C . LEU A 1 422 ? 37.889 -1.356 -51.333 1.00 96.19 422 LEU A C 1
ATOM 3169 O O . LEU A 1 422 ? 37.357 -0.371 -51.850 1.00 96.19 422 LEU A O 1
ATOM 3173 N N . VAL A 1 423 ? 39.202 -1.525 -51.2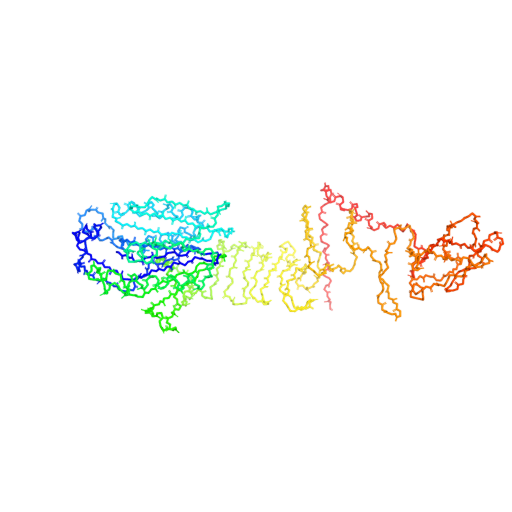36 1.00 95.25 423 VAL A N 1
ATOM 3174 C CA . VAL A 1 423 ? 40.201 -0.684 -51.888 1.00 95.25 423 VAL A CA 1
ATOM 3175 C C . VAL A 1 423 ? 40.971 -1.577 -52.849 1.00 95.25 423 VAL A C 1
ATOM 3177 O O . VAL A 1 423 ? 41.604 -2.544 -52.434 1.00 95.25 423 VAL A O 1
ATOM 3180 N N . ASN A 1 424 ? 40.885 -1.282 -54.145 1.00 94.12 424 ASN A N 1
ATOM 3181 C CA . ASN A 1 424 ? 41.461 -2.093 -55.219 1.00 94.12 424 ASN A CA 1
ATOM 3182 C C . ASN A 1 424 ? 41.031 -3.575 -55.164 1.00 94.12 424 ASN A C 1
ATOM 3184 O O . ASN A 1 424 ? 41.826 -4.475 -55.428 1.00 94.12 424 ASN A O 1
ATOM 3188 N N . GLY A 1 425 ? 39.765 -3.829 -54.829 1.00 94.31 425 GLY A N 1
ATOM 3189 C CA . GLY A 1 425 ? 39.179 -5.168 -54.787 1.00 94.31 425 GLY A CA 1
ATOM 3190 C C . GLY A 1 425 ? 39.401 -5.947 -53.489 1.00 94.31 425 GLY A C 1
ATOM 3191 O O . GLY A 1 425 ? 38.986 -7.100 -53.433 1.00 94.31 425 GLY A O 1
ATOM 3192 N N . GLU A 1 426 ? 39.997 -5.357 -52.447 1.00 95.69 426 GLU A N 1
ATOM 3193 C CA . GLU A 1 426 ? 40.266 -6.030 -51.166 1.00 95.69 426 GLU A CA 1
ATOM 3194 C C . GLU A 1 426 ? 39.872 -5.163 -49.962 1.00 95.69 426 GLU A C 1
ATOM 3196 O O . GLU A 1 426 ? 40.024 -3.942 -49.974 1.00 95.69 426 GLU A O 1
ATOM 3201 N N . CYS A 1 427 ? 39.365 -5.794 -48.903 1.00 95.38 427 CYS A N 1
ATOM 3202 C CA . CYS A 1 427 ? 39.108 -5.153 -47.621 1.00 95.38 427 CYS A CA 1
ATOM 3203 C C . CYS A 1 427 ? 39.472 -6.087 -46.467 1.00 95.38 427 CYS A C 1
ATOM 3205 O O . CYS A 1 427 ? 38.987 -7.217 -46.403 1.00 95.38 427 CYS A O 1
ATOM 3207 N N . ARG A 1 428 ? 40.269 -5.581 -45.525 1.00 95.62 428 ARG A N 1
ATOM 3208 C CA . ARG A 1 428 ? 40.526 -6.214 -44.230 1.00 95.62 428 ARG A CA 1
ATOM 3209 C C . ARG A 1 428 ? 39.600 -5.611 -43.179 1.00 95.62 428 ARG A C 1
ATOM 3211 O O . ARG A 1 428 ? 39.506 -4.389 -43.067 1.00 95.62 428 ARG A O 1
ATOM 3218 N N . VAL A 1 429 ? 38.954 -6.467 -42.397 1.00 94.38 429 VAL A N 1
ATOM 3219 C CA . VAL A 1 429 ? 38.116 -6.075 -41.261 1.00 94.38 429 VAL A CA 1
ATOM 3220 C C . VAL A 1 429 ? 38.765 -6.594 -39.986 1.00 94.38 429 VAL A C 1
ATOM 3222 O O . VAL A 1 429 ? 38.793 -7.802 -39.761 1.00 94.38 429 VAL A O 1
ATOM 3225 N N . ASP A 1 430 ? 39.293 -5.686 -39.167 1.00 94.88 430 ASP A N 1
ATOM 3226 C CA . ASP A 1 430 ? 39.794 -6.011 -37.830 1.00 94.88 430 ASP A CA 1
ATOM 3227 C C . ASP A 1 430 ? 38.629 -6.066 -36.830 1.00 94.88 430 ASP A C 1
ATOM 3229 O O . ASP A 1 430 ? 37.732 -5.217 -36.846 1.00 94.88 430 ASP A O 1
ATOM 3233 N N . LEU A 1 431 ? 38.641 -7.084 -35.972 1.00 94.81 431 LEU A N 1
ATOM 3234 C CA . LEU A 1 431 ? 37.609 -7.334 -34.970 1.00 94.81 431 LEU A CA 1
ATOM 3235 C C . LEU A 1 431 ? 37.934 -6.619 -33.658 1.00 94.81 431 LEU A C 1
ATOM 3237 O O . LEU A 1 431 ? 39.099 -6.422 -33.310 1.00 94.81 431 LEU A O 1
ATOM 3241 N N . ASP A 1 432 ? 36.893 -6.254 -32.909 1.00 94.69 432 ASP A N 1
ATOM 3242 C CA . ASP A 1 432 ? 37.056 -5.653 -31.586 1.00 94.69 432 ASP A CA 1
ATOM 3243 C C . ASP A 1 432 ? 37.736 -6.661 -30.634 1.00 94.69 432 ASP A C 1
ATOM 3245 O O . ASP A 1 432 ? 37.192 -7.753 -30.422 1.00 94.69 432 ASP A O 1
ATOM 3249 N N . PRO A 1 433 ? 38.892 -6.324 -30.028 1.00 95.00 433 PRO A N 1
ATOM 3250 C CA . PRO A 1 433 ? 39.560 -7.193 -29.063 1.00 95.00 433 PRO A CA 1
ATOM 3251 C C . PRO A 1 433 ? 38.650 -7.654 -27.919 1.00 95.00 433 PRO A C 1
ATOM 3253 O O . PRO A 1 433 ? 38.762 -8.791 -27.472 1.00 95.00 433 PRO A O 1
ATOM 3256 N N . LEU A 1 434 ? 37.713 -6.810 -27.478 1.00 95.06 434 LEU A N 1
ATOM 3257 C CA . LEU A 1 434 ? 36.773 -7.149 -26.415 1.00 95.06 434 LEU A CA 1
ATOM 3258 C C . LEU A 1 434 ? 35.722 -8.168 -26.882 1.00 95.06 434 LEU A C 1
ATOM 3260 O O . LEU A 1 434 ? 35.321 -9.047 -26.118 1.00 95.06 434 LEU A O 1
ATOM 3264 N N . PHE A 1 435 ? 35.301 -8.093 -28.149 1.00 95.19 435 PHE A N 1
ATOM 3265 C CA . PHE A 1 435 ? 34.412 -9.090 -28.750 1.00 95.19 435 PHE A CA 1
ATOM 3266 C C . PHE A 1 435 ? 35.111 -10.447 -28.896 1.00 95.19 435 PHE A C 1
ATOM 3268 O O . PHE A 1 435 ? 34.509 -11.477 -28.591 1.00 95.19 435 PHE A O 1
ATOM 3275 N N . LEU A 1 436 ? 36.393 -10.449 -29.280 1.00 96.38 436 LEU A N 1
ATOM 3276 C CA . LEU A 1 436 ? 37.210 -11.664 -29.384 1.00 96.38 436 LEU A CA 1
ATOM 3277 C C . LEU A 1 436 ? 37.312 -12.421 -28.051 1.00 96.38 436 LEU A C 1
ATOM 3279 O O . LEU A 1 436 ? 37.330 -13.649 -28.044 1.00 96.38 436 LEU A O 1
ATOM 3283 N N . GLU A 1 437 ? 37.307 -11.722 -26.913 1.00 96.75 437 GLU A N 1
ATOM 3284 C CA . GLU A 1 437 ? 37.300 -12.362 -25.591 1.00 96.75 437 GLU A CA 1
ATOM 3285 C C . GLU A 1 437 ? 35.995 -13.110 -25.263 1.00 96.75 437 GLU A C 1
ATOM 3287 O O . GLU A 1 437 ? 35.993 -13.961 -24.365 1.00 96.75 437 GLU A O 1
ATOM 3292 N N . CYS A 1 438 ? 34.907 -12.815 -25.984 1.00 96.56 438 CYS A N 1
ATOM 3293 C CA . CYS A 1 438 ? 33.562 -13.354 -25.762 1.00 96.56 438 CYS A CA 1
ATOM 3294 C C . CYS A 1 438 ? 33.225 -14.558 -26.663 1.00 96.56 438 CYS A C 1
ATOM 3296 O O . CYS A 1 438 ? 32.225 -15.246 -26.433 1.00 96.56 438 CYS A O 1
ATOM 3298 N N . ILE A 1 439 ? 34.040 -14.832 -27.682 1.00 96.25 439 ILE A N 1
ATOM 3299 C CA . ILE A 1 439 ? 33.807 -15.890 -28.674 1.00 96.25 439 ILE A CA 1
ATOM 3300 C C . ILE A 1 439 ? 34.929 -16.930 -28.659 1.00 96.25 439 ILE A C 1
ATOM 3302 O O . ILE A 1 439 ? 36.007 -16.712 -28.109 1.00 96.25 439 ILE A O 1
ATOM 3306 N N . ILE A 1 440 ? 34.665 -18.098 -29.238 1.00 96.25 440 ILE A N 1
ATOM 3307 C CA . ILE A 1 440 ? 35.697 -19.106 -29.497 1.00 96.25 440 ILE A CA 1
ATOM 3308 C C . ILE A 1 440 ? 36.468 -18.691 -30.762 1.00 96.25 440 ILE A C 1
ATOM 3310 O O . ILE A 1 440 ? 35.822 -18.280 -31.732 1.00 96.25 440 ILE A O 1
ATOM 3314 N N . PRO A 1 441 ? 37.815 -18.774 -30.777 1.00 95.75 441 PRO A N 1
ATOM 3315 C CA . PRO A 1 441 ? 38.609 -18.522 -31.977 1.00 95.75 441 PRO A CA 1
ATOM 3316 C C . PRO A 1 441 ? 38.165 -19.375 -33.169 1.00 95.75 441 PRO A C 1
ATOM 3318 O O . PRO A 1 441 ? 37.655 -20.482 -32.995 1.00 95.75 441 PRO A O 1
ATOM 3321 N N . ASN A 1 442 ? 38.376 -18.861 -34.379 1.00 96.12 442 ASN A N 1
ATOM 3322 C CA . ASN A 1 442 ? 38.070 -19.589 -35.605 1.00 96.12 442 ASN A CA 1
ATOM 3323 C C . ASN A 1 442 ? 38.863 -20.909 -35.668 1.00 96.12 442 ASN A C 1
ATOM 3325 O O . ASN A 1 442 ? 40.088 -20.902 -35.555 1.00 96.12 442 ASN A O 1
ATOM 3329 N N . SER A 1 443 ? 38.175 -22.033 -35.869 1.00 94.38 443 SER A N 1
ATOM 3330 C CA . SER A 1 443 ? 38.785 -23.354 -36.084 1.00 94.38 443 SER A CA 1
ATOM 3331 C C . SER A 1 443 ? 37.900 -24.216 -36.987 1.00 94.38 443 SER A C 1
ATOM 3333 O O . SER A 1 443 ? 36.789 -23.812 -37.330 1.00 94.38 443 SER A O 1
ATOM 3335 N N . GLU A 1 444 ? 38.357 -25.414 -37.364 1.00 91.94 444 GLU A N 1
ATOM 3336 C CA . GLU A 1 444 ? 37.521 -26.361 -38.120 1.00 91.94 444 GLU A CA 1
ATOM 3337 C C . GLU A 1 444 ? 36.266 -26.787 -37.335 1.00 91.94 444 GLU A C 1
ATOM 3339 O O . GLU A 1 444 ? 35.206 -27.003 -37.922 1.00 91.94 444 GLU A O 1
ATOM 3344 N N . GLU A 1 445 ? 36.359 -26.882 -36.007 1.00 90.38 445 GLU A N 1
ATOM 3345 C CA . GLU A 1 445 ? 35.254 -27.269 -35.127 1.00 90.38 445 GLU A CA 1
ATOM 3346 C C . GLU A 1 445 ? 34.297 -26.115 -34.813 1.00 90.38 445 GLU A C 1
ATOM 3348 O O . GLU A 1 445 ? 33.105 -26.345 -34.594 1.00 90.38 445 GLU A O 1
ATOM 3353 N N . THR A 1 446 ? 34.802 -24.880 -34.766 1.00 93.75 446 THR A N 1
ATOM 3354 C CA . THR A 1 446 ? 34.007 -23.671 -34.505 1.00 93.75 446 THR A CA 1
ATOM 3355 C C . THR A 1 446 ? 34.301 -22.586 -35.540 1.00 93.75 446 THR A C 1
ATOM 3357 O O . THR A 1 446 ? 34.844 -21.533 -35.187 1.00 93.75 446 THR A O 1
ATOM 3360 N N . PRO A 1 447 ? 33.955 -22.816 -36.821 1.00 94.62 447 PRO A N 1
ATOM 3361 C CA . PRO A 1 447 ? 34.249 -21.860 -37.872 1.00 94.62 447 PRO A CA 1
ATOM 3362 C C . PRO A 1 447 ? 33.443 -20.581 -37.665 1.00 94.62 447 PRO A C 1
ATOM 3364 O O . PRO A 1 447 ? 32.239 -20.601 -37.378 1.00 94.62 447 PRO A O 1
ATOM 3367 N N . TRP A 1 448 ? 34.111 -19.449 -37.830 1.00 96.06 448 TRP A N 1
ATOM 3368 C CA . TRP A 1 448 ? 33.456 -18.156 -37.917 1.00 96.06 448 TRP A CA 1
ATOM 3369 C C . TRP A 1 448 ? 32.672 -18.075 -39.222 1.00 96.06 448 TRP A C 1
ATOM 3371 O O . TRP A 1 448 ? 33.198 -18.344 -40.297 1.00 96.06 448 TRP A O 1
ATOM 3381 N N . ASN A 1 449 ? 31.402 -17.687 -39.135 1.00 94.56 449 ASN A N 1
ATOM 3382 C CA . ASN A 1 449 ? 30.556 -17.531 -40.311 1.00 94.56 449 ASN A CA 1
ATOM 3383 C C . ASN A 1 449 ? 30.449 -16.048 -40.657 1.00 94.56 449 ASN A C 1
ATOM 3385 O O . ASN A 1 449 ? 29.843 -15.272 -39.913 1.00 94.56 449 ASN A O 1
ATOM 3389 N N . ILE A 1 450 ? 31.025 -15.664 -41.795 1.00 95.25 450 ILE A N 1
ATOM 3390 C CA . ILE A 1 450 ? 31.024 -14.285 -42.282 1.00 95.25 450 ILE A CA 1
ATOM 3391 C C . ILE A 1 450 ? 30.033 -14.167 -43.438 1.00 95.25 450 ILE A C 1
ATOM 3393 O O . ILE A 1 450 ? 30.166 -14.815 -44.473 1.00 95.25 450 ILE A O 1
ATOM 3397 N N . ILE A 1 451 ? 29.022 -13.318 -43.267 1.00 95.00 451 ILE A N 1
ATOM 3398 C CA . ILE A 1 451 ? 27.997 -13.066 -44.280 1.00 95.00 451 ILE A CA 1
ATOM 3399 C C . ILE A 1 451 ? 28.225 -11.676 -44.851 1.00 95.00 451 ILE A C 1
ATOM 3401 O O . ILE A 1 451 ? 28.089 -10.685 -44.134 1.00 95.00 451 ILE A O 1
ATOM 3405 N N . CYS A 1 452 ? 28.522 -11.595 -46.148 1.00 94.75 452 CYS A N 1
ATOM 3406 C CA . CYS A 1 452 ? 28.733 -10.331 -46.844 1.00 94.75 452 CYS A CA 1
ATOM 3407 C C . CYS A 1 452 ? 27.636 -10.037 -47.874 1.00 94.75 452 CYS A C 1
ATOM 3409 O O . CYS A 1 452 ? 27.134 -10.927 -48.556 1.00 94.75 452 CYS A O 1
ATOM 3411 N N . THR A 1 453 ? 27.267 -8.764 -48.016 1.00 96.12 453 THR A N 1
ATOM 3412 C CA . THR A 1 453 ? 26.323 -8.291 -49.039 1.00 96.12 453 THR A CA 1
ATOM 3413 C C . THR A 1 453 ? 26.911 -7.084 -49.770 1.00 96.12 453 THR A C 1
ATOM 3415 O O . THR A 1 453 ? 27.071 -6.027 -49.147 1.00 96.12 453 THR A O 1
ATOM 3418 N N . PRO A 1 454 ? 27.240 -7.196 -51.070 1.00 96.25 454 PRO A N 1
ATOM 3419 C CA . PRO A 1 454 ? 27.783 -6.081 -51.839 1.00 96.25 454 PRO A CA 1
ATOM 3420 C C . PRO A 1 454 ? 26.756 -4.948 -51.973 1.00 96.25 454 PRO A C 1
ATOM 3422 O O . PRO A 1 454 ? 25.556 -5.186 -52.108 1.00 96.25 454 PRO A O 1
ATOM 3425 N N . LYS A 1 455 ? 27.222 -3.694 -51.954 1.00 95.12 455 LYS A N 1
ATOM 3426 C CA . LYS A 1 455 ? 26.417 -2.489 -52.244 1.00 95.12 455 LYS A CA 1
ATOM 3427 C C . LYS A 1 455 ? 26.759 -1.922 -53.621 1.00 95.12 455 LYS A C 1
ATOM 3429 O O . LYS A 1 455 ? 26.914 -0.715 -53.789 1.00 95.12 455 LYS A O 1
ATOM 3434 N N . GLY A 1 456 ? 26.909 -2.812 -54.594 1.00 92.62 456 GLY A N 1
ATOM 3435 C CA . GLY A 1 456 ? 27.228 -2.497 -55.978 1.00 92.62 456 GLY A CA 1
ATOM 3436 C C . GLY A 1 456 ? 27.218 -3.757 -56.847 1.00 92.62 456 GLY A C 1
ATOM 3437 O O . GLY A 1 456 ? 26.982 -4.849 -56.330 1.00 92.62 456 GLY A O 1
ATOM 3438 N N . PRO A 1 457 ? 27.444 -3.614 -58.162 1.00 92.88 457 PRO A N 1
ATOM 3439 C CA . PRO A 1 457 ? 27.427 -4.720 -59.116 1.00 92.88 457 PRO A CA 1
ATOM 3440 C C . PRO A 1 457 ? 28.769 -5.470 -59.118 1.00 92.88 457 PRO A C 1
ATOM 3442 O O . PRO A 1 457 ? 29.484 -5.468 -60.114 1.00 92.88 457 PRO A O 1
ATOM 3445 N N . PHE A 1 458 ? 29.124 -6.058 -57.981 1.00 93.88 458 PHE A N 1
ATOM 3446 C CA . PHE A 1 458 ? 30.310 -6.896 -57.807 1.00 93.88 458 PHE A CA 1
ATOM 3447 C C . PHE A 1 458 ? 29.986 -8.046 -56.856 1.00 93.88 458 PHE A C 1
ATOM 3449 O O . PHE A 1 458 ? 29.008 -7.989 -56.103 1.00 93.88 458 PHE A O 1
ATOM 3456 N N . THR A 1 459 ? 30.795 -9.094 -56.890 1.00 95.31 459 THR A N 1
ATOM 3457 C CA . THR A 1 459 ? 30.614 -10.300 -56.080 1.00 95.31 459 THR A CA 1
ATOM 3458 C C . THR A 1 459 ? 31.756 -10.451 -55.091 1.00 95.31 459 THR A C 1
ATOM 3460 O O . THR A 1 459 ? 32.886 -10.061 -55.362 1.00 95.31 459 THR A O 1
ATOM 3463 N N . LEU A 1 460 ? 31.447 -10.973 -53.905 1.00 95.81 460 LEU A N 1
ATOM 3464 C CA . LEU A 1 460 ? 32.370 -11.018 -52.775 1.00 95.81 460 LEU A CA 1
ATOM 3465 C C . LEU A 1 460 ? 32.698 -12.455 -52.406 1.00 95.81 460 LEU A C 1
ATOM 3467 O O . LEU A 1 460 ? 31.814 -13.311 -52.430 1.00 95.81 460 LEU A O 1
ATOM 3471 N N . TYR A 1 461 ? 33.933 -12.680 -51.979 1.00 93.44 461 TYR A N 1
ATOM 3472 C CA . TYR A 1 461 ? 34.360 -13.928 -51.368 1.00 93.44 461 TYR A CA 1
ATOM 3473 C C . TYR A 1 461 ? 35.332 -13.654 -50.220 1.00 93.44 461 TYR A C 1
ATOM 3475 O O . TYR A 1 461 ? 36.087 -12.680 -50.228 1.00 93.44 461 TYR A O 1
ATOM 3483 N N . GLU A 1 462 ? 35.275 -14.509 -49.207 1.00 93.00 462 GLU A N 1
ATOM 3484 C CA . GLU A 1 462 ? 36.252 -14.546 -48.125 1.00 93.00 462 GLU A CA 1
ATOM 3485 C C . GLU A 1 462 ? 37.550 -15.171 -48.645 1.00 93.00 462 GLU A C 1
ATOM 3487 O O . GLU A 1 462 ? 37.521 -16.179 -49.354 1.00 93.00 462 GLU A O 1
ATOM 3492 N N . THR A 1 463 ? 38.689 -14.564 -48.314 1.00 92.88 463 THR A N 1
ATOM 3493 C CA . THR A 1 463 ? 40.007 -15.114 -48.666 1.00 92.88 463 THR A CA 1
ATOM 3494 C C . THR A 1 463 ? 40.829 -15.559 -47.478 1.00 92.88 463 THR A C 1
ATOM 3496 O O . THR A 1 463 ? 41.753 -16.346 -47.659 1.00 92.88 463 THR A O 1
ATOM 3499 N N . GLU A 1 464 ? 40.547 -15.018 -46.295 1.00 95.25 464 GLU A N 1
ATOM 3500 C CA . GLU A 1 464 ? 41.327 -15.284 -45.093 1.00 95.25 464 GLU A CA 1
ATOM 3501 C C . GLU A 1 464 ? 40.520 -14.955 -43.835 1.00 95.25 464 GLU A C 1
ATOM 3503 O O . GLU A 1 464 ? 39.903 -13.888 -43.759 1.00 95.25 464 GLU A O 1
ATOM 3508 N N . ILE A 1 465 ? 40.600 -15.828 -42.830 1.00 96.00 465 ILE A N 1
ATOM 3509 C CA . ILE A 1 465 ? 40.186 -15.555 -41.452 1.00 96.00 465 ILE A CA 1
ATOM 3510 C C . ILE A 1 465 ? 41.411 -15.755 -40.563 1.00 96.00 465 ILE A C 1
ATOM 3512 O O . ILE A 1 465 ? 41.921 -16.869 -40.445 1.00 96.00 465 ILE A O 1
ATOM 3516 N N . GLY A 1 466 ? 41.885 -14.667 -39.962 1.00 95.38 466 GLY A N 1
ATOM 3517 C CA . GLY A 1 466 ? 42.940 -14.682 -38.954 1.00 95.38 466 GLY A CA 1
ATOM 3518 C C . GLY A 1 466 ? 42.374 -14.636 -37.533 1.00 95.38 466 GLY A C 1
ATOM 3519 O O . GLY A 1 466 ? 41.166 -14.547 -37.325 1.00 95.38 466 GLY A O 1
ATOM 3520 N N . ASP A 1 467 ? 43.263 -14.620 -36.539 1.00 95.81 467 ASP A N 1
ATOM 3521 C CA . ASP A 1 467 ? 42.879 -14.635 -35.116 1.00 95.81 467 ASP A CA 1
ATOM 3522 C C . ASP A 1 467 ? 42.130 -13.371 -34.664 1.00 95.81 467 ASP A C 1
ATOM 3524 O O . ASP A 1 467 ? 41.405 -13.387 -33.670 1.00 95.81 467 ASP A O 1
ATOM 3528 N N . THR A 1 468 ? 42.329 -12.254 -35.369 1.00 96.25 468 THR A N 1
ATOM 3529 C CA . THR A 1 468 ? 41.789 -10.938 -34.992 1.00 96.25 468 THR A CA 1
ATOM 3530 C C . THR A 1 468 ? 41.125 -10.190 -36.147 1.00 96.25 468 THR A C 1
ATOM 3532 O O . THR A 1 468 ? 40.747 -9.030 -35.989 1.00 96.25 468 THR A O 1
ATOM 3535 N N . TYR A 1 469 ? 41.001 -10.811 -37.322 1.00 95.56 469 TYR A N 1
ATOM 3536 C CA . TYR A 1 469 ? 40.513 -10.152 -38.533 1.00 95.56 469 TYR A CA 1
ATOM 3537 C C . TYR A 1 469 ? 40.026 -11.153 -39.580 1.00 95.56 469 TYR A C 1
ATOM 3539 O O . TYR A 1 469 ? 40.300 -12.347 -39.495 1.00 95.56 469 TYR A O 1
ATOM 3547 N N . PHE A 1 470 ? 39.381 -10.645 -40.624 1.00 96.38 470 PHE A N 1
ATOM 3548 C CA . PHE A 1 470 ? 39.138 -11.389 -41.859 1.00 96.38 470 PHE A CA 1
ATOM 3549 C C . PHE A 1 470 ? 39.340 -10.501 -43.094 1.00 96.38 470 PHE A C 1
ATOM 3551 O O . PHE A 1 470 ? 39.301 -9.269 -43.002 1.00 96.38 470 PHE A O 1
ATOM 3558 N N . ILE A 1 471 ? 39.577 -11.120 -44.252 1.00 96.69 471 ILE A N 1
ATOM 3559 C CA . ILE A 1 471 ? 39.786 -10.437 -45.536 1.00 96.69 471 ILE A CA 1
ATOM 3560 C C . ILE A 1 471 ? 38.705 -10.856 -46.530 1.00 96.69 471 ILE A C 1
ATOM 3562 O O . ILE A 1 471 ? 38.492 -12.042 -46.785 1.00 96.69 471 ILE A O 1
ATOM 3566 N N . ILE A 1 472 ? 38.056 -9.854 -47.121 1.00 96.06 472 ILE A N 1
ATOM 3567 C CA . ILE A 1 472 ? 37.063 -10.000 -48.184 1.00 96.06 472 ILE A CA 1
ATOM 3568 C C . ILE A 1 472 ? 37.633 -9.431 -49.479 1.00 96.06 472 ILE A C 1
ATOM 3570 O O . ILE A 1 472 ? 38.169 -8.319 -49.490 1.00 96.06 472 ILE A O 1
ATOM 3574 N N . LYS A 1 473 ? 37.464 -10.163 -50.582 1.00 96.00 473 LYS A N 1
ATOM 3575 C CA . LYS A 1 473 ? 37.832 -9.706 -51.923 1.00 96.00 473 LYS A CA 1
ATOM 3576 C C . LYS A 1 473 ? 36.652 -9.699 -52.877 1.00 96.00 473 LYS A C 1
ATOM 3578 O O . LYS A 1 473 ? 35.646 -10.374 -52.668 1.00 96.00 473 LYS A O 1
ATOM 3583 N N . SER A 1 474 ? 36.808 -8.909 -53.929 1.00 96.12 474 SER A N 1
ATOM 3584 C CA . SER A 1 474 ? 35.926 -8.866 -55.089 1.00 96.12 474 SER A CA 1
ATOM 3585 C C . SER A 1 474 ? 36.428 -9.818 -56.172 1.00 96.12 474 SER A C 1
ATOM 3587 O O . SER A 1 474 ? 37.634 -9.883 -56.416 1.00 96.12 474 SER A O 1
ATOM 3589 N N . HIS A 1 475 ? 35.531 -10.548 -56.840 1.00 93.38 475 HIS A N 1
ATOM 3590 C CA . HIS A 1 475 ? 35.915 -11.316 -58.035 1.00 93.38 475 HIS A CA 1
ATOM 3591 C C . HIS A 1 475 ? 36.265 -10.394 -59.209 1.00 93.38 475 HIS A C 1
ATOM 3593 O O . HIS A 1 475 ? 37.048 -10.757 -60.087 1.00 93.38 475 HIS A O 1
ATOM 3599 N N . GLU A 1 476 ? 35.693 -9.195 -59.220 1.00 92.69 476 GLU A N 1
ATOM 3600 C CA . GLU A 1 476 ? 35.991 -8.145 -60.173 1.00 92.69 476 GLU A CA 1
ATOM 3601 C C . GLU A 1 476 ? 37.239 -7.364 -59.715 1.00 92.69 476 GLU A C 1
ATOM 3603 O O . GLU A 1 476 ? 37.267 -6.876 -58.576 1.00 92.69 476 GLU A O 1
ATOM 3608 N N . PRO A 1 477 ? 38.272 -7.233 -60.568 1.00 86.25 477 PRO A N 1
ATOM 3609 C CA . PRO A 1 477 ? 39.522 -6.575 -60.202 1.00 86.25 477 PRO A CA 1
ATOM 3610 C C . PRO A 1 477 ? 39.331 -5.066 -60.007 1.00 86.25 477 PRO A C 1
ATOM 3612 O O . PRO A 1 477 ? 38.487 -4.448 -60.653 1.00 86.25 477 PRO A O 1
ATOM 3615 N N . GLU A 1 478 ? 40.150 -4.472 -59.134 1.00 88.88 478 GLU A N 1
ATOM 3616 C CA . GLU A 1 478 ? 40.261 -3.013 -58.939 1.00 88.88 478 GLU A CA 1
ATOM 3617 C C . GLU A 1 478 ? 38.958 -2.300 -58.512 1.00 88.88 478 GLU A C 1
ATOM 3619 O O . GLU A 1 478 ? 38.854 -1.074 -58.580 1.00 88.88 478 GLU A O 1
ATOM 3624 N N . ILE A 1 479 ? 37.961 -3.041 -58.015 1.00 92.69 479 ILE A N 1
ATOM 3625 C CA . ILE A 1 479 ? 36.721 -2.449 -57.505 1.00 92.69 479 ILE A CA 1
ATOM 3626 C C . ILE A 1 479 ? 36.978 -1.688 -56.206 1.00 92.69 479 ILE A C 1
ATOM 3628 O O . ILE A 1 479 ? 37.447 -2.245 -55.214 1.00 92.69 479 ILE A O 1
ATOM 3632 N N . ASN A 1 480 ? 36.561 -0.424 -56.194 1.00 94.50 480 ASN A N 1
ATOM 3633 C CA . ASN A 1 480 ? 36.356 0.347 -54.975 1.00 94.50 480 ASN A CA 1
ATOM 3634 C C . ASN A 1 480 ? 34.854 0.388 -54.686 1.00 94.50 480 ASN A C 1
ATOM 3636 O O . ASN A 1 480 ? 34.082 0.985 -55.440 1.00 94.50 480 ASN A O 1
ATOM 3640 N N . GLY A 1 481 ? 34.417 -0.298 -53.633 1.00 92.88 481 GLY A N 1
ATOM 3641 C CA . GLY A 1 481 ? 32.998 -0.546 -53.399 1.00 92.88 481 GLY A CA 1
ATOM 3642 C C . GLY A 1 481 ? 32.693 -0.907 -51.955 1.00 92.88 481 GLY A C 1
ATOM 3643 O O . GLY A 1 481 ? 33.511 -1.498 -51.259 1.00 92.88 481 GLY A O 1
ATOM 3644 N N . LYS A 1 482 ? 31.494 -0.556 -51.487 1.00 95.75 482 LYS A N 1
ATOM 3645 C CA . LYS A 1 482 ? 31.066 -0.831 -50.109 1.00 95.75 482 LYS A CA 1
ATOM 3646 C C . LYS A 1 482 ? 30.307 -2.142 -50.024 1.00 95.75 482 LYS A C 1
ATOM 3648 O O . LYS A 1 482 ? 29.524 -2.462 -50.910 1.00 95.75 482 LYS A O 1
ATOM 3653 N N . PHE A 1 483 ? 30.453 -2.856 -48.923 1.00 95.44 483 PHE A N 1
ATOM 3654 C CA . PHE A 1 483 ? 29.664 -4.048 -48.634 1.00 95.44 483 PHE A CA 1
ATOM 3655 C C . PHE A 1 483 ? 29.246 -4.060 -47.177 1.00 95.44 483 PHE A C 1
ATOM 3657 O O . PHE A 1 483 ? 29.892 -3.437 -46.339 1.00 95.44 483 PHE A O 1
ATOM 3664 N N . SER A 1 484 ? 28.141 -4.735 -46.882 1.00 96.38 484 SER A 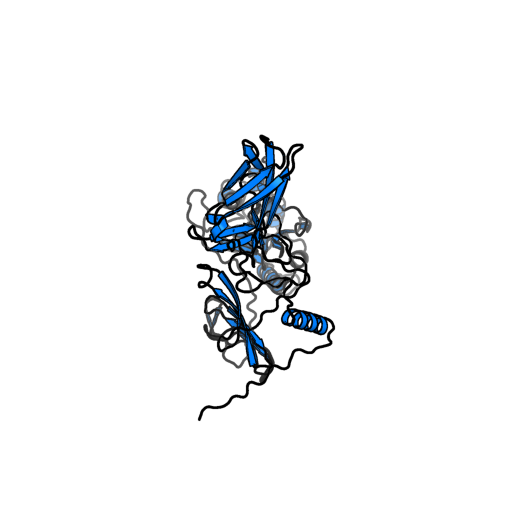N 1
ATOM 3665 C CA . SER A 1 484 ? 27.754 -5.032 -45.511 1.00 96.38 484 SER A CA 1
ATOM 3666 C C . SER A 1 484 ? 28.296 -6.376 -45.064 1.00 96.38 484 SER A C 1
ATOM 3668 O O . SER A 1 484 ? 28.405 -7.275 -45.891 1.00 96.38 484 SER A O 1
ATOM 3670 N N . TRP A 1 485 ? 28.622 -6.508 -43.779 1.00 95.62 485 TRP A N 1
ATOM 3671 C CA . TRP A 1 485 ? 29.123 -7.750 -43.198 1.00 95.62 485 TRP A CA 1
ATOM 3672 C C . TRP A 1 485 ? 28.468 -8.048 -41.849 1.00 95.62 485 TRP A C 1
ATOM 3674 O O . TRP A 1 485 ? 28.052 -7.132 -41.133 1.00 95.62 485 TRP A O 1
ATOM 3684 N N . VAL A 1 486 ? 28.375 -9.338 -41.537 1.00 95.75 486 VAL A N 1
ATOM 3685 C CA . VAL A 1 486 ? 27.970 -9.878 -40.239 1.00 95.75 486 VAL A CA 1
ATOM 3686 C C . VAL A 1 486 ? 28.884 -11.053 -39.912 1.00 95.75 486 VAL A C 1
ATOM 3688 O O . VAL A 1 486 ? 29.053 -11.934 -40.752 1.00 95.75 486 VAL A O 1
ATOM 3691 N N . LEU A 1 487 ? 29.444 -11.066 -38.705 1.00 95.06 487 LEU A N 1
ATOM 3692 C CA . LEU A 1 487 ? 30.187 -12.193 -38.148 1.00 95.06 487 LEU A CA 1
ATOM 3693 C C . LEU A 1 487 ? 29.292 -12.942 -37.159 1.00 95.06 487 LEU A C 1
ATOM 3695 O O . LEU A 1 487 ? 28.748 -12.331 -36.241 1.00 95.06 487 LEU A O 1
ATOM 3699 N N . LEU A 1 488 ? 29.165 -14.255 -37.327 1.00 95.31 488 LEU A N 1
ATOM 3700 C CA . LEU A 1 488 ? 28.554 -15.167 -36.363 1.00 95.31 488 LEU A CA 1
ATOM 3701 C C . LEU A 1 488 ? 29.631 -16.102 -35.811 1.00 95.31 488 LEU A C 1
ATOM 3703 O O . LEU A 1 488 ? 30.290 -16.808 -36.576 1.00 95.31 488 LEU A O 1
ATOM 3707 N N . ALA A 1 489 ? 29.783 -16.126 -34.490 1.00 95.62 489 ALA A N 1
ATOM 3708 C CA . ALA A 1 489 ? 30.770 -16.961 -33.814 1.00 95.62 489 ALA A CA 1
ATOM 3709 C C . ALA A 1 489 ? 30.187 -17.604 -32.551 1.00 95.62 489 ALA A C 1
ATOM 3711 O O . ALA A 1 489 ? 29.313 -17.037 -31.889 1.00 95.62 489 ALA A O 1
ATOM 3712 N N . VAL A 1 490 ? 30.667 -18.805 -32.222 1.00 95.25 490 VAL A N 1
ATOM 3713 C CA . VAL A 1 490 ? 30.229 -19.546 -31.034 1.00 95.25 490 VAL A CA 1
ATOM 3714 C C . VAL A 1 490 ? 30.693 -18.819 -29.778 1.00 95.25 490 VAL A C 1
ATOM 3716 O O . VAL A 1 490 ? 31.852 -18.420 -29.670 1.00 95.25 490 VAL A O 1
ATOM 3719 N N . ARG A 1 491 ? 29.785 -18.661 -28.813 1.00 94.88 491 ARG A N 1
ATOM 3720 C CA . ARG A 1 491 ? 30.080 -18.077 -27.503 1.00 94.88 491 ARG A CA 1
ATOM 3721 C C . ARG A 1 491 ? 31.180 -18.874 -26.798 1.00 94.88 491 ARG A C 1
ATOM 3723 O O . ARG A 1 491 ? 31.179 -20.109 -26.816 1.00 94.88 491 ARG A O 1
ATOM 3730 N N . LYS A 1 492 ? 32.091 -18.175 -26.121 1.00 93.38 492 LYS A N 1
ATOM 3731 C CA . LYS A 1 492 ? 33.155 -18.797 -25.326 1.00 93.38 492 LYS A CA 1
ATOM 3732 C C . LYS A 1 492 ? 32.592 -19.853 -24.367 1.00 93.38 492 LYS A C 1
ATOM 3734 O O . LYS A 1 492 ? 31.573 -19.640 -23.716 1.00 93.38 492 LYS A O 1
ATOM 3739 N N . ASN A 1 493 ? 33.267 -21.001 -24.288 1.00 91.50 493 ASN A N 1
ATOM 3740 C CA . ASN A 1 493 ? 32.884 -22.169 -23.478 1.00 91.50 493 ASN A CA 1
ATOM 3741 C C . ASN A 1 493 ? 31.557 -22.859 -23.867 1.00 91.50 493 ASN A C 1
ATOM 3743 O O . ASN A 1 493 ? 31.055 -23.668 -23.089 1.00 91.50 493 ASN A O 1
ATOM 3747 N N . MET A 1 494 ? 30.995 -22.583 -25.052 1.00 93.50 494 MET A N 1
ATOM 3748 C CA . MET A 1 494 ? 29.705 -23.148 -25.492 1.00 93.50 494 MET A CA 1
ATOM 3749 C C . MET A 1 494 ? 29.796 -24.010 -26.766 1.00 93.50 494 MET A C 1
ATOM 3751 O O . MET A 1 494 ? 28.779 -24.277 -27.408 1.00 93.50 494 MET A O 1
ATOM 3755 N N . ALA A 1 495 ? 30.998 -24.466 -27.139 1.00 91.56 495 ALA A N 1
ATOM 3756 C CA . ALA A 1 495 ? 31.193 -25.364 -28.280 1.00 91.56 495 ALA A CA 1
ATOM 3757 C C . ALA A 1 495 ? 30.365 -26.655 -28.154 1.00 91.56 495 ALA A C 1
ATOM 3759 O O . ALA A 1 495 ? 30.227 -27.226 -27.071 1.00 91.56 495 ALA A O 1
ATOM 3760 N N . GLY A 1 496 ? 29.820 -27.126 -29.280 1.00 88.31 496 GLY A N 1
ATOM 3761 C CA . GLY A 1 496 ? 29.070 -28.385 -29.361 1.00 88.31 496 GLY A CA 1
ATOM 3762 C C . GLY A 1 496 ? 27.669 -28.360 -28.734 1.00 88.31 496 GLY A C 1
ATOM 3763 O O . GLY A 1 496 ? 26.970 -29.375 -28.759 1.00 88.31 496 GLY A O 1
ATOM 3764 N N . ILE A 1 497 ? 27.219 -27.223 -28.193 1.00 90.38 497 ILE A N 1
ATOM 3765 C CA . ILE A 1 497 ? 25.868 -27.084 -27.645 1.00 90.38 497 ILE A CA 1
ATOM 3766 C C . ILE A 1 497 ? 24.907 -26.702 -28.771 1.00 90.38 497 ILE A C 1
ATOM 3768 O O . ILE A 1 497 ? 24.825 -25.543 -29.175 1.00 90.38 497 ILE A O 1
ATOM 3772 N N . ARG A 1 498 ? 24.136 -27.687 -29.242 1.00 91.38 498 ARG A N 1
ATOM 3773 C CA . ARG A 1 498 ? 23.092 -27.494 -30.251 1.00 91.38 498 ARG A CA 1
ATOM 3774 C C . ARG A 1 498 ? 21.851 -28.321 -29.935 1.00 91.38 498 ARG A C 1
ATOM 3776 O O . ARG A 1 498 ? 21.955 -29.533 -29.772 1.00 91.38 498 ARG A O 1
ATOM 3783 N N . LEU A 1 499 ? 20.675 -27.686 -29.890 1.00 89.12 499 LEU A N 1
ATOM 3784 C CA . LEU A 1 499 ? 19.374 -28.350 -29.650 1.00 89.12 499 LEU A CA 1
ATOM 3785 C C . LEU A 1 499 ? 19.408 -29.383 -28.499 1.00 89.12 499 LEU A C 1
ATOM 3787 O O . LEU A 1 499 ? 18.952 -30.520 -28.644 1.00 89.12 499 LEU A O 1
ATOM 3791 N N . GLN A 1 500 ? 19.986 -29.004 -27.357 1.00 85.62 500 GLN A N 1
ATOM 3792 C CA . GLN A 1 500 ? 20.162 -29.916 -26.228 1.00 85.62 500 GLN A CA 1
ATOM 3793 C C . GLN A 1 500 ? 18.806 -30.400 -25.692 1.00 85.62 500 GLN A C 1
ATOM 3795 O O . GLN A 1 500 ? 17.954 -29.597 -25.308 1.00 85.62 500 GLN A O 1
ATOM 3800 N N . LYS A 1 501 ? 18.617 -31.723 -25.628 1.00 86.31 501 LYS A N 1
ATOM 3801 C CA . LYS A 1 501 ? 17.439 -32.323 -24.989 1.00 86.31 501 LYS A CA 1
ATOM 3802 C C . LYS A 1 501 ? 17.477 -32.098 -23.477 1.00 86.31 501 LYS A C 1
ATOM 3804 O O . LYS A 1 501 ? 18.546 -32.127 -22.870 1.00 86.31 501 LYS A O 1
ATOM 3809 N N . ARG A 1 502 ? 16.298 -31.910 -22.884 1.00 85.81 502 ARG A N 1
ATOM 3810 C CA . ARG A 1 502 ? 16.103 -31.636 -21.451 1.00 85.81 502 ARG A CA 1
ATOM 3811 C C . ARG A 1 502 ? 15.075 -32.613 -20.856 1.00 85.81 502 ARG A C 1
ATOM 3813 O O . ARG A 1 502 ? 13.983 -32.180 -20.475 1.00 85.81 502 ARG A O 1
ATOM 3820 N N . PRO A 1 503 ? 15.365 -33.928 -20.814 1.00 88.62 503 PRO A N 1
ATOM 3821 C CA . PRO A 1 503 ? 14.420 -34.938 -20.319 1.00 88.62 503 PRO A CA 1
ATOM 3822 C C . PRO A 1 503 ? 13.959 -34.668 -18.877 1.00 88.62 503 PRO A C 1
ATOM 3824 O O . PRO A 1 503 ? 12.824 -34.959 -18.508 1.00 88.62 503 PRO A O 1
ATOM 3827 N N . GLU A 1 504 ? 14.804 -34.042 -18.060 1.00 86.56 504 GLU A N 1
ATOM 3828 C CA . GLU A 1 504 ? 14.467 -33.604 -16.709 1.00 86.56 504 GLU A CA 1
ATOM 3829 C C . GLU A 1 504 ? 13.381 -32.516 -16.683 1.00 86.56 504 GLU A C 1
ATOM 3831 O O . GLU A 1 504 ? 12.543 -32.500 -15.779 1.00 86.56 504 GLU A O 1
ATOM 3836 N N . LEU A 1 505 ? 13.356 -31.617 -17.674 1.00 84.56 505 LEU A N 1
ATOM 3837 C CA . LEU A 1 505 ? 12.301 -30.611 -17.810 1.00 84.56 505 LEU A CA 1
ATOM 3838 C C . LEU A 1 505 ? 11.025 -31.231 -18.372 1.00 84.56 505 LEU A C 1
ATOM 3840 O O . LEU A 1 505 ? 9.939 -30.888 -17.913 1.00 84.56 505 LEU A O 1
ATOM 3844 N N . GLU A 1 506 ? 11.143 -32.168 -19.314 1.00 86.88 506 GLU A N 1
ATOM 3845 C CA . GLU A 1 506 ? 10.000 -32.926 -19.835 1.00 86.88 506 GLU A CA 1
ATOM 3846 C C . GLU A 1 506 ? 9.271 -33.665 -18.705 1.00 86.88 506 GLU A C 1
ATOM 3848 O O . GLU A 1 506 ? 8.052 -33.535 -18.569 1.00 86.88 506 GLU A O 1
ATOM 3853 N N . ALA A 1 507 ? 10.019 -34.350 -17.832 1.00 86.81 507 ALA A N 1
ATOM 3854 C CA . ALA A 1 507 ? 9.475 -35.016 -16.653 1.00 86.81 507 ALA A CA 1
ATOM 3855 C C . ALA A 1 507 ? 8.774 -34.027 -15.704 1.00 86.81 507 ALA A C 1
ATOM 3857 O O . ALA A 1 507 ? 7.635 -34.267 -15.300 1.00 86.81 507 ALA A O 1
ATOM 3858 N N . LYS A 1 508 ? 9.399 -32.875 -15.414 1.00 85.06 508 LYS A N 1
ATOM 3859 C CA . LYS A 1 508 ? 8.797 -31.819 -14.577 1.00 85.06 508 LYS A CA 1
ATOM 3860 C C . LYS A 1 508 ? 7.514 -31.251 -15.182 1.00 85.06 508 LYS A C 1
ATOM 3862 O O . LYS A 1 508 ? 6.533 -31.052 -14.471 1.00 85.06 508 LYS A O 1
ATOM 3867 N N . ILE A 1 509 ? 7.490 -30.989 -16.490 1.00 85.38 509 ILE A N 1
ATOM 3868 C CA . ILE A 1 509 ? 6.295 -30.498 -17.191 1.00 85.38 509 ILE A CA 1
ATOM 3869 C C . ILE A 1 509 ? 5.175 -31.533 -17.113 1.00 85.38 509 ILE A C 1
ATOM 3871 O O . ILE A 1 509 ? 4.023 -31.172 -16.862 1.00 85.38 509 ILE A O 1
ATOM 3875 N N . GLN A 1 510 ? 5.502 -32.810 -17.306 1.00 87.50 510 GLN A N 1
ATOM 3876 C CA . GLN A 1 510 ? 4.522 -33.882 -17.224 1.00 87.50 510 GLN A CA 1
ATOM 3877 C C . GLN A 1 510 ? 3.949 -34.018 -15.809 1.00 87.50 510 GLN A C 1
ATOM 3879 O O . GLN A 1 510 ? 2.732 -34.094 -15.650 1.00 87.50 510 GLN A O 1
ATOM 3884 N N . GLU A 1 511 ? 4.793 -33.959 -14.780 1.00 85.81 511 GLU A N 1
ATOM 3885 C CA . GLU A 1 511 ? 4.365 -33.954 -13.379 1.00 85.81 511 GLU A CA 1
ATOM 3886 C C . GLU A 1 511 ? 3.445 -32.761 -13.070 1.00 85.81 511 GLU A C 1
ATOM 3888 O O . GLU A 1 511 ? 2.374 -32.937 -12.485 1.00 85.81 511 GLU A O 1
ATOM 3893 N N . MET A 1 512 ? 3.803 -31.552 -13.520 1.00 82.69 512 MET A N 1
ATOM 3894 C CA . MET A 1 512 ? 2.969 -30.356 -13.345 1.00 82.69 512 MET A CA 1
ATOM 3895 C C . MET A 1 512 ? 1.599 -30.502 -14.017 1.00 82.69 512 MET A C 1
ATOM 3897 O O . MET A 1 512 ? 0.581 -30.132 -13.429 1.00 82.69 512 MET A O 1
ATOM 3901 N N . LYS A 1 513 ? 1.548 -31.070 -15.230 1.00 84.88 513 LYS A N 1
ATOM 3902 C CA . LYS A 1 513 ? 0.287 -31.345 -15.937 1.00 84.88 513 LYS A CA 1
ATOM 3903 C C . LYS A 1 513 ? -0.578 -32.350 -15.178 1.00 84.88 513 LYS A C 1
ATOM 3905 O O . LYS A 1 513 ? -1.772 -32.111 -15.012 1.00 84.88 513 LYS A O 1
ATOM 3910 N N . LEU A 1 514 ? 0.020 -33.437 -14.692 1.00 87.44 514 LEU A N 1
ATOM 3911 C CA . LEU A 1 514 ? -0.683 -34.468 -13.927 1.00 87.44 514 LEU A CA 1
ATOM 3912 C C . LEU A 1 514 ? -1.245 -33.924 -12.605 1.00 87.44 514 LEU A C 1
ATOM 3914 O O . LEU A 1 514 ? -2.399 -34.199 -12.276 1.00 87.44 514 LEU A O 1
ATOM 3918 N N . ARG A 1 515 ? -0.476 -33.091 -11.888 1.00 81.88 515 ARG A N 1
ATOM 3919 C CA . ARG A 1 515 ? -0.946 -32.398 -10.676 1.00 81.88 515 ARG A CA 1
ATOM 3920 C C . ARG A 1 515 ? -2.116 -31.464 -10.968 1.00 81.88 515 ARG A C 1
ATOM 3922 O O . ARG A 1 515 ? -3.111 -31.501 -10.254 1.00 81.88 515 ARG A O 1
ATOM 3929 N N . LYS A 1 516 ? -2.039 -30.672 -12.044 1.00 80.00 516 LYS A N 1
ATOM 3930 C CA . LYS A 1 516 ? -3.132 -29.774 -12.456 1.00 80.00 516 LYS A CA 1
ATOM 3931 C C . LYS A 1 516 ? -4.412 -30.535 -12.825 1.00 80.00 516 LYS A C 1
ATOM 3933 O O . LYS A 1 516 ? -5.503 -30.016 -12.625 1.00 80.00 516 LYS A O 1
ATOM 3938 N N . ALA A 1 517 ? -4.283 -31.759 -13.334 1.00 84.12 517 ALA A N 1
ATOM 3939 C CA . ALA A 1 517 ? -5.409 -32.639 -13.637 1.00 84.12 517 ALA A CA 1
ATOM 3940 C C . ALA A 1 517 ? -5.980 -33.373 -12.404 1.00 84.12 517 ALA A C 1
ATOM 3942 O O . ALA A 1 517 ? -6.936 -34.129 -12.549 1.00 84.12 517 ALA A O 1
ATOM 3943 N N . GLY A 1 518 ? -5.398 -33.194 -11.209 1.00 81.88 518 GLY A N 1
ATOM 3944 C CA . GLY A 1 518 ? -5.812 -33.903 -9.993 1.00 81.88 518 GLY A CA 1
ATOM 3945 C C . GLY A 1 518 ? -5.470 -35.398 -9.991 1.00 81.88 518 GLY A C 1
ATOM 3946 O O . GLY A 1 518 ? -6.008 -36.146 -9.183 1.00 81.88 518 GLY A O 1
ATOM 3947 N N . LEU A 1 519 ? -4.590 -35.848 -10.892 1.00 74.38 519 LEU A N 1
ATOM 3948 C CA . LEU A 1 519 ? -4.260 -37.266 -11.089 1.00 74.38 519 LEU A CA 1
ATOM 3949 C C . LEU A 1 519 ? -3.076 -37.744 -10.236 1.00 74.38 519 LEU A C 1
ATOM 3951 O O . LEU A 1 519 ? -2.720 -38.918 -10.282 1.00 74.38 519 LEU A O 1
ATOM 3955 N N . VAL A 1 520 ? -2.445 -36.842 -9.481 1.00 70.00 520 VAL A N 1
ATOM 3956 C CA . VAL A 1 520 ? -1.311 -37.143 -8.599 1.00 70.00 520 VAL A CA 1
ATOM 3957 C C . VAL A 1 520 ? -1.519 -36.419 -7.273 1.00 70.00 520 VAL A C 1
ATOM 3959 O O . VAL A 1 520 ? -1.543 -35.188 -7.232 1.00 70.00 520 VAL A O 1
ATOM 3962 N N . SER A 1 521 ? -1.662 -37.190 -6.194 1.00 56.12 521 SER A N 1
ATOM 3963 C CA . SER A 1 521 ? -1.649 -36.697 -4.813 1.00 56.12 521 SER A CA 1
ATOM 3964 C C . SER A 1 521 ? -0.275 -36.098 -4.476 1.00 56.12 521 SER A C 1
ATOM 3966 O O . SER A 1 521 ? 0.723 -36.514 -5.074 1.00 56.12 521 SER A O 1
ATOM 3968 N N . PRO A 1 522 ? -0.164 -35.163 -3.512 1.00 55.44 522 PRO A N 1
ATOM 3969 C CA . PRO A 1 522 ? 1.138 -34.761 -2.985 1.00 55.44 522 PRO A CA 1
ATOM 3970 C C . PRO A 1 522 ? 1.930 -36.015 -2.603 1.00 55.44 522 PRO A C 1
ATOM 3972 O O . PRO A 1 522 ? 1.371 -36.921 -1.982 1.00 55.44 522 PRO A O 1
ATOM 3975 N N . ALA A 1 523 ? 3.196 -36.098 -3.018 1.00 48.69 523 ALA A N 1
ATOM 3976 C CA . ALA A 1 523 ? 4.032 -37.235 -2.655 1.00 48.69 523 ALA A CA 1
ATOM 3977 C C . ALA A 1 523 ? 4.033 -37.370 -1.121 1.00 48.69 523 ALA A C 1
ATOM 3979 O O . ALA A 1 523 ? 4.209 -36.349 -0.446 1.00 48.69 523 ALA A O 1
ATOM 3980 N N . PRO A 1 524 ? 3.829 -38.577 -0.558 1.00 41.75 524 PRO A N 1
ATOM 3981 C CA . PRO A 1 524 ? 4.045 -38.777 0.864 1.00 41.75 524 PRO A CA 1
ATOM 3982 C C . PRO A 1 524 ? 5.485 -38.361 1.164 1.00 41.75 524 PRO A C 1
ATOM 3984 O O . PRO A 1 524 ? 6.422 -38.793 0.489 1.00 41.75 524 PRO A O 1
ATOM 3987 N N . VAL A 1 525 ? 5.643 -37.444 2.117 1.00 44.97 525 VAL A N 1
ATOM 3988 C CA . VAL A 1 525 ? 6.958 -37.004 2.578 1.00 44.97 525 VAL A CA 1
ATOM 3989 C C . VAL A 1 525 ? 7.675 -38.253 3.074 1.00 44.97 525 VAL A C 1
ATOM 3991 O O . VAL A 1 525 ? 7.159 -38.940 3.951 1.00 44.97 525 VAL A O 1
ATOM 3994 N N . ALA A 1 526 ? 8.811 -38.583 2.458 1.00 38.97 526 ALA A N 1
ATOM 3995 C CA . ALA A 1 526 ? 9.617 -39.723 2.863 1.00 38.97 526 ALA A CA 1
ATOM 3996 C C . ALA A 1 526 ? 9.910 -39.613 4.366 1.00 38.97 526 ALA A C 1
ATOM 3998 O O . ALA A 1 526 ? 10.481 -38.614 4.810 1.00 38.97 526 ALA A O 1
ATOM 3999 N N . GLU A 1 527 ? 9.488 -40.613 5.142 1.00 37.56 527 GLU A N 1
ATOM 4000 C CA . GLU A 1 527 ? 9.950 -40.795 6.513 1.00 37.56 527 GLU A CA 1
ATOM 4001 C C . GLU A 1 527 ? 11.469 -40.987 6.451 1.00 37.56 527 GLU A C 1
ATOM 4003 O O . GLU A 1 527 ? 11.964 -42.046 6.064 1.00 37.56 527 GLU A O 1
ATOM 4008 N N . GLU A 1 528 ? 12.228 -39.941 6.781 1.00 40.50 528 GLU A N 1
ATOM 4009 C CA . GLU A 1 528 ? 13.642 -40.095 7.095 1.00 40.50 528 GLU A CA 1
ATOM 4010 C C . GLU A 1 528 ? 13.728 -40.976 8.342 1.00 40.50 528 GLU A C 1
ATOM 4012 O O . GLU A 1 528 ? 13.448 -40.544 9.462 1.00 40.50 528 GLU A O 1
ATOM 4017 N N . SER A 1 529 ? 14.085 -42.243 8.128 1.00 36.50 529 SER A N 1
ATOM 4018 C CA . SER A 1 529 ? 14.439 -43.179 9.183 1.00 36.50 529 SER A CA 1
ATOM 4019 C C . SER A 1 529 ? 15.536 -42.551 10.038 1.00 36.50 529 SER A C 1
ATOM 4021 O O . SER A 1 529 ? 16.681 -42.422 9.599 1.00 36.50 529 SER A O 1
ATOM 4023 N N . GLN A 1 530 ? 15.187 -42.154 11.258 1.00 36.56 530 GLN A N 1
ATOM 4024 C CA . GLN A 1 530 ? 16.155 -41.768 12.272 1.00 36.56 530 GLN A CA 1
ATOM 4025 C C . GLN A 1 530 ? 17.006 -42.996 12.613 1.00 36.56 530 GLN A C 1
ATOM 4027 O O . GLN A 1 530 ? 16.621 -43.828 13.429 1.00 36.56 530 GLN A O 1
ATOM 4032 N N . SER A 1 531 ? 18.172 -43.132 11.983 1.00 38.72 531 SER A N 1
ATOM 4033 C CA . SER A 1 531 ? 19.232 -43.981 12.515 1.00 38.72 531 SER A CA 1
ATOM 4034 C C . SER A 1 531 ? 19.842 -43.258 13.715 1.00 38.72 531 SER A C 1
ATOM 4036 O O . SER A 1 531 ? 20.572 -42.278 13.552 1.00 38.72 531 SER A O 1
ATOM 4038 N N . SER A 1 532 ? 19.507 -43.706 14.923 1.00 32.25 532 SER A N 1
ATOM 4039 C CA . SER A 1 532 ? 20.178 -43.280 16.152 1.00 32.25 532 SER A CA 1
ATOM 4040 C C . SER A 1 532 ? 21.677 -43.616 16.073 1.00 32.25 532 SER A C 1
ATOM 4042 O O . SER A 1 532 ? 22.005 -44.741 15.687 1.00 32.25 532 SER A O 1
ATOM 4044 N N . PRO A 1 533 ? 22.598 -42.707 16.438 1.00 48.00 533 PRO A N 1
ATOM 4045 C CA . PRO A 1 533 ? 23.988 -43.082 16.650 1.00 48.00 533 PRO A CA 1
ATOM 4046 C C . PRO A 1 533 ? 24.126 -43.803 17.997 1.00 48.00 533 PRO A C 1
ATOM 4048 O O . PRO A 1 533 ? 23.569 -43.353 19.001 1.00 48.00 533 PRO A O 1
ATOM 4051 N N . ALA A 1 534 ? 24.856 -44.919 17.975 1.00 41.34 534 ALA A N 1
ATOM 4052 C CA . ALA A 1 534 ? 25.402 -45.598 19.148 1.00 41.34 534 ALA A CA 1
ATOM 4053 C C . ALA A 1 534 ? 26.630 -44.861 19.699 1.00 41.34 534 ALA A C 1
ATOM 4055 O O . ALA A 1 534 ? 27.334 -44.214 18.884 1.00 41.34 534 ALA A O 1
#

pLDDT: mean 85.57, std 15.1, range [32.25, 98.0]